Protein AF-0000000078690474 (afdb_homodimer)

Radius of gyration: 38.66 Å; Cα contacts (8 Å, |Δi|>4): 496; chains: 2; bounding box: 72×132×75 Å

Solvent-accessible surface area (backbone atoms only — not comparable to full-atom values): 27571 Å² total; per-residue (Å²): 128,72,69,66,53,58,52,53,53,49,52,51,48,51,52,46,48,47,50,52,48,51,50,51,57,52,58,69,72,54,51,87,87,70,63,80,74,74,63,88,61,49,64,58,43,51,48,48,52,51,50,50,42,54,38,49,51,50,44,49,53,32,48,47,37,54,73,40,61,30,64,68,59,45,52,51,48,51,50,27,55,76,69,70,43,81,76,75,91,70,83,44,48,38,32,52,34,10,53,44,26,34,52,34,7,56,73,65,30,61,85,36,58,51,10,38,45,26,35,51,50,9,53,44,28,33,52,45,29,52,43,50,50,51,34,47,52,48,35,43,63,47,31,47,46,57,54,47,45,40,60,67,45,54,49,44,52,45,50,52,38,48,52,52,35,54,50,32,46,51,51,32,46,53,29,53,52,48,35,73,68,34,81,49,72,72,53,30,55,53,27,49,54,49,33,54,50,31,49,51,51,31,54,53,38,48,51,53,36,45,58,56,44,61,44,49,63,56,48,43,54,50,49,41,52,25,50,52,46,35,48,50,39,51,27,51,34,26,44,51,39,27,51,49,32,49,53,47,54,56,54,54,70,65,51,66,73,81,70,79,72,76,73,77,72,87,127,128,70,69,66,54,59,53,51,55,49,49,51,48,51,49,47,49,46,50,52,47,52,52,50,56,50,58,68,71,53,49,88,86,68,62,80,74,75,63,88,60,48,63,58,44,52,49,48,51,50,51,50,45,55,36,48,52,50,44,49,53,32,48,47,39,55,72,39,60,31,64,69,58,45,53,50,49,51,51,27,55,76,69,70,44,82,74,76,91,70,84,44,49,38,31,51,34,10,52,44,26,34,52,34,7,56,72,65,29,61,85,36,58,47,9,39,46,26,35,52,49,9,55,43,28,34,52,45,27,52,42,50,49,52,34,49,52,48,35,41,63,46,30,45,46,58,53,45,45,41,59,65,46,54,48,45,52,46,49,52,39,47,51,52,34,52,49,32,48,50,50,30,47,52,30,53,53,48,35,74,68,34,81,50,72,72,52,29,56,54,26,50,52,48,32,54,51,30,49,51,51,30,53,53,38,48,51,52,36,42,58,57,44,61,45,50,62,58,49,44,53,50,49,41,50,26,48,52,46,35,49,50,39,51,28,50,34,26,44,51,40,25,51,50,32,50,51,47,52,55,54,54,70,66,50,68,74,79,71,79,71,78,72,78,71,88,124

Nearest PDB structures (foldseek):
  9g2r-assembly1_E  TM=9.053E-01  e=1.234E-19  Homo sapiens
  9g2r-assembly1_F  TM=8.910E-01  e=1.798E-18  Homo sapiens
  9g2r-assembly1_A  TM=8.990E-01  e=3.343E-17  Homo sapiens
  1x03-assembly1_A-2  TM=9.417E-01  e=3.047E-10  Homo sapiens
  2d4c-assembly1_B  TM=7.521E-01  e=6.883E-09  Homo sapiens

Structure (mmCIF, N/CA/C/O backbone):
data_AF-0000000078690474-model_v1
#
loop_
_entity.id
_entity.type
_entity.pdbx_description
1 polymer 'BAR domain-containing protein'
#
loop_
_atom_site.group_PDB
_atom_site.id
_atom_site.type_symbol
_atom_site.label_atom_id
_atom_site.label_alt_id
_atom_site.label_comp_id
_atom_site.label_asym_id
_atom_site.label_entity_id
_atom_site.label_seq_id
_atom_site.pdbx_PDB_ins_code
_atom_site.Cartn_x
_atom_site.Cartn_y
_atom_site.Cartn_z
_atom_site.occupancy
_atom_site.B_iso_or_equiv
_atom_site.auth_seq_id
_atom_site.auth_comp_id
_atom_site.auth_asym_id
_atom_site.auth_atom_id
_atom_site.pdbx_PDB_model_num
ATOM 1 N N . MET A 1 1 ? 48.844 -32.75 -7.695 1 30.7 1 MET A N 1
ATOM 2 C CA . MET A 1 1 ? 47.531 -32.125 -7.664 1 30.7 1 MET A CA 1
ATOM 3 C C . MET A 1 1 ? 47.156 -31.609 -9.047 1 30.7 1 MET A C 1
ATOM 5 O O . MET A 1 1 ? 46.062 -31.031 -9.219 1 30.7 1 MET A O 1
ATOM 9 N N . GLN A 1 2 ? 48.188 -31.484 -9.977 1 41.06 2 GLN A N 1
ATOM 10 C CA . GLN A 1 2 ? 48.094 -31 -11.352 1 41.06 2 GLN A CA 1
ATOM 11 C C . GLN A 1 2 ? 47.5 -32.062 -12.266 1 41.06 2 GLN A C 1
ATOM 13 O O . GLN A 1 2 ? 46.938 -31.75 -13.312 1 41.06 2 GLN A O 1
ATOM 18 N N . GLY A 1 3 ? 47.656 -33.375 -11.914 1 41.62 3 GLY A N 1
ATOM 19 C CA . GLY A 1 3 ? 47.281 -34.469 -12.797 1 41.62 3 GLY A CA 1
ATOM 20 C C . GLY A 1 3 ? 45.781 -34.688 -12.859 1 41.62 3 GLY A C 1
ATOM 21 O O . GLY A 1 3 ? 45.25 -35.219 -13.852 1 41.62 3 GLY A O 1
ATOM 22 N N . ALA A 1 4 ? 45.031 -34.375 -11.727 1 43.59 4 ALA A N 1
ATOM 23 C CA . ALA A 1 4 ? 43.594 -34.625 -11.656 1 43.59 4 ALA A CA 1
ATOM 24 C C . ALA A 1 4 ? 42.844 -33.562 -12.461 1 43.59 4 ALA A C 1
ATOM 26 O O . ALA A 1 4 ? 41.656 -33.719 -12.734 1 43.59 4 ALA A O 1
ATOM 27 N N . ALA A 1 5 ? 43.469 -32.375 -12.688 1 47.69 5 ALA A N 1
ATOM 28 C CA . ALA A 1 5 ? 42.781 -31.328 -13.422 1 47.69 5 ALA A CA 1
ATOM 29 C C . ALA A 1 5 ? 42.75 -31.625 -14.914 1 47.69 5 ALA A C 1
ATOM 31 O O . ALA A 1 5 ? 41.75 -31.312 -15.602 1 47.69 5 ALA A O 1
ATOM 32 N N . MET A 1 6 ? 43.875 -32.312 -15.312 1 41.09 6 MET A N 1
ATOM 33 C CA . MET A 1 6 ? 43.938 -32.562 -16.75 1 41.09 6 MET A CA 1
ATOM 34 C C . MET A 1 6 ? 42.938 -33.656 -17.156 1 41.09 6 MET A C 1
ATOM 36 O O . MET A 1 6 ? 42.438 -33.625 -18.281 1 41.09 6 MET A O 1
ATOM 40 N N . ASP A 1 7 ? 42.688 -34.594 -16.125 1 42.16 7 ASP A N 1
ATOM 41 C CA . ASP A 1 7 ? 41.781 -35.688 -16.484 1 42.16 7 ASP A CA 1
ATOM 42 C C . ASP A 1 7 ? 40.344 -35.25 -16.484 1 42.16 7 ASP A C 1
ATOM 44 O O . ASP A 1 7 ? 39.531 -35.719 -17.297 1 42.16 7 ASP A O 1
ATOM 48 N N . VAL A 1 8 ? 39.969 -34.281 -15.617 1 47.69 8 VAL A N 1
ATOM 49 C CA . VAL A 1 8 ? 38.594 -33.844 -15.539 1 47.69 8 VAL A CA 1
ATOM 50 C C . VAL A 1 8 ? 38.281 -32.938 -16.719 1 47.69 8 VAL A C 1
ATOM 52 O O . VAL A 1 8 ? 37.156 -32.969 -17.266 1 47.69 8 VAL A O 1
ATOM 55 N N . THR A 1 9 ? 39.281 -32.125 -17.266 1 48.84 9 THR A N 1
ATOM 56 C CA . THR A 1 9 ? 39.062 -31.297 -18.438 1 48.84 9 THR A CA 1
ATOM 57 C C . THR A 1 9 ? 38.875 -32.156 -19.688 1 48.84 9 THR A C 1
ATOM 59 O O . THR A 1 9 ? 38.062 -31.859 -20.562 1 48.84 9 THR A O 1
ATOM 62 N N . ARG A 1 10 ? 39.5 -33.344 -19.828 1 42.84 10 ARG A N 1
ATOM 63 C CA . ARG A 1 10 ? 39.344 -34.25 -20.969 1 42.84 10 ARG A CA 1
ATOM 64 C C . ARG A 1 10 ? 38 -35 -20.906 1 42.84 10 ARG A C 1
ATOM 66 O O . ARG A 1 10 ? 37.375 -35.25 -21.938 1 42.84 10 ARG A O 1
ATOM 73 N N . LEU A 1 11 ? 37.656 -35.406 -19.672 1 40.28 11 LEU A N 1
ATOM 74 C CA . LEU A 1 11 ? 36.375 -36.062 -19.547 1 40.28 11 LEU A CA 1
ATOM 75 C C . LEU A 1 11 ? 35.219 -35.094 -19.844 1 40.28 11 LEU A C 1
ATOM 77 O O . LEU A 1 11 ? 34.25 -35.469 -20.5 1 40.28 11 LEU A O 1
ATOM 81 N N . ALA A 1 12 ? 35.312 -33.781 -19.438 1 46.69 12 ALA A N 1
ATOM 82 C CA . ALA A 1 12 ? 34.312 -32.812 -19.797 1 46.69 12 ALA A CA 1
ATOM 83 C C . ALA A 1 12 ? 34.375 -32.469 -21.281 1 46.69 12 ALA A C 1
ATOM 85 O O . ALA A 1 12 ? 33.344 -32.281 -21.938 1 46.69 12 ALA A O 1
ATOM 86 N N . ALA A 1 13 ? 35.594 -32.438 -21.938 1 46.12 13 ALA A N 1
ATOM 87 C CA . ALA A 1 13 ? 35.75 -32.156 -23.375 1 46.12 13 ALA A CA 1
ATOM 88 C C . ALA A 1 13 ? 35.25 -33.344 -24.188 1 46.12 13 ALA A C 1
ATOM 90 O O . ALA A 1 13 ? 34.562 -33.156 -25.203 1 46.12 13 ALA A O 1
ATOM 91 N N . ASP A 1 14 ? 35.531 -34.594 -23.766 1 40.06 14 ASP A N 1
ATOM 92 C CA . ASP A 1 14 ? 35 -35.781 -24.469 1 40.06 14 ASP A CA 1
ATOM 93 C C . ASP A 1 14 ? 33.5 -35.906 -24.266 1 40.06 14 ASP A C 1
ATOM 95 O O . ASP A 1 14 ? 32.781 -36.281 -25.203 1 40.06 14 ASP A O 1
ATOM 99 N N . ALA A 1 15 ? 32.938 -35.531 -23.016 1 44.91 15 ALA A N 1
ATOM 100 C CA . ALA A 1 15 ? 31.469 -35.5 -22.828 1 44.91 15 ALA A CA 1
ATOM 101 C C . ALA A 1 15 ? 30.859 -34.344 -23.609 1 44.91 15 ALA A C 1
ATOM 103 O O . ALA A 1 15 ? 29.766 -34.469 -24.156 1 44.91 15 ALA A O 1
ATOM 104 N N . GLY A 1 16 ? 31.516 -33.219 -23.734 1 44.53 16 GLY A N 1
ATOM 105 C CA . GLY A 1 16 ? 31.078 -32.125 -24.609 1 44.53 16 GLY A CA 1
ATOM 106 C C . GLY A 1 16 ? 31.109 -32.5 -26.078 1 44.53 16 GLY A C 1
ATOM 107 O O . GLY A 1 16 ? 30.203 -32.156 -26.828 1 44.53 16 GLY A O 1
ATOM 108 N N . GLN A 1 17 ? 32.219 -33.125 -26.531 1 43.62 17 GLN A N 1
ATOM 109 C CA . GLN A 1 17 ? 32.344 -33.562 -27.922 1 43.62 17 GLN A CA 1
ATOM 110 C C . GLN A 1 17 ? 31.344 -34.688 -28.203 1 43.62 17 GLN A C 1
ATOM 112 O O . GLN A 1 17 ? 30.75 -34.719 -29.281 1 43.62 17 GLN A O 1
ATOM 117 N N . PHE A 1 18 ? 31.125 -35.594 -27.219 1 38.72 18 PHE A N 1
ATOM 118 C CA . PHE A 1 18 ? 30.094 -36.594 -27.438 1 38.72 18 PHE A CA 1
ATOM 119 C C . PHE A 1 18 ? 28.703 -35.938 -27.469 1 38.72 18 PHE A C 1
ATOM 121 O O . PHE A 1 18 ? 27.859 -36.312 -28.266 1 38.72 18 PHE A O 1
ATOM 128 N N . LEU A 1 19 ? 28.438 -34.938 -26.609 1 44.44 19 LEU A N 1
ATOM 129 C CA . LEU A 1 19 ? 27.172 -34.25 -26.703 1 44.44 19 LEU A CA 1
ATOM 130 C C . LEU A 1 19 ? 27.062 -33.469 -28.016 1 44.44 19 LEU A C 1
ATOM 132 O O . LEU A 1 19 ? 26.016 -33.438 -28.656 1 44.44 19 LEU A O 1
ATOM 136 N N . ASN A 1 20 ? 28.094 -32.75 -28.469 1 43.94 20 ASN A N 1
ATOM 137 C CA . ASN A 1 20 ? 28.047 -32.062 -29.766 1 43.94 20 ASN A CA 1
ATOM 138 C C . ASN A 1 20 ? 27.938 -33.062 -30.922 1 43.94 20 ASN A C 1
ATOM 140 O O . ASN A 1 20 ? 27.203 -32.812 -31.875 1 43.94 20 ASN A O 1
ATOM 144 N N . ARG A 1 21 ? 28.688 -34.219 -30.953 1 43.44 21 ARG A N 1
ATOM 145 C CA . ARG A 1 21 ? 28.578 -35.188 -32.031 1 43.44 21 ARG A CA 1
ATOM 146 C C . ARG A 1 21 ? 27.234 -35.906 -32 1 43.44 21 ARG A C 1
ATOM 148 O O . ARG A 1 21 ? 26.625 -36.188 -33.031 1 43.44 21 ARG A O 1
ATOM 155 N N . ALA A 1 22 ? 26.672 -36.281 -30.766 1 41.34 22 ALA A N 1
ATOM 156 C CA . ALA A 1 22 ? 25.344 -36.875 -30.703 1 41.34 22 ALA A CA 1
ATOM 157 C C . ALA A 1 22 ? 24.281 -35.875 -31.141 1 41.34 22 ALA A C 1
ATOM 159 O O . ALA A 1 22 ? 23.312 -36.219 -31.812 1 41.34 22 ALA A O 1
ATOM 160 N N . VAL A 1 23 ? 24.438 -34.531 -30.844 1 46.19 23 VAL A N 1
ATOM 161 C CA . VAL A 1 23 ? 23.516 -33.531 -31.328 1 46.19 23 VAL A CA 1
ATOM 162 C C . VAL A 1 23 ? 23.672 -33.375 -32.844 1 46.19 23 VAL A C 1
ATOM 164 O O . VAL A 1 23 ? 22.688 -33.25 -33.562 1 46.19 23 VAL A O 1
ATOM 167 N N . GLN A 1 24 ? 24.875 -33.406 -33.344 1 42.5 24 GLN A N 1
ATOM 168 C CA . GLN A 1 24 ? 25.062 -33.219 -34.781 1 42.5 24 GLN A CA 1
ATOM 169 C C . GLN A 1 24 ? 24.531 -34.438 -35.562 1 42.5 24 GLN A C 1
ATOM 171 O O . GLN A 1 24 ? 23.844 -34.281 -36.562 1 42.5 24 GLN A O 1
ATOM 176 N N . TYR A 1 25 ? 25.016 -35.688 -35.25 1 38.44 25 TYR A N 1
ATOM 177 C CA . TYR A 1 25 ? 24.578 -36.812 -36.031 1 38.44 25 TYR A CA 1
ATOM 178 C C . TYR A 1 25 ? 23.078 -37.062 -35.875 1 38.44 25 TYR A C 1
ATOM 180 O O . TYR A 1 25 ? 22.391 -37.438 -36.812 1 38.44 25 TYR A O 1
ATOM 188 N N . THR A 1 26 ? 22.562 -37 -34.594 1 45.16 26 THR A N 1
ATOM 189 C CA . THR A 1 26 ? 21.141 -37.281 -34.406 1 45.16 26 THR A CA 1
ATOM 190 C C . THR A 1 26 ? 20.297 -36.156 -35.031 1 45.16 26 THR A C 1
ATOM 192 O O . THR A 1 26 ? 19.172 -36.375 -35.469 1 45.16 26 THR A O 1
ATOM 195 N N . GLY A 1 27 ? 20.672 -34.938 -35 1 44.59 27 GLY A N 1
ATOM 196 C CA . GLY A 1 27 ? 19.875 -33.875 -35.625 1 44.59 27 GLY A CA 1
ATOM 197 C C . GLY A 1 27 ? 19.703 -34.062 -37.125 1 44.59 27 GLY A C 1
ATOM 198 O O . GLY A 1 27 ? 18.641 -33.781 -37.688 1 44.59 27 GLY A O 1
ATOM 199 N N . GLU A 1 28 ? 20.812 -34.25 -37.938 1 44 28 GLU A N 1
ATOM 200 C CA . GLU A 1 28 ? 20.766 -34.25 -39.375 1 44 28 GLU A CA 1
ATOM 201 C C . GLU A 1 28 ? 19.938 -35.406 -39.906 1 44 28 GLU A C 1
ATOM 203 O O . GLU A 1 28 ? 19.172 -35.281 -40.875 1 44 28 GLU A O 1
ATOM 208 N N . THR A 1 29 ? 20.312 -36.75 -39.625 1 45.16 29 THR A N 1
ATOM 209 C CA . THR A 1 29 ? 19.719 -37.875 -40.344 1 45.16 29 THR A CA 1
ATOM 210 C C . THR A 1 29 ? 18.375 -38.25 -39.719 1 45.16 29 THR A C 1
ATOM 212 O O . THR A 1 29 ? 17.688 -39.156 -40.219 1 45.16 29 THR A O 1
ATOM 215 N N . LEU A 1 30 ? 18.188 -38.125 -38.438 1 47.34 30 LEU A N 1
ATOM 216 C CA . LEU A 1 30 ? 16.891 -38.594 -37.938 1 47.34 30 LEU A CA 1
ATOM 217 C C . LEU A 1 30 ? 15.773 -37.656 -38.438 1 47.34 30 LEU A C 1
ATOM 219 O O . LEU A 1 30 ? 15.703 -36.5 -38.062 1 47.34 30 LEU A O 1
ATOM 223 N N . GLY A 1 31 ? 15.398 -37.625 -39.594 1 45.41 31 GLY A N 1
ATOM 224 C CA . GLY A 1 31 ? 14.227 -36.938 -40.125 1 45.41 31 GLY A CA 1
ATOM 225 C C . GLY A 1 31 ? 13.07 -36.875 -39.156 1 45.41 31 GLY A C 1
ATOM 226 O O . GLY A 1 31 ? 13.031 -37.656 -38.188 1 45.41 31 GLY A O 1
ATOM 227 N N . GLN A 1 32 ? 12.344 -35.75 -39 1 53.5 32 GLN A N 1
ATOM 228 C CA . GLN A 1 32 ? 11.148 -35.438 -38.219 1 53.5 32 GLN A CA 1
ATOM 229 C C . GLN A 1 32 ? 10.258 -36.656 -38.062 1 53.5 32 GLN A C 1
ATOM 231 O O . GLN A 1 32 ? 9.641 -36.875 -37 1 53.5 32 GLN A O 1
ATOM 236 N N . ALA A 1 33 ? 10.227 -37.562 -39.094 1 52.78 33 ALA A N 1
ATOM 237 C CA . ALA A 1 33 ? 9.25 -38.625 -39.25 1 52.78 33 ALA A CA 1
ATOM 238 C C . ALA A 1 33 ? 9.594 -39.812 -38.344 1 52.78 33 ALA A C 1
ATOM 240 O O . ALA A 1 33 ? 8.711 -40.594 -37.969 1 52.78 33 ALA A O 1
ATOM 241 N N . ASP A 1 34 ? 10.844 -39.938 -37.781 1 59.56 34 ASP A N 1
ATOM 242 C CA . ASP A 1 34 ? 11.18 -41.188 -37.094 1 59.56 34 ASP A CA 1
ATOM 243 C C . ASP A 1 34 ? 11.352 -40.969 -35.594 1 59.56 34 ASP A C 1
ATOM 245 O O . ASP A 1 34 ? 11.805 -41.844 -34.906 1 59.56 34 ASP A O 1
ATOM 249 N N . ARG A 1 35 ? 10.859 -39.875 -35.062 1 74.69 35 ARG A N 1
ATOM 250 C CA . ARG A 1 35 ? 11.062 -39.625 -33.656 1 74.69 35 ARG A CA 1
ATOM 251 C C . ARG A 1 35 ? 10.055 -40.375 -32.812 1 74.69 35 ARG A C 1
ATOM 253 O O . ARG A 1 35 ? 8.867 -40.438 -33.125 1 74.69 35 ARG A O 1
ATOM 260 N N . THR A 1 36 ? 10.625 -41.094 -31.766 1 84.25 36 THR A N 1
ATOM 261 C CA . THR A 1 36 ? 9.781 -41.844 -30.859 1 84.25 36 THR A CA 1
ATOM 262 C C . THR A 1 36 ? 8.805 -40.938 -30.125 1 84.25 36 THR A C 1
ATOM 264 O O . THR A 1 36 ? 9.188 -39.875 -29.641 1 84.25 36 THR A O 1
ATOM 267 N N . GLU A 1 37 ? 7.598 -41.25 -30.281 1 83.44 37 GLU A N 1
ATOM 268 C CA . GLU A 1 37 ? 6.551 -40.438 -29.641 1 83.44 37 GLU A CA 1
ATOM 269 C C . GLU A 1 37 ? 6.445 -40.75 -28.156 1 83.44 37 GLU A C 1
ATOM 271 O O . GLU A 1 37 ? 6.711 -41.875 -27.734 1 83.44 37 GLU A O 1
ATOM 276 N N . LEU A 1 38 ? 6.148 -39.781 -27.422 1 85.31 38 LEU A N 1
ATOM 277 C CA . LEU A 1 38 ? 5.879 -40 -26.016 1 85.31 38 LEU A CA 1
ATOM 278 C C . LEU A 1 38 ? 4.535 -40.688 -25.812 1 85.31 38 LEU A C 1
ATOM 280 O O . LEU A 1 38 ? 3.719 -40.75 -26.734 1 85.31 38 LEU A O 1
ATOM 284 N N . GLU A 1 39 ? 4.359 -41.219 -24.641 1 85.12 39 GLU A N 1
ATOM 285 C CA . GLU A 1 39 ? 3.09 -41.875 -24.281 1 85.12 39 GLU A CA 1
ATOM 286 C C . GLU A 1 39 ? 1.933 -40.875 -24.391 1 85.12 39 GLU A C 1
ATOM 288 O O . GLU A 1 39 ? 2.088 -39.688 -24.078 1 85.12 39 GLU A O 1
ATOM 293 N N . PRO A 1 40 ? 0.782 -41.406 -24.781 1 84.5 40 PRO A N 1
ATOM 294 C CA . PRO A 1 40 ? -0.395 -40.531 -24.906 1 84.5 40 PRO A CA 1
ATOM 295 C C . PRO A 1 40 ? -0.753 -39.844 -23.578 1 84.5 40 PRO A C 1
ATOM 297 O O . PRO A 1 40 ? -0.758 -40.5 -22.531 1 84.5 40 PRO A O 1
ATOM 300 N N . GLY A 1 41 ? -0.923 -38.594 -23.594 1 90 41 GLY A N 1
ATOM 301 C CA . GLY A 1 41 ? -1.374 -37.875 -22.422 1 90 41 GLY A CA 1
ATOM 302 C C . GLY A 1 41 ? -0.237 -37.25 -21.625 1 90 41 GLY A C 1
ATOM 303 O O . GLY A 1 41 ? -0.451 -36.312 -20.844 1 90 41 GLY A O 1
ATOM 304 N N . LEU A 1 42 ? 0.896 -37.938 -21.719 1 93.69 42 LEU A N 1
ATOM 305 C CA . LEU A 1 42 ? 2.025 -37.438 -20.938 1 93.69 42 LEU A CA 1
ATOM 306 C C . LEU A 1 42 ? 2.385 -36.031 -21.328 1 93.69 42 LEU A C 1
ATOM 308 O O . LEU A 1 42 ? 2.668 -35.188 -20.469 1 93.69 42 LEU A O 1
ATOM 312 N N . GLU A 1 43 ? 2.348 -35.75 -22.625 1 91.88 43 GLU A N 1
ATOM 313 C CA . GLU A 1 43 ? 2.656 -34.406 -23.109 1 91.88 43 GLU A CA 1
ATOM 314 C C . GLU A 1 43 ? 1.656 -33.375 -22.578 1 91.88 43 GLU A C 1
ATOM 316 O O . GLU A 1 43 ? 2.035 -32.25 -22.234 1 91.88 43 GLU A O 1
ATOM 321 N N . GLU A 1 44 ? 0.47 -33.75 -22.562 1 92.62 44 GLU A N 1
ATOM 322 C CA . GLU A 1 44 ? -0.571 -32.844 -22.047 1 92.62 44 GLU A CA 1
ATOM 323 C C . GLU A 1 44 ? -0.373 -32.594 -20.562 1 92.62 44 GLU A C 1
ATOM 325 O O . GLU A 1 44 ? -0.56 -31.453 -20.109 1 92.62 44 GLU A O 1
ATOM 330 N N . LEU A 1 45 ? -0.055 -33.625 -19.812 1 94.31 45 LEU A N 1
ATOM 331 C CA . LEU A 1 45 ? 0.201 -33.469 -18.391 1 94.31 45 LEU A CA 1
ATOM 332 C C . LEU A 1 45 ? 1.4 -32.562 -18.141 1 94.31 45 LEU A C 1
ATOM 334 O O . LEU A 1 45 ? 1.376 -31.734 -17.234 1 94.31 45 LEU A O 1
ATOM 338 N N . LEU A 1 46 ? 2.375 -32.75 -18.938 1 95.56 46 LEU A N 1
ATOM 339 C CA . LEU A 1 46 ? 3.57 -31.922 -18.812 1 95.56 46 LEU A CA 1
ATOM 340 C C . LEU A 1 46 ? 3.264 -30.469 -19.156 1 95.56 46 LEU A C 1
ATOM 342 O O . LEU A 1 46 ? 3.756 -29.547 -18.484 1 95.56 46 LEU A O 1
ATOM 346 N N . ALA A 1 47 ? 2.467 -30.266 -20.141 1 94.94 47 ALA A N 1
ATOM 347 C CA . ALA A 1 47 ? 2.047 -28.922 -20.5 1 94.94 47 ALA A CA 1
ATOM 348 C C . ALA A 1 47 ? 1.257 -28.266 -19.375 1 94.94 47 ALA A C 1
ATOM 350 O O . ALA A 1 47 ? 1.406 -27.062 -19.125 1 94.94 47 ALA A O 1
ATOM 351 N N . LEU A 1 48 ? 0.436 -29 -18.734 1 95 48 LEU A N 1
ATOM 352 C CA . LEU A 1 48 ? -0.332 -28.5 -17.594 1 95 48 LEU A CA 1
ATOM 353 C C . LEU A 1 48 ? 0.591 -28.094 -16.453 1 95 48 LEU A C 1
ATOM 355 O O . LEU A 1 48 ? 0.373 -27.062 -15.812 1 95 48 LEU A O 1
ATOM 359 N N . ALA A 1 49 ? 1.557 -28.906 -16.203 1 96.75 49 ALA A N 1
ATOM 360 C CA . ALA A 1 49 ? 2.535 -28.578 -15.18 1 96.75 49 ALA A CA 1
ATOM 361 C C . ALA A 1 49 ? 3.24 -27.25 -15.492 1 96.75 49 ALA A C 1
ATOM 363 O O . ALA A 1 49 ? 3.439 -26.422 -14.602 1 96.75 49 ALA A O 1
ATOM 364 N N . ASP A 1 50 ? 3.59 -27.078 -16.766 1 97.38 50 ASP A N 1
ATOM 365 C CA . ASP A 1 50 ? 4.227 -25.828 -17.188 1 97.38 50 ASP A CA 1
ATOM 366 C C . ASP A 1 50 ? 3.291 -24.641 -16.984 1 97.38 50 ASP A C 1
ATOM 368 O O . ASP A 1 50 ? 3.709 -23.594 -16.5 1 97.38 50 ASP A O 1
ATOM 372 N N . ALA A 1 51 ? 2.1 -24.828 -17.391 1 97.12 51 ALA A N 1
ATOM 373 C CA . ALA A 1 51 ? 1.104 -23.766 -17.234 1 97.12 51 ALA A CA 1
ATOM 374 C C . ALA A 1 51 ? 0.89 -23.422 -15.766 1 97.12 51 ALA A C 1
ATOM 376 O O . ALA A 1 51 ? 0.772 -22.25 -15.398 1 97.12 51 ALA A O 1
ATOM 377 N N . THR A 1 52 ? 0.804 -24.438 -14.93 1 97.75 52 THR A N 1
ATOM 378 C CA . THR A 1 52 ? 0.628 -24.234 -13.5 1 97.75 52 THR A CA 1
ATOM 379 C C . THR A 1 52 ? 1.792 -23.438 -12.914 1 97.75 52 THR A C 1
ATOM 381 O O . THR A 1 52 ? 1.585 -22.516 -12.117 1 97.75 52 THR A O 1
ATOM 384 N N . LYS A 1 53 ? 2.957 -23.812 -13.336 1 98.19 53 LYS A N 1
ATOM 385 C CA . LYS A 1 53 ? 4.148 -23.109 -12.867 1 98.19 53 LYS A CA 1
ATOM 386 C C . LYS A 1 53 ? 4.113 -21.641 -13.273 1 98.19 53 LYS A C 1
ATOM 388 O O . LYS A 1 53 ? 4.328 -20.766 -12.438 1 98.19 53 LYS A O 1
ATOM 393 N N . THR A 1 54 ? 3.83 -21.359 -14.492 1 98.06 54 THR A N 1
ATOM 394 C CA . THR A 1 54 ? 3.797 -20 -15.016 1 98.06 54 THR A CA 1
ATOM 395 C C . THR A 1 54 ? 2.748 -19.156 -14.281 1 98.06 54 THR A C 1
ATOM 397 O O . THR A 1 54 ? 3.029 -18.047 -13.852 1 98.06 54 THR A O 1
ATOM 400 N N . SER A 1 55 ? 1.6 -19.75 -14.164 1 98.06 55 SER A N 1
ATOM 401 C CA . SER A 1 55 ? 0.515 -19.062 -13.469 1 98.06 55 SER A CA 1
ATOM 402 C C . SER A 1 55 ? 0.866 -18.812 -12.008 1 98.06 55 SER A C 1
ATOM 404 O O . SER A 1 55 ? 0.614 -17.734 -11.477 1 98.06 55 SER A O 1
ATOM 406 N N . THR A 1 56 ? 1.418 -19.797 -11.383 1 98.5 56 THR A N 1
ATOM 407 C CA . THR A 1 56 ? 1.787 -19.688 -9.977 1 98.5 56 THR A CA 1
ATOM 408 C C . THR A 1 56 ? 2.832 -18.594 -9.781 1 98.5 56 THR A C 1
ATOM 410 O O . THR A 1 56 ? 2.738 -17.797 -8.836 1 98.5 56 THR A O 1
ATOM 413 N N . ASP A 1 57 ? 3.754 -18.516 -10.711 1 98.12 57 ASP A N 1
ATOM 414 C CA . ASP A 1 57 ? 4.789 -17.484 -10.633 1 98.12 57 ASP A CA 1
ATOM 415 C C . ASP A 1 57 ? 4.18 -16.094 -10.711 1 98.12 57 ASP A C 1
ATOM 417 O O . ASP A 1 57 ? 4.59 -15.188 -9.977 1 98.12 57 ASP A O 1
ATOM 421 N N . LYS A 1 58 ? 3.291 -15.914 -11.562 1 98.25 58 LYS A N 1
ATOM 422 C CA . LYS A 1 58 ? 2.643 -14.617 -11.742 1 98.25 58 LYS A CA 1
ATOM 423 C C . LYS A 1 58 ? 1.839 -14.227 -10.5 1 98.25 58 LYS A C 1
ATOM 425 O O . LYS A 1 58 ? 1.896 -13.086 -10.047 1 98.25 58 LYS A O 1
ATOM 430 N N . ILE A 1 59 ? 1.117 -15.172 -9.969 1 98.62 59 ILE A N 1
ATOM 431 C CA . ILE A 1 59 ? 0.316 -14.938 -8.773 1 98.62 59 ILE A CA 1
ATOM 432 C C . ILE A 1 59 ? 1.229 -14.594 -7.602 1 98.62 59 ILE A C 1
ATOM 434 O O . ILE A 1 59 ? 0.943 -13.664 -6.836 1 98.62 59 ILE A O 1
ATOM 438 N N . LEU A 1 60 ? 2.316 -15.32 -7.539 1 97.62 60 LEU A N 1
ATOM 439 C CA . LEU A 1 60 ? 3.299 -15.062 -6.492 1 97.62 60 LEU A CA 1
ATOM 440 C C . LEU A 1 60 ? 3.836 -13.641 -6.586 1 97.62 60 LEU A C 1
ATOM 442 O O . LEU A 1 60 ? 3.836 -12.906 -5.598 1 97.62 60 LEU A O 1
ATOM 446 N N . SER A 1 61 ? 4.219 -13.281 -7.738 1 96.94 61 SER A N 1
ATOM 447 C CA . SER A 1 61 ? 4.824 -11.969 -7.969 1 96.94 61 SER A CA 1
ATOM 448 C C . SER A 1 61 ? 3.846 -10.844 -7.637 1 96.94 61 SER A C 1
ATOM 450 O O . SER A 1 61 ? 4.199 -9.891 -6.938 1 96.94 61 SER A O 1
ATOM 452 N N . GLN A 1 62 ? 2.664 -10.953 -8.086 1 97.81 62 GLN A N 1
ATOM 453 C CA . GLN A 1 62 ? 1.678 -9.898 -7.867 1 97.81 62 GLN A CA 1
ATOM 454 C C . GLN A 1 62 ? 1.261 -9.836 -6.398 1 97.81 62 GLN A C 1
ATOM 456 O O . GLN A 1 62 ? 0.976 -8.758 -5.875 1 97.81 62 GLN A O 1
ATOM 461 N N . THR A 1 63 ? 1.214 -10.992 -5.738 1 98.25 63 THR A N 1
ATOM 462 C CA . THR A 1 63 ? 0.885 -11 -4.32 1 98.25 63 THR A CA 1
ATOM 463 C C . THR A 1 63 ? 1.976 -10.297 -3.51 1 98.25 63 THR A C 1
ATOM 465 O O . THR A 1 63 ? 1.681 -9.57 -2.559 1 98.25 63 THR A O 1
ATOM 468 N N . GLU A 1 64 ? 3.172 -10.492 -3.908 1 95.69 64 GLU A N 1
ATOM 469 C CA . GLU A 1 64 ? 4.281 -9.812 -3.242 1 95.69 64 GLU A CA 1
ATOM 470 C C . GLU A 1 64 ? 4.172 -8.297 -3.393 1 95.69 64 GLU A C 1
ATOM 472 O O . GLU A 1 64 ? 4.438 -7.555 -2.445 1 95.69 64 GLU A O 1
ATOM 477 N N . VAL A 1 65 ? 3.811 -7.859 -4.562 1 95.12 65 VAL A N 1
ATOM 478 C CA . VAL A 1 65 ? 3.625 -6.438 -4.824 1 95.12 65 VAL A CA 1
ATOM 479 C C . VAL A 1 65 ? 2.51 -5.891 -3.938 1 95.12 65 VAL A C 1
ATOM 481 O O . VAL A 1 65 ? 2.613 -4.777 -3.414 1 95.12 65 VAL A O 1
ATOM 484 N N . LEU A 1 66 ? 1.465 -6.656 -3.768 1 96.56 66 LEU A N 1
ATOM 485 C CA . LEU A 1 66 ? 0.338 -6.262 -2.93 1 96.56 66 LEU A CA 1
ATOM 486 C C . LEU A 1 66 ? 0.774 -6.086 -1.479 1 96.56 66 LEU A C 1
ATOM 488 O O . LEU A 1 66 ? 0.407 -5.102 -0.83 1 96.56 66 LEU A O 1
ATOM 492 N N . LEU A 1 67 ? 1.612 -7.043 -1.004 1 95.12 67 LEU A N 1
ATOM 493 C CA . LEU A 1 67 ? 2.018 -7.047 0.397 1 95.12 67 LEU A CA 1
ATOM 494 C C . LEU A 1 67 ? 3.072 -5.98 0.663 1 95.12 67 LEU A C 1
ATOM 496 O O . LEU A 1 67 ? 3.123 -5.41 1.755 1 95.12 67 LEU A O 1
ATOM 500 N N . GLN A 1 68 ? 3.93 -5.809 -0.375 1 93 68 GLN A N 1
ATOM 501 C CA . GLN A 1 68 ? 5.004 -4.82 -0.295 1 93 68 GLN A CA 1
ATOM 502 C C . GLN A 1 68 ? 5.152 -4.062 -1.611 1 93 68 GLN A C 1
ATOM 504 O O . GLN A 1 68 ? 5.977 -4.426 -2.453 1 93 68 GLN A O 1
ATOM 509 N N . PRO A 1 69 ? 4.453 -2.943 -1.662 1 91.06 69 PRO A N 1
ATOM 510 C CA . PRO A 1 69 ? 4.379 -2.227 -2.938 1 91.06 69 PRO A CA 1
ATOM 511 C C . PRO A 1 69 ? 5.672 -1.489 -3.277 1 91.06 69 PRO A C 1
ATOM 513 O O . PRO A 1 69 ? 5.879 -1.102 -4.43 1 91.06 69 PRO A O 1
ATOM 516 N N . ASN A 1 70 ? 6.512 -1.22 -2.324 1 89.5 70 ASN A N 1
ATOM 517 C CA . ASN A 1 70 ? 7.793 -0.564 -2.578 1 89.5 70 ASN A CA 1
ATOM 518 C C . ASN A 1 70 ? 8.812 -1.534 -3.17 1 89.5 70 ASN A C 1
ATOM 520 O O . ASN A 1 70 ? 9.25 -2.469 -2.496 1 89.5 70 ASN A O 1
ATOM 524 N N . PRO A 1 71 ? 9.203 -1.279 -4.363 1 90.31 71 PRO A N 1
ATOM 525 C CA . PRO A 1 71 ? 10.109 -2.221 -5.027 1 90.31 71 PRO A CA 1
ATOM 526 C C . PRO A 1 71 ? 11.469 -2.316 -4.34 1 90.31 71 PRO A C 1
ATOM 528 O O . PRO A 1 71 ? 12.07 -3.393 -4.297 1 90.31 71 PRO A O 1
ATOM 531 N N . GLY A 1 72 ? 11.922 -1.192 -3.814 1 88.19 72 GLY A N 1
ATOM 532 C CA . GLY A 1 72 ? 13.18 -1.219 -3.09 1 88.19 72 GLY A CA 1
ATOM 533 C C . GLY A 1 72 ? 13.141 -2.094 -1.852 1 88.19 72 GLY A C 1
ATOM 534 O O . GLY A 1 72 ? 14.039 -2.9 -1.625 1 88.19 72 GLY A O 1
ATOM 535 N N . THR A 1 73 ? 12.109 -1.979 -1.176 1 90.06 73 THR A N 1
ATOM 536 C CA . THR A 1 73 ? 11.945 -2.766 0.043 1 90.06 73 THR A CA 1
ATOM 537 C C . THR A 1 73 ? 11.758 -4.242 -0.287 1 90.06 73 THR A C 1
ATOM 539 O O . THR A 1 73 ? 12.266 -5.113 0.424 1 90.06 73 THR A O 1
ATOM 542 N N . ARG A 1 74 ? 11.047 -4.516 -1.322 1 89.12 74 ARG A N 1
ATOM 543 C CA . ARG A 1 74 ? 10.828 -5.898 -1.742 1 89.12 74 ARG A CA 1
ATOM 544 C C . ARG A 1 74 ? 12.148 -6.574 -2.104 1 89.12 74 ARG A C 1
ATOM 546 O O . ARG A 1 74 ? 12.367 -7.738 -1.768 1 89.12 74 ARG A O 1
ATOM 553 N N . LEU A 1 75 ? 12.984 -5.832 -2.803 1 89.88 75 LEU A N 1
ATOM 554 C CA . LEU A 1 75 ? 14.297 -6.348 -3.166 1 89.88 75 LEU A CA 1
ATOM 555 C C . LEU A 1 75 ? 15.141 -6.613 -1.924 1 89.88 75 LEU A C 1
ATOM 557 O O . LEU A 1 75 ? 15.805 -7.648 -1.828 1 89.88 75 LEU A O 1
ATOM 561 N N . GLU A 1 76 ? 15.102 -5.699 -1.062 1 90.5 76 GLU A N 1
ATOM 562 C CA . GLU A 1 76 ? 15.812 -5.863 0.202 1 90.5 76 GLU A CA 1
ATOM 563 C C . GLU A 1 76 ? 15.328 -7.102 0.952 1 90.5 76 GLU A C 1
ATOM 565 O O . GLU A 1 76 ? 16.141 -7.898 1.433 1 90.5 76 GLU A O 1
ATOM 570 N N . ASP A 1 77 ? 14.07 -7.266 1.028 1 88.56 77 ASP A N 1
ATOM 571 C CA . ASP A 1 77 ? 13.477 -8.406 1.72 1 88.56 77 ASP A CA 1
ATOM 572 C C . ASP A 1 77 ? 13.914 -9.719 1.077 1 88.56 77 ASP A C 1
ATOM 574 O O . ASP A 1 77 ? 14.219 -10.688 1.776 1 88.56 77 ASP A O 1
ATOM 578 N N . ARG A 1 78 ? 13.906 -9.711 -0.189 1 85 78 ARG A N 1
ATOM 579 C CA . ARG A 1 78 ? 14.312 -10.906 -0.913 1 85 78 ARG A CA 1
ATOM 580 C C . ARG A 1 78 ? 15.773 -11.25 -0.619 1 85 78 ARG A C 1
ATOM 582 O O . ARG A 1 78 ? 16.125 -12.422 -0.477 1 85 78 ARG A O 1
ATOM 589 N N . LEU A 1 79 ? 16.531 -10.25 -0.514 1 89 79 LEU A N 1
ATOM 590 C CA . LEU A 1 79 ? 17.938 -10.445 -0.191 1 89 79 LEU A CA 1
ATOM 591 C C . LEU A 1 79 ? 18.109 -11.031 1.208 1 89 79 LEU A C 1
ATOM 593 O O . LEU A 1 79 ? 18.891 -11.961 1.41 1 89 79 LEU A O 1
ATOM 597 N N . TYR A 1 80 ? 17.375 -10.523 2.104 1 88.31 80 TYR A N 1
ATOM 598 C CA . TYR A 1 80 ? 17.422 -11.039 3.467 1 88.31 80 TYR A CA 1
ATOM 599 C C . TYR A 1 80 ? 17 -12.5 3.508 1 88.31 80 TYR A C 1
ATOM 601 O O . TYR A 1 80 ? 17.625 -13.312 4.191 1 88.31 80 TYR A O 1
ATOM 609 N N . GLU A 1 81 ? 16 -12.828 2.793 1 83.12 81 GLU A N 1
ATOM 610 C CA . GLU A 1 81 ? 15.484 -14.195 2.75 1 83.12 81 GLU A CA 1
ATOM 611 C C . GLU A 1 81 ? 16.5 -15.148 2.133 1 83.12 81 GLU A C 1
ATOM 613 O O . GLU A 1 81 ? 16.719 -16.25 2.637 1 83.12 81 GLU A O 1
ATOM 618 N N . GLN A 1 82 ? 17.109 -14.711 1.089 1 84.94 82 GLN A N 1
ATOM 619 C CA . GLN A 1 82 ? 18.078 -15.539 0.387 1 84.94 82 GLN A CA 1
ATOM 620 C C . GLN A 1 82 ? 19.297 -15.82 1.268 1 84.94 82 GLN A C 1
ATOM 622 O O . GLN A 1 82 ? 19.906 -16.891 1.171 1 84.94 82 GLN A O 1
ATOM 627 N N . LEU A 1 83 ? 19.562 -14.875 2.137 1 89.56 83 LEU A N 1
ATOM 628 C CA . LEU A 1 83 ? 20.734 -15 3.012 1 89.56 83 LEU A CA 1
ATOM 629 C C . LEU A 1 83 ? 20.328 -15.594 4.359 1 89.56 83 LEU A C 1
ATOM 631 O O . LEU A 1 83 ? 21.172 -15.703 5.262 1 89.56 83 LEU A O 1
ATOM 635 N N . ASP A 1 84 ? 19.078 -15.828 4.547 1 87.56 84 ASP A N 1
ATOM 636 C CA . ASP A 1 84 ? 18.516 -16.391 5.77 1 87.56 84 ASP A CA 1
ATOM 637 C C . ASP A 1 84 ? 18.703 -15.445 6.953 1 87.56 84 ASP A C 1
ATOM 639 O O . ASP A 1 84 ? 19.047 -15.875 8.055 1 87.56 84 ASP A O 1
ATOM 643 N N . TRP A 1 85 ? 18.75 -14.188 6.664 1 85.69 85 TRP A N 1
ATOM 644 C CA . TRP A 1 85 ? 18.75 -13.164 7.707 1 85.69 85 TRP A CA 1
ATOM 645 C C . TRP A 1 85 ? 17.312 -12.781 8.086 1 85.69 85 TRP A C 1
ATOM 647 O O . TRP A 1 85 ? 16.391 -12.969 7.305 1 85.69 85 TRP A O 1
ATOM 657 N N . ARG A 1 86 ? 17.266 -12.297 9.258 1 85.62 86 ARG A N 1
ATOM 658 C CA . ARG A 1 86 ? 15.953 -11.828 9.688 1 85.62 86 ARG A CA 1
ATOM 659 C C . ARG A 1 86 ? 15.648 -10.453 9.109 1 85.62 86 ARG A C 1
ATOM 661 O O . ARG A 1 86 ? 16.5 -9.57 9.117 1 85.62 86 ARG A O 1
ATOM 668 N N . ILE A 1 87 ? 14.461 -10.281 8.594 1 84.88 87 ILE A N 1
ATOM 669 C CA . ILE A 1 87 ? 14.031 -8.992 8.062 1 84.88 87 ILE A CA 1
ATOM 670 C C . ILE A 1 87 ? 13.781 -8.016 9.211 1 84.88 87 ILE A C 1
ATOM 672 O O . ILE A 1 87 ? 13.008 -8.312 10.125 1 84.88 87 ILE A O 1
ATOM 676 N N . PRO A 1 88 ? 14.422 -6.949 9.219 1 85.19 88 PRO A N 1
ATOM 677 C CA . PRO A 1 88 ? 14.188 -5.973 10.289 1 85.19 88 PRO A CA 1
ATOM 678 C C . PRO A 1 88 ? 12.773 -5.414 10.281 1 85.19 88 PRO A C 1
ATOM 680 O O . PRO A 1 88 ? 12.188 -5.219 9.211 1 85.19 88 PRO A O 1
ATOM 683 N N . PRO A 1 89 ? 12.312 -5.227 11.508 1 85.31 89 PRO A N 1
ATOM 684 C CA . PRO A 1 89 ? 10.969 -4.637 11.555 1 85.31 89 PRO A CA 1
ATOM 685 C C . PRO A 1 89 ? 10.938 -3.201 11.031 1 85.31 89 PRO A C 1
ATOM 687 O O . PRO A 1 89 ? 11.828 -2.406 11.352 1 85.31 89 PRO A O 1
ATOM 690 N N . ARG A 1 90 ? 10.039 -2.908 10.133 1 87.75 90 ARG A N 1
ATOM 691 C CA . ARG A 1 90 ? 9.812 -1.569 9.602 1 87.75 90 ARG A CA 1
ATOM 692 C C . ARG A 1 90 ? 8.375 -1.12 9.836 1 87.75 90 ARG A C 1
ATOM 694 O O . ARG A 1 90 ? 7.438 -1.874 9.578 1 87.75 90 ARG A O 1
ATOM 701 N N . PRO A 1 91 ? 8.336 0.12 10.367 1 90.56 91 PRO A N 1
ATOM 702 C CA . PRO A 1 91 ? 6.961 0.578 10.555 1 90.56 91 PRO A CA 1
ATOM 703 C C . PRO A 1 91 ? 6.219 0.782 9.234 1 90.56 91 PRO A C 1
ATOM 705 O O . PRO A 1 91 ? 6.805 1.262 8.266 1 90.56 91 PRO A O 1
ATOM 708 N N . GLY A 1 92 ? 5 0.426 9.227 1 92.12 92 GLY A N 1
ATOM 709 C CA . GLY A 1 92 ? 4.168 0.604 8.047 1 92.12 92 GLY A CA 1
ATOM 710 C C . GLY A 1 92 ? 3.609 2.01 7.918 1 92.12 92 GLY A C 1
ATOM 711 O O . GLY A 1 92 ? 3.76 2.828 8.828 1 92.12 92 GLY A O 1
ATOM 712 N N . ALA A 1 93 ? 3.004 2.215 6.797 1 94.81 93 ALA A N 1
ATOM 713 C CA . ALA A 1 93 ? 2.48 3.541 6.48 1 94.81 93 ALA A CA 1
ATOM 714 C C . ALA A 1 93 ? 1.446 3.982 7.512 1 94.81 93 ALA A C 1
ATOM 716 O O . ALA A 1 93 ? 1.452 5.137 7.949 1 94.81 93 ALA A O 1
ATOM 717 N N . HIS A 1 94 ? 0.595 3.059 7.922 1 97.38 94 HIS A N 1
ATOM 718 C CA . HIS A 1 94 ? -0.412 3.373 8.93 1 97.38 94 HIS A CA 1
ATOM 719 C C . HIS A 1 94 ? 0.236 3.738 10.258 1 97.38 94 HIS A C 1
ATOM 721 O O . HIS A 1 94 ? -0.19 4.688 10.922 1 97.38 94 HIS A O 1
ATOM 727 N N . GLU A 1 95 ? 1.248 3.023 10.609 1 97.12 95 GLU A N 1
ATOM 728 C CA . GLU A 1 95 ? 1.924 3.27 11.883 1 97.12 95 GLU A CA 1
ATOM 729 C C . GLU A 1 95 ? 2.635 4.621 11.875 1 97.12 95 GLU A C 1
ATOM 731 O O . GLU A 1 95 ? 2.572 5.363 12.852 1 97.12 95 GLU A O 1
ATOM 736 N N . LEU A 1 96 ? 3.213 4.922 10.797 1 97.31 96 LEU A N 1
ATOM 737 C CA . LEU A 1 96 ? 3.914 6.191 10.672 1 97.31 96 LEU A CA 1
ATOM 738 C C . LEU A 1 96 ? 2.934 7.359 10.703 1 97.31 96 LEU A C 1
ATOM 740 O O . LEU A 1 96 ? 3.189 8.375 11.359 1 97.31 96 LEU A O 1
ATOM 744 N N . LEU A 1 97 ? 1.864 7.203 10.008 1 98.5 97 LEU A N 1
ATOM 745 C CA . LEU A 1 97 ? 0.823 8.227 10.039 1 98.5 97 LEU A CA 1
ATOM 746 C C . LEU A 1 97 ? 0.274 8.391 11.453 1 98.5 97 LEU A C 1
ATOM 748 O O . LEU A 1 97 ? 0.099 9.516 11.93 1 98.5 97 LEU A O 1
ATOM 752 N N . GLY A 1 98 ? 0.078 7.242 12.07 1 98.69 98 GLY A N 1
ATOM 753 C CA . GLY A 1 98 ? -0.388 7.285 13.445 1 98.69 98 GLY A CA 1
ATOM 754 C C . GLY A 1 98 ? 0.557 8.031 14.375 1 98.69 98 GLY A C 1
ATOM 755 O O . GLY A 1 98 ? 0.123 8.844 15.188 1 98.69 98 GLY A O 1
ATOM 756 N N . ASP A 1 99 ? 1.828 7.816 14.211 1 98.44 99 ASP A N 1
ATOM 757 C CA . ASP A 1 99 ? 2.838 8.484 15.023 1 98.44 99 ASP A CA 1
ATOM 758 C C . ASP A 1 99 ? 2.783 10 14.836 1 98.44 99 ASP A C 1
ATOM 760 O O . ASP A 1 99 ? 2.836 10.75 15.812 1 98.44 99 ASP A O 1
ATOM 764 N N . GLN A 1 100 ? 2.643 10.406 13.617 1 98.62 100 GLN A N 1
ATOM 765 C CA . GLN A 1 100 ? 2.609 11.836 13.328 1 98.62 100 GLN A CA 1
ATOM 766 C C . GLN A 1 100 ? 1.329 12.477 13.859 1 98.62 100 GLN A C 1
ATOM 768 O O . GLN A 1 100 ? 1.35 13.602 14.359 1 98.62 100 GLN A O 1
ATOM 773 N N . MET A 1 101 ? 0.24 11.812 13.805 1 98.69 101 MET A N 1
ATOM 774 C CA . MET A 1 101 ? -1.025 12.328 14.312 1 98.69 101 MET A CA 1
ATOM 775 C C . MET A 1 101 ? -0.986 12.477 15.828 1 98.69 101 MET A C 1
ATOM 777 O O . MET A 1 101 ? -1.461 13.477 16.375 1 98.69 101 MET A O 1
ATOM 781 N N . ILE A 1 102 ? -0.397 11.492 16.453 1 98.75 102 ILE A N 1
ATOM 782 C CA . ILE A 1 102 ? -0.283 11.547 17.906 1 98.75 102 ILE A CA 1
ATOM 783 C C . ILE A 1 102 ? 0.604 12.719 18.312 1 98.75 102 ILE A C 1
ATOM 785 O O . ILE A 1 102 ? 0.247 13.5 19.203 1 98.75 102 ILE A O 1
ATOM 789 N N . GLN A 1 103 ? 1.692 12.867 17.609 1 98.56 103 GLN A N 1
ATOM 790 C CA . GLN A 1 103 ? 2.576 13.992 17.891 1 98.56 103 GLN A CA 1
ATOM 791 C C . GLN A 1 103 ? 1.87 15.32 17.641 1 98.56 103 GLN A C 1
ATOM 793 O O . GLN A 1 103 ? 1.986 16.25 18.453 1 98.56 103 GLN A O 1
ATOM 798 N N . ALA A 1 104 ? 1.153 15.406 16.609 1 98.5 104 ALA A N 1
ATOM 799 C CA . ALA A 1 104 ? 0.395 16.609 16.281 1 98.5 104 ALA A CA 1
ATOM 800 C C . ALA A 1 104 ? -0.659 16.891 17.344 1 98.5 104 ALA A C 1
ATOM 802 O O . ALA A 1 104 ? -0.857 18.047 17.734 1 98.5 104 ALA A O 1
ATOM 803 N N . GLY A 1 105 ? -1.326 15.859 17.766 1 97.81 105 GLY A N 1
ATOM 804 C CA . GLY A 1 105 ? -2.332 16.031 18.797 1 97.81 105 GLY A CA 1
ATOM 805 C C . GLY A 1 105 ? -1.771 16.594 20.094 1 97.81 105 GLY A C 1
ATOM 806 O O . GLY A 1 105 ? -2.41 17.422 20.75 1 97.81 105 GLY A O 1
ATOM 807 N N . LEU A 1 106 ? -0.583 16.172 20.375 1 97.38 106 LEU A N 1
ATOM 808 C CA . LEU A 1 106 ? 0.091 16.688 21.562 1 97.38 106 LEU A CA 1
ATOM 809 C C . LEU A 1 106 ? 0.483 18.141 21.375 1 97.38 106 LEU A C 1
ATOM 811 O O . LEU A 1 106 ? 0.328 18.953 22.297 1 97.38 106 LEU A O 1
ATOM 815 N N . GLU A 1 107 ? 0.86 18.469 20.203 1 96.06 107 GLU A N 1
ATOM 816 C CA . GLU A 1 107 ? 1.293 19.828 19.891 1 96.06 107 GLU A CA 1
ATOM 817 C C . GLU A 1 107 ? 0.11 20.797 19.875 1 96.06 107 GLU A C 1
ATOM 819 O O . GLU A 1 107 ? 0.24 21.953 20.266 1 96.06 107 GLU A O 1
ATOM 824 N N . MET A 1 108 ? -1.047 20.359 19.422 1 94.81 108 MET A N 1
ATOM 825 C CA . MET A 1 108 ? -2.238 21.188 19.328 1 94.81 108 MET A CA 1
ATOM 826 C C . MET A 1 108 ? -2.918 21.328 20.688 1 94.81 108 MET A C 1
ATOM 828 O O . MET A 1 108 ? -3.756 22.203 20.891 1 94.81 108 MET A O 1
ATOM 832 N N . GLY A 1 109 ? -2.521 20.5 21.656 1 93.88 109 GLY A N 1
ATOM 833 C CA . GLY A 1 109 ? -3.16 20.453 22.953 1 93.88 109 GLY A CA 1
ATOM 834 C C . GLY A 1 109 ? -4.09 19.281 23.125 1 93.88 109 GLY A C 1
ATOM 835 O O . GLY A 1 109 ? -5.195 19.266 22.578 1 93.88 109 GLY A O 1
ATOM 836 N N . PRO A 1 110 ? -3.701 18.312 23.906 1 93.12 110 PRO A N 1
ATOM 837 C CA . PRO A 1 110 ? -4.465 17.062 24.047 1 93.12 110 PRO A CA 1
ATOM 838 C C . PRO A 1 110 ? -5.875 17.297 24.578 1 93.12 110 PRO A C 1
ATOM 840 O O . PRO A 1 110 ? -6.734 16.422 24.469 1 93.12 110 PRO A O 1
ATOM 843 N N . ASN A 1 111 ? -6.062 18.5 25.109 1 93 111 ASN A N 1
ATOM 844 C CA . ASN A 1 111 ? -7.371 18.781 25.688 1 93 111 ASN A CA 1
ATOM 845 C C . ASN A 1 111 ? -8.25 19.578 24.734 1 93 111 ASN A C 1
ATOM 847 O O . ASN A 1 111 ? -9.414 19.859 25.031 1 93 111 ASN A O 1
ATOM 851 N N . THR A 1 112 ? -7.711 20.031 23.547 1 93.5 112 THR A N 1
ATOM 852 C CA . THR A 1 112 ? -8.516 20.672 22.516 1 93.5 112 THR A CA 1
ATOM 853 C C . THR A 1 112 ? -9.273 19.641 21.688 1 93.5 112 THR A C 1
ATOM 855 O O . THR A 1 112 ? -8.852 18.484 21.594 1 93.5 112 THR A O 1
ATOM 858 N N . PRO A 1 113 ? -10.375 20.016 21.141 1 94.12 113 PRO A N 1
ATOM 859 C CA . PRO A 1 113 ? -11.117 19.062 20.297 1 94.12 113 PRO A CA 1
ATOM 860 C C . PRO A 1 113 ? -10.273 18.516 19.156 1 94.12 113 PRO A C 1
ATOM 862 O O . PRO A 1 113 ? -10.281 17.312 18.906 1 94.12 113 PRO A O 1
ATOM 865 N N . TYR A 1 114 ? -9.57 19.391 18.5 1 95.88 114 TYR A N 1
ATOM 866 C CA . TYR A 1 114 ? -8.734 18.969 17.391 1 95.88 114 TYR A CA 1
ATOM 867 C C . TYR A 1 114 ? -7.613 18.047 17.875 1 95.88 114 TYR A C 1
ATOM 869 O O . TYR A 1 114 ? -7.348 17.016 17.25 1 95.88 114 TYR A O 1
ATOM 877 N N . GLY A 1 115 ? -6.965 18.422 18.938 1 96.75 115 GLY A N 1
ATOM 878 C CA . GLY A 1 115 ? -5.922 17.594 19.516 1 96.75 115 GLY A CA 1
ATOM 879 C C . GLY A 1 115 ? -6.418 16.219 19.906 1 96.75 115 GLY A C 1
ATOM 880 O O . GLY A 1 115 ? -5.781 15.203 19.594 1 96.75 115 GLY A O 1
ATOM 881 N N . LYS A 1 116 ? -7.543 16.141 20.531 1 96.56 116 LYS A N 1
ATOM 882 C CA . LYS A 1 116 ? -8.148 14.875 20.938 1 96.56 116 LYS A CA 1
ATOM 883 C C . LYS A 1 116 ? -8.453 14 19.734 1 96.56 116 LYS A C 1
ATOM 885 O O . LYS A 1 116 ? -8.203 12.789 19.75 1 96.56 116 LYS A O 1
ATOM 890 N N . ALA A 1 117 ? -8.984 14.672 18.703 1 97.38 117 ALA A N 1
ATOM 891 C CA . ALA A 1 117 ? -9.32 13.938 17.484 1 97.38 117 ALA A CA 1
ATOM 892 C C . ALA A 1 117 ? -8.07 13.328 16.859 1 97.38 117 ALA A C 1
ATOM 894 O O . ALA A 1 117 ? -8.086 12.172 16.438 1 97.38 117 ALA A O 1
ATOM 895 N N . LEU A 1 118 ? -7.016 14.062 16.844 1 98.25 118 LEU A N 1
ATOM 896 C CA . LEU A 1 118 ? -5.758 13.602 16.266 1 98.25 118 LEU A CA 1
ATOM 897 C C . LEU A 1 118 ? -5.188 12.438 17.078 1 98.25 118 LEU A C 1
ATOM 899 O O . LEU A 1 118 ? -4.711 11.453 16.5 1 98.25 118 LEU A O 1
ATOM 903 N N . LEU A 1 119 ? -5.258 12.555 18.359 1 98.25 119 LEU A N 1
ATOM 904 C CA . LEU A 1 119 ? -4.758 11.484 19.219 1 98.25 119 LEU A CA 1
ATOM 905 C C . LEU A 1 119 ? -5.516 10.188 18.984 1 98.25 119 LEU A C 1
ATOM 907 O O . LEU A 1 119 ? -4.906 9.125 18.812 1 98.25 119 LEU A O 1
ATOM 911 N N . ARG A 1 120 ? -6.793 10.305 18.875 1 97.94 120 ARG A N 1
ATOM 912 C CA . ARG A 1 120 ? -7.621 9.125 18.656 1 97.94 120 ARG A CA 1
ATOM 913 C C . ARG A 1 120 ? -7.391 8.531 17.281 1 97.94 120 ARG A C 1
ATOM 915 O O . ARG A 1 120 ? -7.305 7.312 17.125 1 97.94 120 ARG A O 1
ATOM 922 N N . CYS A 1 121 ? -7.316 9.383 16.328 1 98.56 121 CYS A N 1
ATOM 923 C CA . CYS A 1 121 ? -7.059 8.922 14.977 1 98.56 121 CYS A CA 1
ATOM 924 C C . CYS A 1 121 ? -5.703 8.234 14.875 1 98.56 121 CYS A C 1
ATOM 926 O O . CYS A 1 121 ? -5.57 7.195 14.227 1 98.56 121 CYS A O 1
ATOM 928 N N . GLY A 1 122 ? -4.738 8.859 15.523 1 98.75 122 GLY A N 1
ATOM 929 C CA . GLY A 1 122 ? -3.41 8.266 15.516 1 98.75 122 GLY A CA 1
ATOM 930 C C . GLY A 1 122 ? -3.379 6.871 16.109 1 98.75 122 GLY A C 1
ATOM 931 O O . GLY A 1 122 ? -2.754 5.969 15.555 1 98.75 122 GLY A O 1
ATOM 932 N N . GLU A 1 123 ? -4.027 6.691 17.188 1 98.38 123 GLU A N 1
ATOM 933 C CA . GLU A 1 123 ? -4.098 5.383 17.828 1 98.38 123 GLU A CA 1
ATOM 934 C C . GLU A 1 123 ? -4.785 4.363 16.922 1 98.38 123 GLU A C 1
ATOM 936 O O . GLU A 1 123 ? -4.32 3.229 16.797 1 98.38 123 GLU A O 1
ATOM 941 N N . ALA A 1 124 ? -5.82 4.801 16.328 1 98.62 124 ALA A N 1
ATOM 942 C CA . ALA A 1 124 ? -6.555 3.918 15.43 1 98.62 124 ALA A CA 1
ATOM 943 C C . ALA A 1 124 ? -5.699 3.521 14.234 1 98.62 124 ALA A C 1
ATOM 945 O O . ALA A 1 124 ? -5.711 2.363 13.805 1 98.62 124 ALA A O 1
ATOM 946 N N . GLN A 1 125 ? -4.945 4.5 13.695 1 98.56 125 GLN A N 1
ATOM 947 C CA . GLN A 1 125 ? -4.07 4.195 12.57 1 98.56 125 GLN A CA 1
ATOM 948 C C . GLN A 1 125 ? -3.016 3.162 12.961 1 98.56 125 GLN A C 1
ATOM 950 O O . GLN A 1 125 ? -2.672 2.287 12.156 1 98.56 125 GLN A O 1
ATOM 955 N N . LYS A 1 126 ? -2.543 3.258 14.133 1 98.31 126 LYS A N 1
ATOM 956 C CA . LYS A 1 126 ? -1.564 2.283 14.609 1 98.31 126 LYS A CA 1
ATOM 957 C C . LYS A 1 126 ? -2.182 0.891 14.711 1 98.31 126 LYS A C 1
ATOM 959 O O . LYS A 1 126 ? -1.528 -0.107 14.398 1 98.31 126 LYS A O 1
ATOM 964 N N . GLN A 1 127 ? -3.398 0.817 15.109 1 98.38 127 GLN A N 1
ATOM 965 C CA . GLN A 1 127 ? -4.102 -0.46 15.172 1 98.38 127 GLN A CA 1
ATOM 966 C C . GLN A 1 127 ? -4.305 -1.045 13.773 1 98.38 127 GLN A C 1
ATOM 968 O O . GLN A 1 127 ? -4.16 -2.254 13.578 1 98.38 127 GLN A O 1
ATOM 973 N N . LEU A 1 128 ? -4.66 -0.161 12.867 1 98.25 128 LEU A N 1
ATOM 974 C CA . LEU A 1 128 ? -4.797 -0.598 11.484 1 98.25 128 LEU A CA 1
ATOM 975 C C . LEU A 1 128 ? -3.475 -1.149 10.961 1 98.25 128 LEU A C 1
ATOM 977 O O . LEU A 1 128 ? -3.457 -2.152 10.242 1 98.25 128 LEU A O 1
ATOM 981 N N . GLY A 1 129 ? -2.373 -0.489 11.352 1 97.5 129 GLY A N 1
ATOM 982 C CA . GLY A 1 129 ? -1.054 -0.967 10.969 1 97.5 129 GLY A CA 1
ATOM 983 C C . GLY A 1 129 ? -0.735 -2.344 11.516 1 97.5 129 GLY A C 1
ATOM 984 O O . GLY A 1 129 ? -0.16 -3.182 10.82 1 97.5 129 GLY A O 1
ATOM 985 N N . GLU A 1 130 ? -1.079 -2.588 12.719 1 97.06 130 GLU A N 1
ATOM 986 C CA . GLU A 1 130 ? -0.855 -3.887 13.352 1 97.06 130 GLU A CA 1
ATOM 987 C C . GLU A 1 130 ? -1.644 -4.984 12.641 1 97.06 130 GLU A C 1
ATOM 989 O O . GLU A 1 130 ? -1.123 -6.078 12.406 1 97.06 130 GLU A O 1
ATOM 994 N N . ALA A 1 131 ? -2.881 -4.684 12.32 1 97.81 131 ALA A N 1
ATOM 995 C CA . ALA A 1 131 ? -3.701 -5.637 11.57 1 97.81 131 ALA A CA 1
ATOM 996 C C . ALA A 1 131 ? -3.08 -5.953 10.211 1 97.81 131 ALA A C 1
ATOM 998 O O . ALA A 1 131 ? -3.064 -7.109 9.781 1 97.81 131 ALA A O 1
ATOM 999 N N . GLY A 1 132 ? -2.592 -4.902 9.594 1 96.38 132 GLY A N 1
ATOM 1000 C CA . GLY A 1 132 ? -1.932 -5.102 8.312 1 96.38 132 GLY A CA 1
ATOM 1001 C C . GLY A 1 132 ? -0.698 -5.98 8.406 1 96.38 132 GLY A C 1
ATOM 1002 O O . GLY A 1 132 ? -0.448 -6.809 7.531 1 96.38 132 GLY A O 1
ATOM 1003 N N . ARG A 1 133 ? 0.025 -5.82 9.453 1 95 133 ARG A N 1
ATOM 1004 C CA . ARG A 1 133 ? 1.222 -6.629 9.672 1 95 133 ARG A CA 1
ATOM 1005 C C . ARG A 1 133 ? 0.866 -8.102 9.836 1 95 133 ARG A C 1
ATOM 1007 O O . ARG A 1 133 ? 1.55 -8.977 9.297 1 95 133 ARG A O 1
ATOM 1014 N N . LYS A 1 134 ? -0.112 -8.383 10.547 1 96.81 134 LYS A N 1
ATOM 1015 C CA . LYS A 1 134 ? -0.572 -9.758 10.734 1 96.81 134 LYS A CA 1
ATOM 1016 C C . LYS A 1 134 ? -1.025 -10.367 9.406 1 96.81 134 LYS A C 1
ATOM 1018 O O . LYS A 1 134 ? -0.752 -11.539 9.133 1 96.81 134 LYS A O 1
ATOM 1023 N N . PHE A 1 135 ? -1.722 -9.578 8.641 1 97.75 135 PHE A N 1
ATOM 1024 C CA . PHE A 1 135 ? -2.158 -10.023 7.32 1 97.75 135 PHE A CA 1
ATOM 1025 C C . PHE A 1 135 ? -0.964 -10.422 6.461 1 97.75 135 PHE A C 1
ATOM 1027 O O . PHE A 1 135 ? -0.974 -11.477 5.828 1 97.75 135 PHE A O 1
ATOM 1034 N N . VAL A 1 136 ? 0.063 -9.555 6.438 1 96 136 VAL A N 1
ATOM 1035 C CA . VAL A 1 136 ? 1.262 -9.812 5.645 1 96 136 VAL A CA 1
ATOM 1036 C C . VAL A 1 136 ? 1.914 -11.117 6.102 1 96 136 VAL A C 1
ATOM 1038 O O . VAL A 1 136 ? 2.277 -11.953 5.277 1 96 136 VAL A O 1
ATOM 1041 N N . GLN A 1 137 ? 2.027 -11.305 7.348 1 94.44 137 GLN A N 1
ATOM 1042 C CA . GLN A 1 137 ? 2.65 -12.5 7.902 1 94.44 137 GLN A CA 1
ATOM 1043 C C . GLN A 1 137 ? 1.855 -13.758 7.547 1 94.44 137 GLN A C 1
ATOM 1045 O O . GLN A 1 137 ? 2.422 -14.734 7.062 1 94.44 137 GLN A O 1
ATOM 1050 N N . SER A 1 138 ? 0.568 -13.711 7.762 1 97.81 138 SER A N 1
ATOM 1051 C CA . SER A 1 138 ? -0.293 -14.852 7.48 1 97.81 138 SER A CA 1
ATOM 1052 C C . SER A 1 138 ? -0.267 -15.219 5.996 1 97.81 138 SER A C 1
ATOM 1054 O O . SER A 1 138 ? -0.169 -16.391 5.641 1 97.81 138 SER A O 1
ATOM 1056 N N . THR A 1 139 ? -0.353 -14.211 5.137 1 98.12 139 THR A N 1
ATOM 1057 C CA . THR A 1 139 ? -0.35 -14.438 3.695 1 98.12 139 THR A CA 1
ATOM 1058 C C . THR A 1 139 ? 0.977 -15.047 3.244 1 98.12 139 THR A C 1
ATOM 1060 O O . THR A 1 139 ? 1.001 -15.938 2.395 1 98.12 139 THR A O 1
ATOM 1063 N N . THR A 1 140 ? 2.055 -14.539 3.842 1 95 140 THR A N 1
ATOM 1064 C CA . THR A 1 140 ? 3.369 -15.07 3.494 1 95 140 THR A CA 1
ATOM 1065 C C . THR A 1 140 ? 3.475 -16.547 3.867 1 95 140 THR A C 1
ATOM 1067 O O . THR A 1 140 ? 3.869 -17.375 3.043 1 95 140 THR A O 1
ATOM 1070 N N . ILE A 1 141 ? 3.029 -16.922 5.016 1 96.19 141 ILE A N 1
ATOM 1071 C CA . ILE A 1 141 ? 3.188 -18.266 5.559 1 96.19 141 ILE A CA 1
ATOM 1072 C C . ILE A 1 141 ? 2.201 -19.219 4.879 1 96.19 141 ILE A C 1
ATOM 1074 O O . ILE A 1 141 ? 2.572 -20.312 4.473 1 96.19 141 ILE A O 1
ATOM 1078 N N . LEU A 1 142 ? 0.99 -18.766 4.648 1 97 142 LEU A N 1
ATOM 1079 C CA . LEU A 1 142 ? -0.084 -19.688 4.273 1 97 142 LEU A CA 1
ATOM 1080 C C . LEU A 1 142 ? -0.276 -19.703 2.762 1 97 142 LEU A C 1
ATOM 1082 O O . LEU A 1 142 ? -0.867 -20.641 2.219 1 97 142 LEU A O 1
ATOM 1086 N N . PHE A 1 143 ? 0.237 -18.719 2.102 1 98.31 143 PHE A N 1
ATOM 1087 C CA . PHE A 1 143 ? -0.052 -18.609 0.675 1 98.31 143 PHE A CA 1
ATOM 1088 C C . PHE A 1 143 ? 1.237 -18.578 -0.136 1 98.31 143 PHE A C 1
ATOM 1090 O O . PHE A 1 143 ? 1.476 -19.438 -0.977 1 98.31 143 PHE A O 1
ATOM 1097 N N . LEU A 1 144 ? 2.133 -17.656 0.176 1 96.94 144 LEU A N 1
ATOM 1098 C CA . LEU A 1 144 ? 3.33 -17.469 -0.637 1 96.94 144 LEU A CA 1
ATOM 1099 C C . LEU A 1 144 ? 4.289 -18.641 -0.479 1 96.94 144 LEU A C 1
ATOM 1101 O O . LEU A 1 144 ? 4.781 -19.188 -1.472 1 96.94 144 LEU A O 1
ATOM 1105 N N . ASN A 1 145 ? 4.508 -19.078 0.728 1 95.56 145 ASN A N 1
ATOM 1106 C CA . ASN A 1 145 ? 5.492 -20.125 0.971 1 95.56 145 ASN A CA 1
ATOM 1107 C C . ASN A 1 145 ? 5.105 -21.422 0.277 1 95.56 145 ASN A C 1
ATOM 1109 O O . ASN A 1 145 ? 5.914 -22.016 -0.438 1 95.56 145 ASN A O 1
ATOM 1113 N N . PRO A 1 146 ? 3.887 -21.875 0.45 1 97.25 146 PRO A N 1
ATOM 1114 C CA . PRO A 1 146 ? 3.498 -23.109 -0.247 1 97.25 146 PRO A CA 1
ATOM 1115 C C . PRO A 1 146 ? 3.613 -22.984 -1.765 1 97.25 146 PRO A C 1
ATOM 1117 O O . PRO A 1 146 ? 4.039 -23.938 -2.432 1 97.25 146 PRO A O 1
ATOM 1120 N N . LEU A 1 147 ? 3.242 -21.875 -2.326 1 97.88 147 LEU A N 1
ATOM 1121 C CA . LEU A 1 147 ? 3.344 -21.672 -3.77 1 97.88 147 LEU A CA 1
ATOM 1122 C C . LEU A 1 147 ? 4.801 -21.656 -4.215 1 97.88 147 LEU A C 1
ATOM 1124 O O . LEU A 1 147 ? 5.141 -22.219 -5.262 1 97.88 147 LEU A O 1
ATOM 1128 N N . ARG A 1 148 ? 5.629 -21.062 -3.389 1 95.56 148 ARG A N 1
ATOM 1129 C CA . ARG A 1 148 ? 7.059 -21.047 -3.686 1 95.56 148 ARG A CA 1
ATOM 1130 C C . ARG A 1 148 ? 7.625 -22.469 -3.668 1 95.56 148 ARG A C 1
ATOM 1132 O O . ARG A 1 148 ? 8.484 -22.812 -4.488 1 95.56 148 ARG A O 1
ATOM 1139 N N . ASN A 1 149 ? 7.219 -23.25 -2.758 1 95.75 149 ASN A N 1
ATOM 1140 C CA . ASN A 1 149 ? 7.668 -24.625 -2.676 1 95.75 149 ASN A CA 1
ATOM 1141 C C . ASN A 1 149 ? 7.355 -25.391 -3.957 1 95.75 149 ASN A C 1
ATOM 1143 O O . ASN A 1 149 ? 8.172 -26.188 -4.426 1 95.75 149 ASN A O 1
ATOM 1147 N N . PHE A 1 150 ? 6.168 -25.188 -4.477 1 97.25 150 PHE A N 1
ATOM 1148 C CA . PHE A 1 150 ? 5.824 -25.828 -5.738 1 97.25 150 PHE A CA 1
ATOM 1149 C C . PHE A 1 150 ? 6.777 -25.391 -6.848 1 97.25 150 PHE A C 1
ATOM 1151 O O . PHE A 1 150 ? 7.355 -26.234 -7.543 1 97.25 150 PHE A O 1
ATOM 1158 N N . THR A 1 151 ? 7.008 -24.078 -7.023 1 96 151 THR A N 1
ATOM 1159 C CA . THR A 1 151 ? 7.766 -23.547 -8.156 1 96 151 THR A CA 1
ATOM 1160 C C . THR A 1 151 ? 9.25 -23.891 -8.016 1 96 151 THR A C 1
ATOM 1162 O O . THR A 1 151 ? 9.93 -24.125 -9.016 1 96 151 THR A O 1
ATOM 1165 N N . GLU A 1 152 ? 9.688 -24.062 -6.785 1 92.62 152 GLU A N 1
ATOM 1166 C CA . GLU A 1 152 ? 11.125 -24.203 -6.57 1 92.62 152 GLU A CA 1
ATOM 1167 C C . GLU A 1 152 ? 11.508 -25.672 -6.367 1 92.62 152 GLU A C 1
ATOM 1169 O O . GLU A 1 152 ? 12.648 -26.062 -6.633 1 92.62 152 GLU A O 1
ATOM 1174 N N . ALA A 1 153 ? 10.594 -26.438 -5.863 1 94.88 153 ALA A N 1
ATOM 1175 C CA . ALA A 1 153 ? 10.969 -27.812 -5.535 1 94.88 153 ALA A CA 1
ATOM 1176 C C . ALA A 1 153 ? 10.203 -28.812 -6.395 1 94.88 153 ALA A C 1
ATOM 1178 O O . ALA A 1 153 ? 10.797 -29.531 -7.211 1 94.88 153 ALA A O 1
ATOM 1179 N N . GLU A 1 154 ? 8.875 -28.781 -6.344 1 95.44 154 GLU A N 1
ATOM 1180 C CA . GLU A 1 154 ? 8.062 -29.781 -7.031 1 95.44 154 GLU A CA 1
ATOM 1181 C C . GLU A 1 154 ? 8.234 -29.672 -8.547 1 95.44 154 GLU A C 1
ATOM 1183 O O . GLU A 1 154 ? 8.43 -30.688 -9.219 1 95.44 154 GLU A O 1
ATOM 1188 N N . TYR A 1 155 ? 8.133 -28.5 -9.031 1 97.38 155 TYR A N 1
ATOM 1189 C CA . TYR A 1 155 ? 8.258 -28.312 -10.469 1 97.38 155 TYR A CA 1
ATOM 1190 C C . TYR A 1 155 ? 9.656 -28.688 -10.945 1 97.38 155 TYR A C 1
ATOM 1192 O O . TYR A 1 155 ? 9.82 -29.234 -12.039 1 97.38 155 TYR A O 1
ATOM 1200 N N . ARG A 1 156 ? 10.648 -28.438 -10.164 1 96.31 156 ARG A N 1
ATOM 1201 C CA . ARG A 1 156 ? 12.016 -28.781 -10.523 1 96.31 156 ARG A CA 1
ATOM 1202 C C . ARG A 1 156 ? 12.18 -30.297 -10.641 1 96.31 156 ARG A C 1
ATOM 1204 O O . ARG A 1 156 ? 12.859 -30.781 -11.555 1 96.31 156 ARG A O 1
ATOM 1211 N N . SER A 1 157 ? 11.57 -30.953 -9.711 1 96.31 157 SER A N 1
ATOM 1212 C CA . SER A 1 157 ? 11.602 -32.406 -9.773 1 96.31 157 SER A CA 1
ATOM 1213 C C . SER A 1 157 ? 10.969 -32.938 -11.07 1 96.31 157 SER A C 1
ATOM 1215 O O . SER A 1 157 ? 11.492 -33.844 -11.703 1 96.31 157 SER A O 1
ATOM 1217 N N . ILE A 1 158 ? 9.852 -32.344 -11.453 1 96.94 158 ILE A N 1
ATOM 1218 C CA . ILE A 1 158 ? 9.18 -32.688 -12.695 1 96.94 158 ILE A CA 1
ATOM 1219 C C . ILE A 1 158 ? 10.102 -32.406 -13.883 1 96.94 158 ILE A C 1
ATOM 1221 O O . ILE A 1 158 ? 10.234 -33.25 -14.781 1 96.94 158 ILE A O 1
ATOM 1225 N N . GLN A 1 159 ? 10.734 -31.328 -13.828 1 96.69 159 GLN A N 1
ATOM 1226 C CA . GLN A 1 159 ? 11.625 -30.938 -14.914 1 96.69 159 GLN A CA 1
ATOM 1227 C C . GLN A 1 159 ? 12.812 -31.891 -15.016 1 96.69 159 GLN A C 1
ATOM 1229 O O . GLN A 1 159 ? 13.25 -32.219 -16.125 1 96.69 159 GLN A O 1
ATOM 1234 N N . ASP A 1 160 ? 13.336 -32.312 -13.898 1 97.56 160 ASP A N 1
ATOM 1235 C CA . ASP A 1 160 ? 14.461 -33.25 -13.891 1 97.56 160 ASP A CA 1
ATOM 1236 C C . ASP A 1 160 ? 14.078 -34.562 -14.547 1 97.56 160 ASP A C 1
ATOM 1238 O O . ASP A 1 160 ? 14.828 -35.094 -15.359 1 97.56 160 ASP A O 1
ATOM 1242 N N . GLU A 1 161 ? 12.898 -35.062 -14.148 1 97.56 161 GLU A N 1
ATOM 1243 C CA . GLU A 1 161 ? 12.422 -36.312 -14.742 1 97.56 161 GLU A CA 1
ATOM 1244 C C . GLU A 1 161 ? 12.156 -36.125 -16.234 1 97.56 161 GLU A C 1
ATOM 1246 O O . GLU A 1 161 ? 12.422 -37.062 -17.031 1 97.56 161 GLU A O 1
ATOM 1251 N N . ARG A 1 162 ? 11.586 -35.031 -16.578 1 96.69 162 ARG A N 1
ATOM 1252 C CA . ARG A 1 162 ? 11.328 -34.75 -18 1 96.69 162 ARG A CA 1
ATOM 1253 C C . ARG A 1 162 ? 12.625 -34.719 -18.797 1 96.69 162 ARG A C 1
ATOM 1255 O O . ARG A 1 162 ? 12.695 -35.281 -19.891 1 96.69 162 ARG A O 1
ATOM 1262 N N . ARG A 1 163 ? 13.625 -34.094 -18.266 1 97.25 163 ARG A N 1
ATOM 1263 C CA . ARG A 1 163 ? 14.922 -34.031 -18.922 1 97.25 163 ARG A CA 1
ATOM 1264 C C . ARG A 1 163 ? 15.508 -35.438 -19.109 1 97.25 163 ARG A C 1
ATOM 1266 O O . ARG A 1 163 ? 16.031 -35.75 -20.188 1 97.25 163 ARG A O 1
ATOM 1273 N N . THR A 1 164 ? 15.43 -36.219 -18.062 1 97.94 164 THR A N 1
ATOM 1274 C CA . THR A 1 164 ? 15.922 -37.594 -18.125 1 97.94 164 THR A CA 1
ATOM 1275 C C . THR A 1 164 ? 15.164 -38.375 -19.203 1 97.94 164 THR A C 1
ATOM 1277 O O . THR A 1 164 ? 15.758 -39.156 -19.953 1 97.94 164 THR A O 1
ATOM 1280 N N . LEU A 1 165 ? 13.867 -38.156 -19.219 1 97.06 165 LEU A N 1
ATOM 1281 C CA . LEU A 1 165 ? 13.023 -38.812 -20.219 1 97.06 165 LEU A CA 1
ATOM 1282 C C . LEU A 1 165 ? 13.445 -38.438 -21.625 1 97.06 165 LEU A C 1
ATOM 1284 O O . LEU A 1 165 ? 13.555 -39.312 -22.5 1 97.06 165 LEU A O 1
ATOM 1288 N N . LEU A 1 166 ? 13.664 -37.188 -21.844 1 94.88 166 LEU A N 1
ATOM 1289 C CA . LEU A 1 166 ? 14.07 -36.75 -23.156 1 94.88 166 LEU A CA 1
ATOM 1290 C C . LEU A 1 166 ? 15.422 -37.312 -23.562 1 94.88 166 LEU A C 1
ATOM 1292 O O . LEU A 1 166 ? 15.633 -37.656 -24.719 1 94.88 166 LEU A O 1
ATOM 1296 N N . ASN A 1 167 ? 16.297 -37.469 -22.609 1 96.44 167 ASN A N 1
ATOM 1297 C CA . ASN A 1 167 ? 17.578 -38.094 -22.875 1 96.44 167 ASN A CA 1
ATOM 1298 C C . ASN A 1 167 ? 17.422 -39.562 -23.266 1 96.44 167 ASN A C 1
ATOM 1300 O O . ASN A 1 167 ? 18.078 -40.031 -24.203 1 96.44 167 ASN A O 1
ATOM 1304 N N . LYS A 1 168 ? 16.578 -40.25 -22.516 1 96.5 168 LYS A N 1
ATOM 1305 C CA . LYS A 1 168 ? 16.328 -41.656 -22.844 1 96.5 168 LYS A CA 1
ATOM 1306 C C . LYS A 1 168 ? 15.672 -41.781 -24.219 1 96.5 168 LYS A C 1
ATOM 1308 O O . LYS A 1 168 ? 15.93 -42.75 -24.938 1 96.5 168 LYS A O 1
ATOM 1313 N N . ARG A 1 169 ? 14.812 -40.812 -24.484 1 95.19 169 ARG A N 1
ATOM 1314 C CA . ARG A 1 169 ? 14.195 -40.812 -25.797 1 95.19 169 ARG A CA 1
ATOM 1315 C C . ARG A 1 169 ? 15.242 -40.656 -26.891 1 95.19 169 ARG A C 1
ATOM 1317 O O . ARG A 1 169 ? 15.18 -41.344 -27.922 1 95.19 169 ARG A O 1
ATOM 1324 N N . LEU A 1 170 ? 16.172 -39.781 -26.734 1 94.56 170 LEU A N 1
ATOM 1325 C CA . LEU A 1 170 ? 17.25 -39.594 -27.672 1 94.56 170 LEU A CA 1
ATOM 1326 C C . LEU A 1 170 ? 18.094 -40.844 -27.828 1 94.56 170 LEU A C 1
ATOM 1328 O O . LEU A 1 170 ? 18.469 -41.219 -28.953 1 94.56 170 LEU A O 1
ATOM 1332 N N . ASP A 1 171 ? 18.391 -41.531 -26.75 1 95.44 171 ASP A N 1
ATOM 1333 C CA . ASP A 1 171 ? 19.141 -42.781 -26.781 1 95.44 171 ASP A CA 1
ATOM 1334 C C . ASP A 1 171 ? 18.406 -43.812 -27.594 1 95.44 171 ASP A C 1
ATOM 1336 O O . ASP A 1 171 ? 19.031 -44.562 -28.375 1 95.44 171 ASP A O 1
ATOM 1340 N N . LEU A 1 172 ? 17.156 -43.875 -27.359 1 95.38 172 LEU A N 1
ATOM 1341 C CA . LEU A 1 172 ? 16.328 -44.812 -28.094 1 95.38 172 LEU A CA 1
ATOM 1342 C C . LEU A 1 172 ? 16.344 -44.531 -29.594 1 95.38 172 LEU A C 1
ATOM 1344 O O . LEU A 1 172 ? 16.484 -45.438 -30.406 1 95.38 172 LEU A O 1
ATOM 1348 N N . ASP A 1 173 ? 16.266 -43.312 -29.953 1 94.44 173 ASP A N 1
ATOM 1349 C CA . ASP A 1 173 ? 16.281 -42.906 -31.359 1 94.44 173 ASP A CA 1
ATOM 1350 C C . ASP A 1 173 ? 17.625 -43.25 -32 1 94.44 173 ASP A C 1
ATOM 1352 O O . ASP A 1 173 ? 17.672 -43.688 -33.156 1 94.44 173 ASP A O 1
ATOM 1356 N N . VAL A 1 174 ? 18.703 -43.031 -31.297 1 93.38 174 VAL A N 1
ATOM 1357 C CA . VAL A 1 174 ? 20.047 -43.312 -31.781 1 93.38 174 VAL A CA 1
ATOM 1358 C C . VAL A 1 174 ? 20.188 -44.812 -32 1 93.38 174 VAL A C 1
ATOM 1360 O O . VAL A 1 174 ? 20.75 -45.281 -33 1 93.38 174 VAL A O 1
ATOM 1363 N N . ALA A 1 175 ? 19.625 -45.625 -30.984 1 94.25 175 ALA A N 1
ATOM 1364 C CA . ALA A 1 175 ? 19.688 -47.094 -31.078 1 94.25 175 ALA A CA 1
ATOM 1365 C C . ALA A 1 175 ? 18.906 -47.594 -32.281 1 94.25 175 ALA A C 1
ATOM 1367 O O . ALA A 1 175 ? 19.328 -48.531 -32.969 1 94.25 175 ALA A O 1
ATOM 1368 N N . LYS A 1 176 ? 17.734 -47 -32.562 1 93.38 176 LYS A N 1
ATOM 1369 C CA . LYS A 1 176 ? 16.938 -47.344 -33.719 1 93.38 176 LYS A CA 1
ATOM 1370 C C . LYS A 1 176 ? 17.719 -47.094 -35.031 1 93.38 176 LYS A C 1
ATOM 1372 O O . LYS A 1 176 ? 17.688 -47.938 -35.938 1 93.38 176 LYS A O 1
ATOM 1377 N N . ALA A 1 177 ? 18.391 -46 -35.062 1 91.75 177 ALA A N 1
ATOM 1378 C CA . ALA A 1 177 ? 19.172 -45.625 -36.25 1 91.75 177 ALA A CA 1
ATOM 1379 C C . ALA A 1 177 ? 20.344 -46.562 -36.469 1 91.75 177 ALA A C 1
ATOM 1381 O O . ALA A 1 177 ? 20.672 -46.938 -37.594 1 91.75 177 ALA A O 1
ATOM 1382 N N . ARG A 1 178 ? 20.969 -47.031 -35.344 1 92.44 178 ARG A N 1
ATOM 1383 C CA . ARG A 1 178 ? 22.109 -47.938 -35.406 1 92.44 178 ARG A CA 1
ATOM 1384 C C . ARG A 1 178 ? 21.688 -49.312 -35.969 1 92.44 178 ARG A C 1
ATOM 1386 O O . ARG A 1 178 ? 22.422 -49.906 -36.719 1 92.44 178 ARG A O 1
ATOM 1393 N N . LEU A 1 179 ? 20.547 -49.75 -35.5 1 92.88 179 LEU A N 1
ATOM 1394 C CA . LEU A 1 179 ? 20.047 -51.031 -35.969 1 92.88 179 LEU A CA 1
ATOM 1395 C C . LEU A 1 179 ? 19.75 -51 -37.469 1 92.88 179 LEU A C 1
ATOM 1397 O O . LEU A 1 179 ? 20.031 -51.938 -38.188 1 92.88 179 LEU A O 1
ATOM 1401 N N . LYS A 1 180 ? 19.203 -49.875 -37.938 1 91.12 180 LYS A N 1
ATOM 1402 C CA . LYS A 1 180 ? 18.859 -49.688 -39.344 1 91.12 180 LYS A CA 1
ATOM 1403 C C . LYS A 1 180 ? 20.109 -49.719 -40.219 1 91.12 180 LYS A C 1
ATOM 1405 O O . LYS A 1 180 ? 20.047 -50.125 -41.375 1 91.12 180 LYS A O 1
ATOM 1410 N N . ARG A 1 181 ? 21.188 -49.312 -39.656 1 90.75 181 ARG A N 1
ATOM 1411 C CA . ARG A 1 181 ? 22.422 -49.188 -40.406 1 90.75 181 ARG A CA 1
ATOM 1412 C C . ARG A 1 181 ? 23.281 -50.438 -40.281 1 90.75 181 ARG A C 1
ATOM 1414 O O . ARG A 1 181 ? 24.297 -50.594 -40.969 1 90.75 181 ARG A O 1
ATOM 1421 N N . ALA A 1 182 ? 22.875 -51.281 -39.375 1 88.88 182 ALA A N 1
ATOM 1422 C CA . ALA A 1 182 ? 23.641 -52.5 -39.188 1 88.88 182 ALA A CA 1
ATOM 1423 C C . ALA A 1 182 ? 23.344 -53.531 -40.25 1 88.88 182 ALA A C 1
ATOM 1425 O O . ALA A 1 182 ? 22.203 -53.969 -40.406 1 88.88 182 ALA A O 1
ATOM 1426 N N . HIS A 1 183 ? 24.312 -53.906 -41.094 1 89.69 183 HIS A N 1
ATOM 1427 C CA . HIS A 1 183 ? 24.078 -54.812 -42.188 1 89.69 183 HIS A CA 1
ATOM 1428 C C . HIS A 1 183 ? 24.734 -56.156 -41.938 1 89.69 183 HIS A C 1
ATOM 1430 O O . HIS A 1 183 ? 24.281 -57.188 -42.469 1 89.69 183 HIS A O 1
ATOM 1436 N N . GLU A 1 184 ? 25.734 -56.281 -41.125 1 92.38 184 GLU A N 1
ATOM 1437 C CA . GLU A 1 184 ? 26.406 -57.531 -40.781 1 92.38 184 GLU A CA 1
ATOM 1438 C C . GLU A 1 184 ? 25.688 -58.219 -39.594 1 92.38 184 GLU A C 1
ATOM 1440 O O . GLU A 1 184 ? 25.234 -57.531 -38.688 1 92.38 184 GLU A O 1
ATOM 1445 N N . ALA A 1 185 ? 25.656 -59.531 -39.594 1 90.75 185 ALA A N 1
ATOM 1446 C CA . ALA A 1 185 ? 24.891 -60.312 -38.656 1 90.75 185 ALA A CA 1
ATOM 1447 C C . ALA A 1 185 ? 25.328 -60.031 -37.219 1 90.75 185 ALA A C 1
ATOM 1449 O O . ALA A 1 185 ? 24.5 -59.875 -36.312 1 90.75 185 ALA A O 1
ATOM 1450 N N . GLU A 1 186 ? 26.641 -59.969 -37 1 90.69 186 GLU A N 1
ATOM 1451 C CA . GLU A 1 186 ? 27.156 -59.75 -35.656 1 90.69 186 GLU A CA 1
ATOM 1452 C C . GLU A 1 186 ? 26.797 -58.344 -35.156 1 90.69 186 GLU A C 1
ATOM 1454 O O . GLU A 1 186 ? 26.406 -58.156 -34 1 90.69 186 GLU A O 1
ATOM 1459 N N . ARG A 1 187 ? 26.859 -57.375 -36.062 1 90.88 187 ARG A N 1
ATOM 1460 C CA . ARG A 1 187 ? 26.531 -55.969 -35.719 1 90.88 187 ARG A CA 1
ATOM 1461 C C . ARG A 1 187 ? 25.031 -55.812 -35.5 1 90.88 187 ARG A C 1
ATOM 1463 O O . ARG A 1 187 ? 24.609 -55.031 -34.625 1 90.88 187 ARG A O 1
ATOM 1470 N N . GLU A 1 188 ? 24.234 -56.5 -36.156 1 92.56 188 GLU A N 1
ATOM 1471 C CA . GLU A 1 188 ? 22.797 -56.438 -36.031 1 92.56 188 GLU A CA 1
ATOM 1472 C C . GLU A 1 188 ? 22.328 -57 -34.688 1 92.56 188 GLU A C 1
ATOM 1474 O O . GLU A 1 188 ? 21.438 -56.469 -34.062 1 92.56 188 GLU A O 1
ATOM 1479 N N . ALA A 1 189 ? 22.953 -58.125 -34.25 1 92.81 189 ALA A N 1
ATOM 1480 C CA . ALA A 1 189 ? 22.609 -58.75 -33 1 92.81 189 ALA A CA 1
ATOM 1481 C C . ALA A 1 189 ? 22.922 -57.844 -31.812 1 92.81 189 ALA A C 1
ATOM 1483 O O . ALA A 1 189 ? 22.141 -57.719 -30.875 1 92.81 189 ALA A O 1
ATOM 1484 N N . THR A 1 190 ? 24.047 -57.125 -31.906 1 93.56 190 THR A N 1
ATOM 1485 C CA . THR A 1 190 ? 24.453 -56.188 -30.875 1 93.56 190 THR A CA 1
ATOM 1486 C C . THR A 1 190 ? 23.516 -55 -30.844 1 93.56 190 THR A C 1
ATOM 1488 O O . THR A 1 190 ? 23.109 -54.531 -29.781 1 93.56 190 THR A O 1
ATOM 1491 N N . ALA A 1 191 ? 23.219 -54.562 -32 1 92.88 191 ALA A N 1
ATOM 1492 C CA . ALA A 1 191 ? 22.328 -53.406 -32.125 1 92.88 191 ALA A CA 1
ATOM 1493 C C . ALA A 1 191 ? 20.938 -53.719 -31.609 1 92.88 191 ALA A C 1
ATOM 1495 O O . ALA A 1 191 ? 20.281 -52.844 -31.016 1 92.88 191 ALA A O 1
ATOM 1496 N N . GLU A 1 192 ? 20.516 -54.875 -31.875 1 95.38 192 GLU A N 1
ATOM 1497 C CA . GLU A 1 192 ? 19.188 -55.312 -31.406 1 95.38 192 GLU A CA 1
ATOM 1498 C C . GLU A 1 192 ? 19.141 -55.375 -29.875 1 95.38 192 GLU A C 1
ATOM 1500 O O . GLU A 1 192 ? 18.141 -55 -29.266 1 95.38 192 GLU A O 1
ATOM 1505 N N . MET A 1 193 ? 20.234 -55.906 -29.312 1 95.81 193 MET A N 1
ATOM 1506 C CA . MET A 1 193 ? 20.297 -55.969 -27.844 1 95.81 193 MET A CA 1
ATOM 1507 C C . MET A 1 193 ? 20.281 -54.562 -27.25 1 95.81 193 MET A C 1
ATOM 1509 O O . MET A 1 193 ? 19.594 -54.312 -26.266 1 95.81 193 MET A O 1
ATOM 1513 N N . GLU A 1 194 ? 21 -53.625 -27.875 1 95.44 194 GLU A N 1
ATOM 1514 C CA . GLU A 1 194 ? 21.031 -52.25 -27.422 1 95.44 194 GLU A CA 1
ATOM 1515 C C . GLU A 1 194 ? 19.641 -51.594 -27.516 1 95.44 194 GLU A C 1
ATOM 1517 O O . GLU A 1 194 ? 19.234 -50.844 -26.641 1 95.44 194 GLU A O 1
ATOM 1522 N N . LEU A 1 195 ? 19 -51.875 -28.562 1 95.81 195 LEU A N 1
ATOM 1523 C CA . LEU A 1 195 ? 17.656 -51.344 -28.781 1 95.81 195 LEU A CA 1
ATOM 1524 C C . LEU A 1 195 ? 16.703 -51.812 -27.688 1 95.81 195 LEU A C 1
ATOM 1526 O O . LEU A 1 195 ? 15.914 -51 -27.172 1 95.81 195 LEU A O 1
ATOM 1530 N N . ARG A 1 196 ? 16.797 -53.062 -27.328 1 97.19 196 ARG A N 1
ATOM 1531 C CA . ARG A 1 196 ? 15.922 -53.625 -26.297 1 97.19 196 ARG A CA 1
ATOM 1532 C C . ARG A 1 196 ? 16.188 -52.969 -24.953 1 97.19 196 ARG A C 1
ATOM 1534 O O . ARG A 1 196 ? 15.258 -52.656 -24.203 1 97.19 196 ARG A O 1
ATOM 1541 N N . ILE A 1 197 ? 17.453 -52.688 -24.703 1 97.5 197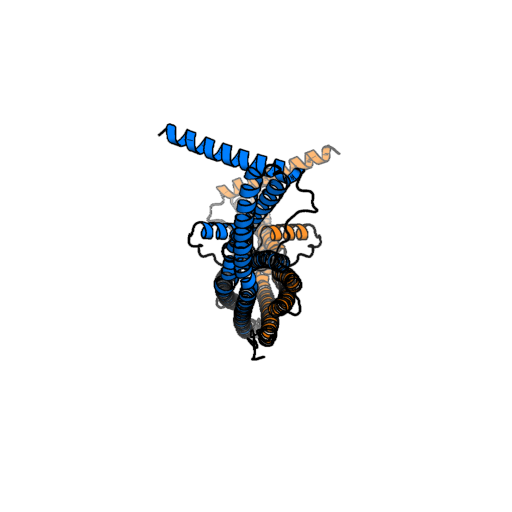 ILE A N 1
ATOM 1542 C CA . ILE A 1 197 ? 17.828 -52.062 -23.453 1 97.5 197 ILE A CA 1
ATOM 1543 C C . ILE A 1 197 ? 17.297 -50.625 -23.422 1 97.5 197 ILE A C 1
ATOM 1545 O O . ILE A 1 197 ? 16.672 -50.188 -22.453 1 97.5 197 ILE A O 1
ATOM 1549 N N . CYS A 1 198 ? 17.516 -49.875 -24.531 1 96.44 198 CYS A N 1
ATOM 1550 C CA . CYS A 1 198 ? 17.094 -48.5 -24.609 1 96.44 198 CYS A CA 1
ATOM 1551 C C . CYS A 1 198 ? 15.57 -48.375 -24.531 1 96.44 198 CYS A C 1
ATOM 1553 O O . CYS A 1 198 ? 15.039 -47.438 -23.938 1 96.44 198 CYS A O 1
ATOM 1555 N N . GLU A 1 199 ? 14.914 -49.312 -25.156 1 96.25 199 GLU A N 1
ATOM 1556 C CA . GLU A 1 199 ? 13.453 -49.344 -25.094 1 96.25 199 GLU A CA 1
ATOM 1557 C C . GLU A 1 199 ? 12.961 -49.531 -23.672 1 96.25 199 GLU A C 1
ATOM 1559 O O . GLU A 1 199 ? 12.016 -48.875 -23.234 1 96.25 199 GLU A O 1
ATOM 1564 N N . SER A 1 200 ? 13.602 -50.469 -22.984 1 97.31 200 SER A N 1
ATOM 1565 C CA . SER A 1 200 ? 13.227 -50.719 -21.609 1 97.31 200 SER A CA 1
ATOM 1566 C C . SER A 1 200 ? 13.469 -49.5 -20.719 1 97.31 200 SER A C 1
ATOM 1568 O O . SER A 1 200 ? 12.633 -49.156 -19.875 1 97.31 200 SER A O 1
ATOM 1570 N N . LEU A 1 201 ? 14.602 -48.812 -20.906 1 97.5 201 LEU A N 1
ATOM 1571 C CA . LEU A 1 201 ? 14.938 -47.656 -20.109 1 97.5 201 LEU A CA 1
ATOM 1572 C C . LEU A 1 201 ? 13.984 -46.5 -20.406 1 97.5 201 LEU A C 1
ATOM 1574 O O . LEU A 1 201 ? 13.57 -45.781 -19.484 1 97.5 201 LEU A O 1
ATOM 1578 N N . PHE A 1 202 ? 13.594 -46.312 -21.656 1 97.06 202 PHE A N 1
ATOM 1579 C CA . PHE A 1 202 ? 12.656 -45.281 -22.062 1 97.06 202 PHE A CA 1
ATOM 1580 C C . PHE A 1 202 ? 11.281 -45.531 -21.453 1 97.06 202 PHE A C 1
ATOM 1582 O O . PHE A 1 202 ? 10.656 -44.594 -20.922 1 97.06 202 PHE A O 1
ATOM 1589 N N . ARG A 1 203 ? 10.859 -46.75 -21.531 1 95.5 203 ARG A N 1
ATOM 1590 C CA . ARG A 1 203 ? 9.555 -47.125 -20.984 1 95.5 203 ARG A CA 1
ATOM 1591 C C . ARG A 1 203 ? 9.516 -46.906 -19.484 1 95.5 203 ARG A C 1
ATOM 1593 O O . ARG A 1 203 ? 8.539 -46.344 -18.953 1 95.5 203 ARG A O 1
ATOM 1600 N N . ARG A 1 204 ? 10.594 -47.312 -18.797 1 97.12 204 ARG A N 1
ATOM 1601 C CA . ARG A 1 204 ? 10.664 -47.125 -17.344 1 97.12 204 ARG A CA 1
ATOM 1602 C C . ARG A 1 204 ? 10.641 -45.656 -16.969 1 97.12 204 ARG A C 1
ATOM 1604 O O . ARG A 1 204 ? 9.906 -45.25 -16.078 1 97.12 204 ARG A O 1
ATOM 1611 N N . GLN A 1 205 ? 11.461 -44.906 -17.734 1 97.12 205 GLN A N 1
ATOM 1612 C CA . GLN A 1 205 ? 11.531 -43.5 -17.438 1 97.12 205 GLN A CA 1
ATOM 1613 C C . GLN A 1 205 ? 10.211 -42.812 -17.75 1 97.12 205 GLN A C 1
ATOM 1615 O O . GLN A 1 205 ? 9.812 -41.875 -17.062 1 97.12 205 GLN A O 1
ATOM 1620 N N . SER A 1 206 ? 9.539 -43.188 -18.766 1 96.12 206 SER A N 1
ATOM 1621 C CA . SER A 1 206 ? 8.234 -42.656 -19.125 1 96.12 206 SER A CA 1
ATOM 1622 C C . SER A 1 206 ? 7.227 -42.844 -18 1 96.12 206 SER A C 1
ATOM 1624 O O . SER A 1 206 ? 6.449 -41.938 -17.688 1 96.12 206 SER A O 1
ATOM 1626 N N . GLU A 1 207 ? 7.273 -44.031 -17.391 1 95.69 207 GLU A N 1
ATOM 1627 C CA . GLU A 1 207 ? 6.375 -44.344 -16.281 1 95.69 207 GLU A CA 1
ATOM 1628 C C . GLU A 1 207 ? 6.691 -43.469 -15.062 1 95.69 207 GLU A C 1
ATOM 1630 O O . GLU A 1 207 ? 5.781 -42.969 -14.391 1 95.69 207 GLU A O 1
ATOM 1635 N N . VAL A 1 208 ? 7.949 -43.344 -14.766 1 97.06 208 VAL A N 1
ATOM 1636 C CA . VAL A 1 208 ? 8.383 -42.531 -13.633 1 97.06 208 VAL A CA 1
ATOM 1637 C C . VAL A 1 208 ? 7.93 -41.094 -13.828 1 97.06 208 VAL A C 1
ATOM 1639 O O . VAL A 1 208 ? 7.375 -40.5 -12.914 1 97.06 208 VAL A O 1
ATOM 1642 N N . THR A 1 209 ? 8.172 -40.562 -15.039 1 97.25 209 THR A N 1
ATOM 1643 C CA . THR A 1 209 ? 7.789 -39.188 -15.344 1 97.25 209 THR A CA 1
ATOM 1644 C C . THR A 1 209 ? 6.277 -39.031 -15.227 1 97.25 209 THR A C 1
ATOM 1646 O O . THR A 1 209 ? 5.801 -38.031 -14.664 1 97.25 209 THR A O 1
ATOM 1649 N N . ARG A 1 210 ? 5.559 -39.969 -15.695 1 95.88 210 ARG A N 1
ATOM 1650 C CA . ARG A 1 210 ? 4.102 -39.906 -15.625 1 95.88 210 ARG A CA 1
ATOM 1651 C C . ARG A 1 210 ? 3.629 -39.875 -14.172 1 95.88 210 ARG A C 1
ATOM 1653 O O . ARG A 1 210 ? 2.754 -39.094 -13.82 1 95.88 210 ARG A O 1
ATOM 1660 N N . GLN A 1 211 ? 4.254 -40.75 -13.414 1 95.5 211 GLN A N 1
ATOM 1661 C CA . GLN A 1 211 ? 3.879 -40.812 -12.008 1 95.5 211 GLN A CA 1
ATOM 1662 C C . GLN A 1 211 ? 4.098 -39.469 -11.312 1 95.5 211 GLN A C 1
ATOM 1664 O O . GLN A 1 211 ? 3.242 -39 -10.555 1 95.5 211 GLN A O 1
ATOM 1669 N N . VAL A 1 212 ? 5.18 -38.844 -11.602 1 95.94 212 VAL A N 1
ATOM 1670 C CA . VAL A 1 212 ? 5.539 -37.594 -10.953 1 95.94 212 VAL A CA 1
ATOM 1671 C C . VAL A 1 212 ? 4.598 -36.5 -11.422 1 95.94 212 VAL A C 1
ATOM 1673 O O . VAL A 1 212 ? 4.098 -35.719 -10.609 1 95.94 212 VAL A O 1
ATOM 1676 N N . VAL A 1 213 ? 4.297 -36.469 -12.711 1 95.94 213 VAL A N 1
ATOM 1677 C CA . VAL A 1 213 ? 3.52 -35.344 -13.273 1 95.94 213 VAL A CA 1
ATOM 1678 C C . VAL A 1 213 ? 2.049 -35.531 -12.898 1 95.94 213 VAL A C 1
ATOM 1680 O O . VAL A 1 213 ? 1.318 -34.531 -12.781 1 95.94 213 VAL A O 1
ATOM 1683 N N . GLU A 1 214 ? 1.592 -36.781 -12.695 1 94.06 214 GLU A N 1
ATOM 1684 C CA . GLU A 1 214 ? 0.217 -37.031 -12.273 1 94.06 214 GLU A CA 1
ATOM 1685 C C . GLU A 1 214 ? -0.066 -36.375 -10.914 1 94.06 214 GLU A C 1
ATOM 1687 O O . GLU A 1 214 ? -1.224 -36.156 -10.555 1 94.06 214 GLU A O 1
ATOM 1692 N N . GLY A 1 215 ? 0.952 -36.094 -10.164 1 94 215 GLY A N 1
ATOM 1693 C CA . GLY A 1 215 ? 0.821 -35.406 -8.883 1 94 215 GLY A CA 1
ATOM 1694 C C . GLY A 1 215 ? 0.315 -34 -9.008 1 94 215 GLY A C 1
ATOM 1695 O O . GLY A 1 215 ? -0.043 -33.344 -8.016 1 94 215 GLY A O 1
ATOM 1696 N N . ILE A 1 216 ? 0.186 -33.469 -10.203 1 94.69 216 ILE A N 1
ATOM 1697 C CA . ILE A 1 216 ? -0.221 -32.094 -10.453 1 94.69 216 ILE A CA 1
ATOM 1698 C C . ILE A 1 216 ? -1.643 -31.891 -9.945 1 94.69 216 ILE A C 1
ATOM 1700 O O . ILE A 1 216 ? -1.979 -30.797 -9.469 1 94.69 216 ILE A O 1
ATOM 1704 N N . SER A 1 217 ? -2.453 -32.938 -10.078 1 91.38 217 SER A N 1
ATOM 1705 C CA . SER A 1 217 ? -3.811 -32.844 -9.547 1 91.38 217 SER A CA 1
ATOM 1706 C C . SER A 1 217 ? -3.803 -32.594 -8.047 1 91.38 217 SER A C 1
ATOM 1708 O O . SER A 1 217 ? -4.574 -31.75 -7.547 1 91.38 217 SER A O 1
ATOM 1710 N N . HIS A 1 218 ? -2.898 -33.281 -7.375 1 94.19 218 HIS A N 1
ATOM 1711 C CA . HIS A 1 218 ? -2.736 -33.094 -5.941 1 94.19 218 HIS A CA 1
ATOM 1712 C C . HIS A 1 218 ? -2.221 -31.688 -5.641 1 94.19 218 HIS A C 1
ATOM 1714 O O . HIS A 1 218 ? -2.688 -31.031 -4.699 1 94.19 218 HIS A O 1
ATOM 1720 N N . THR A 1 219 ? -1.351 -31.234 -6.438 1 95.81 219 THR A N 1
ATOM 1721 C CA . THR A 1 219 ? -0.82 -29.891 -6.309 1 95.81 219 THR A CA 1
ATOM 1722 C C . THR A 1 219 ? -1.936 -28.859 -6.438 1 95.81 219 THR A C 1
ATOM 1724 O O . THR A 1 219 ? -2 -27.906 -5.652 1 95.81 219 THR A O 1
ATOM 1727 N N . HIS A 1 220 ? -2.82 -29.031 -7.367 1 95.62 220 HIS A N 1
ATOM 1728 C CA . HIS A 1 220 ? -3.93 -28.109 -7.57 1 95.62 220 HIS A CA 1
ATOM 1729 C C . HIS A 1 220 ? -4.855 -28.078 -6.355 1 95.62 220 HIS A C 1
ATOM 1731 O O . HIS A 1 220 ? -5.34 -27.016 -5.961 1 95.62 220 HIS A O 1
ATOM 1737 N N . ASN A 1 221 ? -5.043 -29.25 -5.801 1 94.69 221 ASN A N 1
ATOM 1738 C CA . ASN A 1 221 ? -5.844 -29.312 -4.582 1 94.69 221 ASN A CA 1
ATOM 1739 C C . ASN A 1 221 ? -5.191 -28.531 -3.441 1 94.69 221 ASN A C 1
ATOM 1741 O O . ASN A 1 221 ? -5.871 -27.797 -2.719 1 94.69 221 ASN A O 1
ATOM 1745 N N . ASN A 1 222 ? -3.912 -28.688 -3.311 1 96.38 222 ASN A N 1
ATOM 1746 C CA . ASN A 1 222 ? -3.17 -27.953 -2.291 1 96.38 222 ASN A CA 1
ATOM 1747 C C . ASN A 1 222 ? -3.229 -26.453 -2.533 1 96.38 222 ASN A C 1
ATOM 1749 O O . ASN A 1 222 ? -3.387 -25.672 -1.591 1 96.38 222 ASN A O 1
ATOM 1753 N N . HIS A 1 223 ? -3.094 -26.094 -3.773 1 97.25 223 HIS A N 1
ATOM 1754 C CA . HIS A 1 223 ? -3.148 -24.688 -4.141 1 97.25 223 HIS A CA 1
ATOM 1755 C C . HIS A 1 223 ? -4.516 -24.094 -3.826 1 97.25 223 HIS A C 1
ATOM 1757 O O . HIS A 1 223 ? -4.613 -22.938 -3.387 1 97.25 223 HIS A O 1
ATOM 1763 N N . MET A 1 224 ? -5.508 -24.828 -4.039 1 95.25 224 MET A N 1
ATOM 1764 C CA . MET A 1 224 ? -6.855 -24.375 -3.713 1 95.25 224 MET A CA 1
ATOM 1765 C C . MET A 1 224 ? -7 -24.141 -2.215 1 95.25 224 MET A C 1
ATOM 1767 O O . MET A 1 224 ? -7.594 -23.141 -1.798 1 95.25 224 MET A O 1
ATOM 1771 N N . GLN A 1 225 ? -6.43 -25.062 -1.485 1 95.69 225 GLN A N 1
ATOM 1772 C CA . GLN A 1 225 ? -6.48 -24.906 -0.037 1 95.69 225 GLN A CA 1
ATOM 1773 C C . GLN A 1 225 ? -5.719 -23.656 0.404 1 95.69 225 GLN A C 1
ATOM 1775 O O . GLN A 1 225 ? -6.207 -22.891 1.23 1 95.69 225 GLN A O 1
ATOM 1780 N N . THR A 1 226 ? -4.543 -23.484 -0.151 1 97.25 226 THR A N 1
ATOM 1781 C CA . THR A 1 226 ? -3.736 -22.312 0.2 1 97.25 226 THR A CA 1
ATOM 1782 C C . THR A 1 226 ? -4.438 -21.031 -0.216 1 97.25 226 THR A C 1
ATOM 1784 O O . THR A 1 226 ? -4.336 -20.016 0.474 1 97.25 226 THR A O 1
ATOM 1787 N N . LEU A 1 227 ? -5.125 -21.062 -1.306 1 97.94 227 LEU A N 1
ATOM 1788 C CA . LEU A 1 227 ? -5.906 -19.906 -1.763 1 97.94 227 LEU A CA 1
ATOM 1789 C C . LEU A 1 227 ? -7.012 -19.578 -0.769 1 97.94 227 LEU A C 1
ATOM 1791 O O . LEU A 1 227 ? -7.238 -18.406 -0.461 1 97.94 227 LEU A O 1
ATOM 1795 N N . THR A 1 228 ? -7.672 -20.594 -0.315 1 96.81 228 THR A N 1
ATOM 1796 C CA . THR A 1 228 ? -8.719 -20.406 0.68 1 96.81 228 THR A CA 1
ATOM 1797 C C . THR A 1 228 ? -8.156 -19.781 1.953 1 96.81 228 THR A C 1
ATOM 1799 O O . THR A 1 228 ? -8.773 -18.906 2.551 1 96.81 228 THR A O 1
ATOM 1802 N N . ASP A 1 229 ? -6.961 -20.188 2.326 1 97.5 229 ASP A N 1
ATOM 1803 C CA . ASP A 1 229 ? -6.297 -19.609 3.494 1 97.5 229 ASP A CA 1
ATOM 1804 C C . ASP A 1 229 ? -5.98 -18.141 3.283 1 97.5 229 ASP A C 1
ATOM 1806 O O . ASP A 1 229 ? -6.121 -17.328 4.203 1 97.5 229 ASP A O 1
ATOM 1810 N N . PHE A 1 230 ? -5.566 -17.812 2.125 1 98.44 230 PHE A N 1
ATOM 1811 C CA . PHE A 1 230 ? -5.297 -16.422 1.759 1 98.44 230 PHE A CA 1
ATOM 1812 C C . PHE A 1 230 ? -6.555 -15.57 1.89 1 98.44 230 PHE A C 1
ATOM 1814 O O . PHE A 1 230 ? -6.516 -14.484 2.459 1 98.44 230 PHE A O 1
ATOM 1821 N N . VAL A 1 231 ? -7.625 -16.062 1.41 1 98.19 231 VAL A N 1
ATOM 1822 C CA . VAL A 1 231 ? -8.891 -15.352 1.447 1 98.19 231 VAL A CA 1
ATOM 1823 C C . VAL A 1 231 ? -9.352 -15.195 2.895 1 98.19 231 VAL A C 1
ATOM 1825 O O . VAL A 1 231 ? -9.875 -14.141 3.273 1 98.19 231 VAL A O 1
ATOM 1828 N N . GLU A 1 232 ? -9.117 -16.203 3.66 1 97.75 232 GLU A N 1
ATOM 1829 C CA . GLU A 1 232 ? -9.469 -16.125 5.074 1 97.75 232 GLU A CA 1
ATOM 1830 C C . GLU A 1 232 ? -8.625 -15.07 5.793 1 97.75 232 GLU A C 1
ATOM 1832 O O . GLU A 1 232 ? -9.148 -14.312 6.621 1 97.75 232 GLU A O 1
ATOM 1837 N N . ALA A 1 233 ? -7.395 -15.047 5.465 1 98.19 233 ALA A N 1
ATOM 1838 C CA . ALA A 1 233 ? -6.512 -14.031 6.043 1 98.19 233 ALA A CA 1
ATOM 1839 C C . ALA A 1 233 ? -6.945 -12.633 5.629 1 98.19 233 ALA A C 1
ATOM 1841 O O . ALA A 1 233 ? -6.953 -11.711 6.449 1 98.19 233 ALA A O 1
ATOM 1842 N N . GLN A 1 234 ? -7.297 -12.469 4.398 1 97.75 234 GLN A N 1
ATOM 1843 C CA . GLN A 1 234 ? -7.75 -11.18 3.879 1 97.75 234 GLN A CA 1
ATOM 1844 C C . GLN A 1 234 ? -9.062 -10.758 4.535 1 97.75 234 GLN A C 1
ATOM 1846 O O . GLN A 1 234 ? -9.219 -9.602 4.926 1 97.75 234 GLN A O 1
ATOM 1851 N N . ALA A 1 235 ? -9.953 -11.719 4.684 1 98.06 235 ALA A N 1
ATOM 1852 C CA . ALA A 1 235 ? -11.234 -11.438 5.324 1 98.06 235 ALA A CA 1
ATOM 1853 C C . ALA A 1 235 ? -11.047 -11.008 6.777 1 98.06 235 ALA A C 1
ATOM 1855 O O . ALA A 1 235 ? -11.688 -10.07 7.246 1 98.06 235 ALA A O 1
ATOM 1856 N N . SER A 1 236 ? -10.164 -11.695 7.41 1 98.25 236 SER A N 1
ATOM 1857 C CA . SER A 1 236 ? -9.867 -11.359 8.797 1 98.25 236 SER A CA 1
ATOM 1858 C C . SER A 1 236 ? -9.273 -9.961 8.914 1 98.25 236 SER A C 1
ATOM 1860 O O . SER A 1 236 ? -9.641 -9.195 9.805 1 98.25 236 SER A O 1
ATOM 1862 N N . TYR A 1 237 ? -8.414 -9.648 8.039 1 98.44 237 TYR A N 1
ATOM 1863 C CA . TYR A 1 237 ? -7.777 -8.336 8.008 1 98.44 237 TYR A CA 1
ATOM 1864 C C . TYR A 1 237 ? -8.812 -7.23 7.832 1 98.44 237 TYR A C 1
ATOM 1866 O O . TYR A 1 237 ? -8.852 -6.281 8.617 1 98.44 237 TYR A O 1
ATOM 1874 N N . PHE A 1 238 ? -9.664 -7.34 6.863 1 98.44 238 PHE A N 1
ATOM 1875 C CA . PHE A 1 238 ? -10.648 -6.297 6.578 1 98.44 238 PHE A CA 1
ATOM 1876 C C . PHE A 1 238 ? -11.688 -6.219 7.688 1 98.44 238 PHE A C 1
ATOM 1878 O O . PHE A 1 238 ? -12.195 -5.137 7.996 1 98.44 238 PHE A O 1
ATOM 1885 N N . HIS A 1 239 ? -11.938 -7.355 8.234 1 98.25 239 HIS A N 1
ATOM 1886 C CA . HIS A 1 239 ? -12.852 -7.363 9.367 1 98.25 239 HIS A CA 1
ATOM 1887 C C . HIS A 1 239 ? -12.289 -6.547 10.531 1 98.25 239 HIS A C 1
ATOM 1889 O O . HIS A 1 239 ? -12.992 -5.703 11.094 1 98.25 239 HIS A O 1
ATOM 1895 N N . GLN A 1 240 ? -11.047 -6.785 10.844 1 98.38 240 GLN A N 1
ATOM 1896 C CA . GLN A 1 240 ? -10.406 -6.055 11.93 1 98.38 240 GLN A CA 1
ATOM 1897 C C . GLN A 1 240 ? -10.328 -4.562 11.625 1 98.38 240 GLN A C 1
ATOM 1899 O O . GLN A 1 240 ? -10.625 -3.732 12.484 1 98.38 240 GLN A O 1
ATOM 1904 N N . CYS A 1 241 ? -9.984 -4.262 10.438 1 98.56 241 CYS A N 1
ATOM 1905 C CA . CYS A 1 241 ? -9.867 -2.861 10.047 1 98.56 241 CYS A CA 1
ATOM 1906 C C . CYS A 1 241 ? -11.227 -2.17 10.078 1 98.56 241 CYS A C 1
ATOM 1908 O O . CYS A 1 241 ? -11.328 -1.018 10.5 1 98.56 241 CYS A O 1
ATOM 1910 N N . HIS A 1 242 ? -12.219 -2.891 9.656 1 98.19 242 HIS A N 1
ATOM 1911 C CA . HIS A 1 242 ? -13.578 -2.367 9.703 1 98.19 242 HIS A CA 1
ATOM 1912 C C . HIS A 1 242 ? -14 -2.057 11.133 1 98.19 242 HIS A C 1
ATOM 1914 O O . HIS A 1 242 ? -14.562 -0.995 11.406 1 98.19 242 HIS A O 1
ATOM 1920 N N . GLN A 1 243 ? -13.641 -2.902 12.016 1 98.25 243 GLN A N 1
ATOM 1921 C CA . GLN A 1 243 ? -13.977 -2.705 13.422 1 98.25 243 GLN A CA 1
ATOM 1922 C C . GLN A 1 243 ? -13.258 -1.484 13.992 1 98.25 243 GLN A C 1
ATOM 1924 O O . GLN A 1 243 ? -13.875 -0.646 14.656 1 98.25 243 GLN A O 1
ATOM 1929 N N . HIS A 1 244 ? -11.977 -1.408 13.727 1 98.31 244 HIS A N 1
ATOM 1930 C CA . HIS A 1 244 ? -11.195 -0.28 14.227 1 98.31 244 HIS A CA 1
ATOM 1931 C C . HIS A 1 244 ? -11.711 1.038 13.648 1 98.31 244 HIS A C 1
ATOM 1933 O O . HIS A 1 244 ? -11.797 2.037 14.367 1 98.31 244 HIS A O 1
ATOM 1939 N N . ALA A 1 245 ? -12.062 1.011 12.391 1 97.81 245 ALA A N 1
ATOM 1940 C CA . ALA A 1 245 ? -12.547 2.223 11.734 1 97.81 245 ALA A CA 1
ATOM 1941 C C . ALA A 1 245 ? -13.898 2.65 12.305 1 97.81 245 ALA A C 1
ATOM 1943 O O . ALA A 1 245 ? -14.148 3.842 12.5 1 97.81 245 ALA A O 1
ATOM 1944 N N . GLN A 1 246 ? -14.734 1.7 12.578 1 96.81 246 GLN A N 1
ATOM 1945 C CA . GLN A 1 246 ? -16.047 1.997 13.148 1 96.81 246 GLN A CA 1
ATOM 1946 C C . GLN A 1 246 ? -15.922 2.58 14.555 1 96.81 246 GLN A C 1
ATOM 1948 O O . GLN A 1 246 ? -16.609 3.535 14.898 1 96.81 246 GLN A O 1
ATOM 1953 N N . GLU A 1 247 ? -15.086 1.98 15.289 1 97.5 247 GLU A N 1
ATOM 1954 C CA . GLU A 1 247 ? -14.844 2.48 16.641 1 97.5 247 GLU A CA 1
ATOM 1955 C C . GLU A 1 247 ? -14.312 3.91 16.609 1 97.5 247 GLU A C 1
ATOM 1957 O O . GLU A 1 247 ? -14.727 4.75 17.422 1 97.5 247 GLU A O 1
ATOM 1962 N N . LEU A 1 248 ? -13.445 4.145 15.711 1 97.88 248 LEU A N 1
ATOM 1963 C CA . LEU A 1 248 ? -12.883 5.484 15.562 1 97.88 248 LEU A CA 1
ATOM 1964 C C . LEU A 1 248 ? -13.969 6.492 15.188 1 97.88 248 LEU A C 1
ATOM 1966 O O . LEU A 1 248 ? -13.992 7.605 15.719 1 97.88 248 LEU A O 1
ATOM 1970 N N . GLN A 1 249 ? -14.844 6.152 14.305 1 96.38 249 GLN A N 1
ATOM 1971 C CA . GLN A 1 249 ? -15.945 7.023 13.914 1 96.38 249 GLN A CA 1
ATOM 1972 C C . GLN A 1 249 ? -16.797 7.41 15.117 1 96.38 249 GLN A C 1
ATOM 1974 O O . GLN A 1 249 ? -17.172 8.578 15.273 1 96.38 249 GLN A O 1
ATOM 1979 N N . LYS A 1 250 ? -17.078 6.438 15.945 1 95.5 250 LYS A N 1
ATOM 1980 C CA . LYS A 1 250 ? -17.875 6.672 17.141 1 95.5 250 LYS A CA 1
ATOM 1981 C C . LYS A 1 250 ? -17.156 7.613 18.109 1 95.5 250 LYS A C 1
ATOM 1983 O O . LYS A 1 250 ? -17.781 8.508 18.688 1 95.5 250 LYS A O 1
ATOM 1988 N N . HIS A 1 251 ? -15.898 7.414 18.25 1 94.38 251 HIS A N 1
ATOM 1989 C CA . HIS A 1 251 ? -15.109 8.258 19.141 1 94.38 251 HIS A CA 1
ATOM 1990 C C . HIS A 1 251 ? -15.086 9.703 18.656 1 94.38 251 HIS A C 1
ATOM 1992 O O . HIS A 1 251 ? -15.242 10.633 19.453 1 94.38 251 HIS A O 1
ATOM 1998 N N . LEU A 1 252 ? -14.875 9.867 17.359 1 95.12 252 LEU A N 1
ATOM 1999 C CA . LEU A 1 252 ? -14.805 11.219 16.812 1 95.12 252 LEU A CA 1
ATOM 2000 C C . LEU A 1 252 ? -16.141 11.93 16.953 1 95.12 252 LEU A C 1
ATOM 2002 O O . LEU A 1 252 ? -16.188 13.141 17.188 1 95.12 252 LEU A O 1
ATOM 2006 N N . ALA A 1 253 ? -17.203 11.203 16.797 1 90.88 253 ALA A N 1
ATOM 2007 C CA . ALA A 1 253 ? -18.547 11.766 16.922 1 90.88 253 ALA A CA 1
ATOM 2008 C C . ALA A 1 253 ? -18.812 12.219 18.359 1 90.88 253 ALA A C 1
ATOM 2010 O O . ALA A 1 253 ? -19.688 13.055 18.594 1 90.88 253 ALA A O 1
ATOM 2011 N N . SER A 1 254 ? -18.078 11.711 19.328 1 90.06 254 SER A N 1
ATOM 2012 C CA . SER A 1 254 ? -18.297 12.031 20.734 1 90.06 254 SER A CA 1
ATOM 2013 C C . SER A 1 254 ? -17.516 13.273 21.141 1 90.06 254 SER A C 1
ATOM 2015 O O . SER A 1 254 ? -17.719 13.82 22.219 1 90.06 254 SER A O 1
ATOM 2017 N N . ILE A 1 255 ? -16.594 13.719 20.328 1 89 255 ILE A N 1
ATOM 2018 C CA . ILE A 1 255 ? -15.812 14.914 20.641 1 89 255 ILE A CA 1
ATOM 2019 C C . ILE A 1 255 ? -16.656 16.156 20.375 1 89 255 ILE A C 1
ATOM 2021 O O . ILE A 1 255 ? -17.156 16.359 19.266 1 89 255 ILE A O 1
ATOM 2025 N N . PRO A 1 256 ? -17.062 17 21.516 1 75.81 256 PRO A N 1
ATOM 2026 C CA . PRO A 1 256 ? -17.875 18.203 21.359 1 75.81 256 PRO A CA 1
ATOM 2027 C C . PRO A 1 256 ? -17.234 19.234 20.422 1 75.81 256 PRO A C 1
ATOM 2029 O O . PRO A 1 256 ? -16.016 19.359 20.391 1 75.81 256 PRO A O 1
ATOM 2032 N N . ALA A 1 257 ? -17.828 19.578 19.297 1 60 257 ALA A N 1
ATOM 2033 C CA . ALA A 1 257 ? -17.359 20.688 18.469 1 60 257 ALA A CA 1
ATOM 2034 C C . ALA A 1 257 ? -17.25 21.969 19.297 1 60 257 ALA A C 1
ATOM 2036 O O . ALA A 1 257 ? -18.078 22.203 20.188 1 60 257 ALA A O 1
ATOM 2037 N N . VAL A 1 258 ? -16.266 22.547 19.797 1 52.81 258 VAL A N 1
ATOM 2038 C CA . VAL A 1 258 ? -16.203 23.828 20.5 1 52.81 258 VAL A CA 1
ATOM 2039 C C . VAL A 1 258 ? -17.25 24.781 19.922 1 52.81 258 VAL A C 1
ATOM 2041 O O . VAL A 1 258 ? -17.172 25.156 18.75 1 52.81 258 VAL A O 1
ATOM 2044 N N . LEU A 1 259 ? -18.438 24.797 20.203 1 42.06 259 LEU A N 1
ATOM 2045 C CA . LEU A 1 259 ? -19.297 25.953 20.016 1 42.06 259 LEU A CA 1
ATOM 2046 C C . LEU A 1 259 ? -18.688 27.188 20.656 1 42.06 259 LEU A C 1
ATOM 2048 O O . LEU A 1 259 ? -18.281 27.156 21.812 1 42.06 259 LEU A O 1
ATOM 2052 N N . CYS A 1 260 ? -17.859 28 20 1 39.84 260 CYS A N 1
ATOM 2053 C CA . CYS A 1 260 ? -17.656 29.375 20.453 1 39.84 260 CYS A CA 1
ATOM 2054 C C . CYS A 1 260 ? -18.922 29.922 21.109 1 39.84 260 CYS A C 1
ATOM 2056 O O . CYS A 1 260 ? -19.938 30.125 20.438 1 39.84 260 CYS A O 1
ATOM 2058 N N . SER A 1 261 ? -19.359 29.5 22.203 1 33.34 261 SER A N 1
ATOM 2059 C CA . SER A 1 261 ? -20.328 30.266 22.969 1 33.34 261 SER A CA 1
ATOM 2060 C C . SER A 1 261 ? -19.938 31.734 23.062 1 33.34 261 SER A C 1
ATOM 2062 O O . SER A 1 261 ? -18.828 32.062 23.469 1 33.34 261 SER A O 1
ATOM 2064 N N . ASN A 1 262 ? -20.281 32.594 22.141 1 32.81 262 ASN A N 1
ATOM 2065 C CA . ASN A 1 262 ? -20.453 34.062 22.25 1 32.81 262 ASN A CA 1
ATOM 2066 C C . ASN A 1 262 ? -21 34.438 23.625 1 32.81 262 ASN A C 1
ATOM 2068 O O . ASN A 1 262 ? -21.969 35.188 23.734 1 32.81 262 ASN A O 1
ATOM 2072 N N . ASN A 1 263 ? -20.891 33.719 24.672 1 31.48 263 ASN A N 1
ATOM 2073 C CA . ASN A 1 263 ? -21.469 34.281 25.875 1 31.48 263 ASN A CA 1
ATOM 2074 C C . ASN A 1 263 ? -20.734 35.531 26.312 1 31.48 263 ASN A C 1
ATOM 2076 O O . ASN A 1 263 ? -19.797 35.469 27.094 1 31.48 263 ASN A O 1
ATOM 2080 N N . TRP A 1 264 ? -20.297 36.594 25.469 1 30.22 264 TRP A N 1
ATOM 2081 C CA . TRP A 1 264 ? -20.125 37.969 25.922 1 30.22 264 TRP A CA 1
ATOM 2082 C C . TRP A 1 264 ? -21.375 38.469 26.609 1 30.22 264 TRP A C 1
ATOM 2084 O O . TRP A 1 264 ? -22.297 38.969 25.938 1 30.22 264 TRP A O 1
ATOM 2094 N N . GLN A 1 265 ? -22.188 37.781 27.312 1 28.09 265 GLN A N 1
ATOM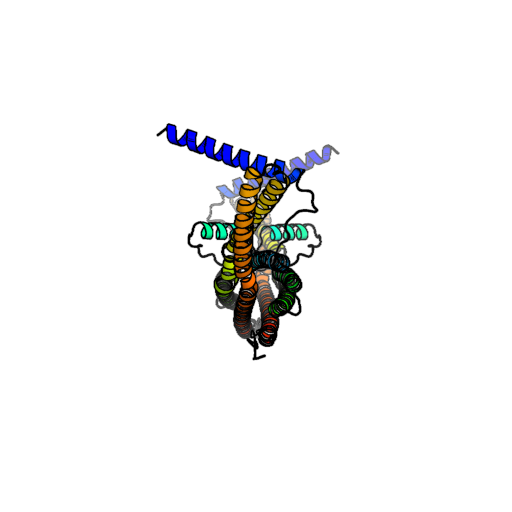 2095 C CA . GLN A 1 265 ? -23.281 38.406 28.047 1 28.09 265 GLN A CA 1
ATOM 2096 C C . GLN A 1 265 ? -22.797 39.688 28.781 1 28.09 265 GLN A C 1
ATOM 2098 O O . GLN A 1 265 ? -21.609 39.812 29.078 1 28.09 265 GLN A O 1
ATOM 2103 N N . SER A 1 266 ? -23.797 40.75 29.297 1 29.56 266 SER A N 1
ATOM 2104 C CA . SER A 1 266 ? -24.234 42.031 29.828 1 29.56 266 SER A CA 1
ATOM 2105 C C . SER A 1 266 ? -23.625 42.281 31.219 1 29.56 266 SER A C 1
ATOM 2107 O O . SER A 1 266 ? -23.906 41.562 32.156 1 29.56 266 SER A O 1
ATOM 2109 N N . ALA A 1 267 ? -22.344 42.531 31.422 1 27.73 267 ALA A N 1
ATOM 2110 C CA . ALA A 1 267 ? -22.312 43.562 32.469 1 27.73 267 ALA A CA 1
ATOM 2111 C C . ALA A 1 267 ? -22.719 44.938 31.922 1 27.73 267 ALA A C 1
ATOM 2113 O O . ALA A 1 267 ? -22.469 45.219 30.75 1 27.73 267 ALA A O 1
ATOM 2114 N N . MET B 1 1 ? 16.625 51.438 -24.641 1 30.41 1 MET B N 1
ATOM 2115 C CA . MET B 1 1 ? 16.047 50.375 -23.797 1 30.41 1 MET B CA 1
ATOM 2116 C C . MET B 1 1 ? 17.062 49.906 -22.766 1 30.41 1 MET B C 1
ATOM 2118 O O . MET B 1 1 ? 16.781 49 -21.984 1 30.41 1 MET B O 1
ATOM 2122 N N . GLN B 1 2 ? 18.391 50.25 -22.969 1 41.38 2 GLN B N 1
ATOM 2123 C CA . GLN B 1 2 ? 19.547 49.938 -22.156 1 41.38 2 GLN B CA 1
ATOM 2124 C C . GLN B 1 2 ? 19.578 50.781 -20.875 1 41.38 2 GLN B C 1
ATOM 2126 O O . GLN B 1 2 ? 20.188 50.375 -19.875 1 41.38 2 GLN B O 1
ATOM 2131 N N . GLY B 1 3 ? 19.047 52 -20.875 1 42.16 3 GLY B N 1
ATOM 2132 C CA . GLY B 1 3 ? 19.156 52.938 -19.766 1 42.16 3 GLY B CA 1
ATOM 2133 C C . GLY B 1 3 ? 18.328 52.531 -18.562 1 42.16 3 GLY B C 1
ATOM 2134 O O . GLY B 1 3 ? 18.641 52.906 -17.438 1 42.16 3 GLY B O 1
ATOM 2135 N N . ALA B 1 4 ? 17.188 51.844 -18.797 1 43.03 4 ALA B N 1
ATOM 2136 C CA . ALA B 1 4 ? 16.281 51.438 -17.719 1 43.03 4 ALA B CA 1
ATOM 2137 C C . ALA B 1 4 ? 16.859 50.281 -16.906 1 43.03 4 ALA B C 1
ATOM 2139 O O . ALA B 1 4 ? 16.438 50.031 -15.773 1 43.03 4 ALA B O 1
ATOM 2140 N N . ALA B 1 5 ? 17.828 49.469 -17.516 1 49.41 5 ALA B N 1
ATOM 2141 C CA . ALA B 1 5 ? 18.359 48.312 -16.797 1 49.41 5 ALA B CA 1
ATOM 2142 C C . ALA B 1 5 ? 19.406 48.75 -15.766 1 49.41 5 ALA B C 1
ATOM 2144 O O . ALA B 1 5 ? 19.516 48.156 -14.695 1 49.41 5 ALA B O 1
ATOM 2145 N N . MET B 1 6 ? 20.156 49.844 -16.188 1 42.44 6 MET B N 1
ATOM 2146 C CA . MET B 1 6 ? 21.203 50.281 -15.273 1 42.44 6 MET B CA 1
ATOM 2147 C C . MET B 1 6 ? 20.609 50.906 -14.016 1 42.44 6 MET B C 1
ATOM 2149 O O . MET B 1 6 ? 21.203 50.812 -12.938 1 42.44 6 MET B O 1
ATOM 2153 N N . ASP B 1 7 ? 19.359 51.5 -14.242 1 42.25 7 ASP B N 1
ATOM 2154 C CA . ASP B 1 7 ? 18.766 52.188 -13.094 1 42.25 7 ASP B CA 1
ATOM 2155 C C . ASP B 1 7 ? 18.141 51.188 -12.125 1 42.25 7 ASP B C 1
ATOM 2157 O O . ASP B 1 7 ? 18.172 51.406 -10.906 1 42.25 7 ASP B O 1
ATOM 2161 N N . VAL B 1 8 ? 17.672 50.062 -12.648 1 49.31 8 VAL B N 1
ATOM 2162 C CA . VAL B 1 8 ? 17.031 49.094 -11.773 1 49.31 8 VAL B CA 1
ATOM 2163 C C . VAL B 1 8 ? 18.094 48.312 -11 1 49.31 8 VAL B C 1
ATOM 2165 O O . VAL B 1 8 ? 17.922 48 -9.828 1 49.31 8 VAL B O 1
ATOM 2168 N N . THR B 1 9 ? 19.328 48 -11.586 1 50.91 9 THR B N 1
ATOM 2169 C CA . THR B 1 9 ? 20.406 47.312 -10.859 1 50.91 9 THR B CA 1
ATOM 2170 C C . THR B 1 9 ? 20.953 48.219 -9.75 1 50.91 9 THR B C 1
ATOM 2172 O O . THR B 1 9 ? 21.281 47.719 -8.664 1 50.91 9 THR B O 1
ATOM 2175 N N . ARG B 1 10 ? 21.031 49.562 -9.922 1 45.22 10 ARG B N 1
ATOM 2176 C CA . ARG B 1 10 ? 21.516 50.5 -8.906 1 45.22 10 ARG B CA 1
ATOM 2177 C C . ARG B 1 10 ? 20.469 50.688 -7.812 1 45.22 10 ARG B C 1
ATOM 2179 O O . ARG B 1 10 ? 20.812 50.812 -6.637 1 45.22 10 ARG B O 1
ATOM 2186 N N . LEU B 1 11 ? 19.203 50.656 -8.188 1 38.31 11 LEU B N 1
ATOM 2187 C CA . LEU B 1 11 ? 18.156 50.719 -7.164 1 38.31 11 LEU B CA 1
ATOM 2188 C C . LEU B 1 11 ? 18.125 49.469 -6.324 1 38.31 11 LEU B C 1
ATOM 2190 O O . LEU B 1 11 ? 17.938 49.5 -5.105 1 38.31 11 LEU B O 1
ATOM 2194 N N . ALA B 1 12 ? 18.281 48.25 -6.914 1 46.34 12 ALA B N 1
ATOM 2195 C CA . ALA B 1 12 ? 18.359 47 -6.152 1 46.34 12 ALA B CA 1
ATOM 2196 C C . ALA B 1 12 ? 19.641 46.938 -5.324 1 46.34 12 ALA B C 1
ATOM 2198 O O . ALA B 1 12 ? 19.641 46.438 -4.195 1 46.34 12 ALA B O 1
ATOM 2199 N N . ALA B 1 13 ? 20.734 47.438 -5.758 1 47.62 13 ALA B N 1
ATOM 2200 C CA . ALA B 1 13 ? 21.984 47.469 -5.008 1 47.62 13 ALA B CA 1
ATOM 2201 C C . ALA B 1 13 ? 21.906 48.531 -3.891 1 47.62 13 ALA B C 1
ATOM 2203 O O . ALA B 1 13 ? 22.375 48.281 -2.773 1 47.62 13 ALA B O 1
ATOM 2204 N N . ASP B 1 14 ? 21.297 49.625 -4.25 1 36.44 14 ASP B N 1
ATOM 2205 C CA . ASP B 1 14 ? 21.109 50.625 -3.186 1 36.44 14 ASP B CA 1
ATOM 2206 C C . ASP B 1 14 ? 20.109 50.156 -2.146 1 36.44 14 ASP B C 1
ATOM 2208 O O . ASP B 1 14 ? 20.281 50.375 -0.949 1 36.44 14 ASP B O 1
ATOM 2212 N N . ALA B 1 15 ? 18.969 49.375 -2.541 1 45.22 15 ALA B N 1
ATOM 2213 C CA . ALA B 1 15 ? 18.078 48.719 -1.58 1 45.22 15 ALA B CA 1
ATOM 2214 C C . ALA B 1 15 ? 18.766 47.562 -0.873 1 45.22 15 ALA B C 1
ATOM 2216 O O . ALA B 1 15 ? 18.562 47.344 0.324 1 45.22 15 ALA B O 1
ATOM 2217 N N . GLY B 1 16 ? 19.562 46.781 -1.54 1 45.16 16 GLY B N 1
ATOM 2218 C CA . GLY B 1 16 ? 20.391 45.781 -0.882 1 45.16 16 GLY B CA 1
ATOM 2219 C C . GLY B 1 16 ? 21.391 46.375 0.086 1 45.16 16 GLY B C 1
ATOM 2220 O O . GLY B 1 16 ? 21.625 45.844 1.168 1 45.16 16 GLY B O 1
ATOM 2221 N N . GLN B 1 17 ? 22.125 47.438 -0.374 1 43.53 17 GLN B N 1
ATOM 2222 C CA . GLN B 1 17 ? 23.078 48.094 0.51 1 43.53 17 GLN B CA 1
ATOM 2223 C C . GLN B 1 17 ? 22.359 48.812 1.659 1 43.53 17 GLN B C 1
ATOM 2225 O O . GLN B 1 17 ? 22.844 48.812 2.791 1 43.53 17 GLN B O 1
ATOM 2230 N N . PHE B 1 18 ? 21.125 49.344 1.398 1 37.91 18 PHE B N 1
ATOM 2231 C CA . PHE B 1 18 ? 20.359 49.875 2.518 1 37.91 18 PHE B CA 1
ATOM 2232 C C . PHE B 1 18 ? 19.875 48.781 3.439 1 37.91 18 PHE B C 1
ATOM 2234 O O . PHE B 1 18 ? 19.891 48.938 4.664 1 37.91 18 PHE B O 1
ATOM 2241 N N . LEU B 1 19 ? 19.438 47.625 2.93 1 44.44 19 LEU B N 1
ATOM 2242 C CA . LEU B 1 19 ? 19.094 46.5 3.793 1 44.44 19 LEU B CA 1
ATOM 2243 C C . LEU B 1 19 ? 20.328 45.969 4.52 1 44.44 19 LEU B C 1
ATOM 2245 O O . LEU B 1 19 ? 20.266 45.656 5.711 1 44.44 19 LEU B O 1
ATOM 2249 N N . ASN B 1 20 ? 21.5 45.812 3.891 1 44.31 20 ASN B N 1
ATOM 2250 C CA . ASN B 1 20 ? 22.703 45.406 4.605 1 44.31 20 ASN B CA 1
ATOM 2251 C C . ASN B 1 20 ? 23.156 46.469 5.602 1 44.31 20 ASN B C 1
ATOM 2253 O O . ASN B 1 20 ? 23.578 46.156 6.715 1 44.31 20 ASN B O 1
ATOM 2257 N N . ARG B 1 21 ? 23.125 47.844 5.316 1 43.38 21 ARG B N 1
ATOM 2258 C CA . ARG B 1 21 ? 23.516 48.844 6.273 1 43.38 21 ARG B CA 1
ATOM 2259 C C . ARG B 1 21 ? 22.5 48.969 7.402 1 43.38 21 ARG B C 1
ATOM 2261 O O . ARG B 1 21 ? 22.875 49.156 8.562 1 43.38 21 ARG B O 1
ATOM 2268 N N . ALA B 1 22 ? 21.125 48.875 7.148 1 41.19 22 ALA B N 1
ATOM 2269 C CA . ALA B 1 22 ? 20.125 48.875 8.219 1 41.19 22 ALA B CA 1
ATOM 2270 C C . ALA B 1 22 ? 20.281 47.625 9.094 1 41.19 22 ALA B C 1
ATOM 2272 O O . ALA B 1 22 ? 20.156 47.688 10.312 1 41.19 22 ALA B O 1
ATOM 2273 N N . VAL B 1 23 ? 20.656 46.438 8.523 1 46.41 23 VAL B N 1
ATOM 2274 C CA . VAL B 1 23 ? 20.938 45.25 9.328 1 46.41 23 VAL B CA 1
ATOM 2275 C C . VAL B 1 23 ? 22.234 45.469 10.109 1 46.41 23 VAL B C 1
ATOM 2277 O O . VAL B 1 23 ? 22.328 45.125 11.281 1 46.41 23 VAL B O 1
ATOM 2280 N N . GLN B 1 24 ? 23.234 46.094 9.555 1 42.66 24 GLN B N 1
ATOM 2281 C CA . GLN B 1 24 ? 24.484 46.312 10.281 1 42.66 24 GLN B CA 1
ATOM 2282 C C . GLN B 1 24 ? 24.312 47.344 11.391 1 42.66 24 GLN B C 1
ATOM 2284 O O . GLN B 1 24 ? 24.781 47.156 12.508 1 42.66 24 GLN B O 1
ATOM 2289 N N . TYR B 1 25 ? 23.828 48.594 11.086 1 38.34 25 TYR B N 1
ATOM 2290 C CA . TYR B 1 25 ? 23.734 49.594 12.133 1 38.34 25 TYR B CA 1
ATOM 2291 C C . TYR B 1 25 ? 22.719 49.188 13.195 1 38.34 25 TYR B C 1
ATOM 2293 O O . TYR B 1 25 ? 22.922 49.438 14.383 1 38.34 25 TYR B O 1
ATOM 2301 N N . THR B 1 26 ? 21.516 48.688 12.781 1 45.19 26 THR B N 1
ATOM 2302 C CA . THR B 1 26 ? 20.531 48.312 13.797 1 45.19 26 THR B CA 1
ATOM 2303 C C . THR B 1 26 ? 20.984 47.094 14.586 1 45.19 26 THR B C 1
ATOM 2305 O O . THR B 1 26 ? 20.672 46.969 15.766 1 45.19 26 THR B O 1
ATOM 2308 N N . GLY B 1 27 ? 21.656 46.125 14.062 1 44.44 27 GLY B N 1
ATOM 2309 C CA . GLY B 1 27 ? 22.156 45 14.844 1 44.44 27 GLY B CA 1
ATOM 2310 C C . GLY B 1 27 ? 23.125 45.438 15.93 1 44.44 27 GLY B C 1
ATOM 2311 O O . GLY B 1 27 ? 23.109 44.844 17.031 1 44.44 27 GLY B O 1
ATOM 2312 N N . GLU B 1 28 ? 24.234 46.188 15.641 1 43.72 28 GLU B N 1
ATOM 2313 C CA . GLU B 1 28 ? 25.312 46.469 16.594 1 43.72 28 GLU B CA 1
ATOM 2314 C C . GLU B 1 28 ? 24.812 47.312 17.766 1 43.72 28 GLU B C 1
ATOM 2316 O O . GLU B 1 28 ? 25.203 47.062 18.906 1 43.72 28 GLU B O 1
ATOM 2321 N N . THR B 1 29 ? 24.234 48.562 17.547 1 45.25 29 THR B N 1
ATOM 2322 C CA . THR B 1 29 ? 24 49.469 18.656 1 45.25 29 THR B CA 1
ATOM 2323 C C . THR B 1 29 ? 22.688 49.125 19.375 1 45.25 29 THR B C 1
ATOM 2325 O O . THR B 1 29 ? 22.359 49.75 20.391 1 45.25 29 THR B O 1
ATOM 2328 N N . LEU B 1 30 ? 21.656 48.719 18.688 1 47.41 30 LEU B N 1
ATOM 2329 C CA . LEU B 1 30 ? 20.438 48.469 19.469 1 47.41 30 LEU B CA 1
ATOM 2330 C C . LEU B 1 30 ? 20.625 47.281 20.406 1 47.41 30 LEU B C 1
ATOM 2332 O O . LEU B 1 30 ? 20.766 46.156 19.969 1 47.41 30 LEU B O 1
ATOM 2336 N N . GLY B 1 31 ? 21.312 47.312 21.406 1 45.41 31 GLY B N 1
ATOM 2337 C CA . GLY B 1 31 ? 21.406 46.344 22.453 1 45.41 31 GLY B CA 1
ATOM 2338 C C . GLY B 1 31 ? 20.109 45.594 22.688 1 45.41 31 GLY B C 1
ATOM 2339 O O . GLY B 1 31 ? 19.031 46.031 22.281 1 45.41 31 GLY B O 1
ATOM 2340 N N . GLN B 1 32 ? 20.109 44.219 22.922 1 53.22 32 GLN B N 1
ATOM 2341 C CA . GLN B 1 32 ? 19.047 43.281 23.266 1 53.22 32 GLN B CA 1
ATOM 2342 C C . GLN B 1 32 ? 17.953 43.969 24.078 1 53.22 32 GLN B C 1
ATOM 2344 O O . GLN B 1 32 ? 16.766 43.656 23.906 1 53.22 32 GLN B O 1
ATOM 2349 N N . ALA B 1 33 ? 18.312 44.969 24.938 1 52.62 33 ALA B N 1
ATOM 2350 C CA . ALA B 1 33 ? 17.469 45.562 25.969 1 52.62 33 ALA B CA 1
ATOM 2351 C C . ALA B 1 33 ? 16.484 46.562 25.391 1 52.62 33 ALA B C 1
ATOM 2353 O O . ALA B 1 33 ? 15.406 46.781 25.953 1 52.62 33 ALA B O 1
ATOM 2354 N N . ASP B 1 34 ? 16.656 47.031 24.125 1 59.41 34 ASP B N 1
ATOM 2355 C CA . ASP B 1 34 ? 15.797 48.125 23.688 1 59.41 34 ASP B CA 1
ATOM 2356 C C . ASP B 1 34 ? 14.859 47.688 22.578 1 59.41 34 ASP B C 1
ATOM 2358 O O . ASP B 1 34 ? 14.188 48.531 21.953 1 59.41 34 ASP B O 1
ATOM 2362 N N . ARG B 1 35 ? 14.672 46.406 22.375 1 74.06 35 ARG B N 1
ATOM 2363 C CA . ARG B 1 35 ? 13.828 45.969 21.281 1 74.06 35 ARG B CA 1
ATOM 2364 C C . ARG B 1 35 ? 12.352 46.031 21.656 1 74.06 35 ARG B C 1
ATOM 2366 O O . ARG B 1 35 ? 11.977 45.625 22.766 1 74.06 35 ARG B O 1
ATOM 2373 N N . THR B 1 36 ? 11.562 46.688 20.75 1 84.19 36 THR B N 1
ATOM 2374 C CA . THR B 1 36 ? 10.125 46.781 20.969 1 84.19 36 THR B CA 1
ATOM 2375 C C . THR B 1 36 ? 9.477 45.406 21.031 1 84.19 36 THR B C 1
ATOM 2377 O O . THR B 1 36 ? 9.758 44.562 20.203 1 84.19 36 THR B O 1
ATOM 2380 N N . GLU B 1 37 ? 8.836 45.219 22.094 1 83.06 37 GLU B N 1
ATOM 2381 C CA . GLU B 1 37 ? 8.172 43.938 22.297 1 83.06 37 GLU B CA 1
ATOM 2382 C C . GLU B 1 37 ? 6.867 43.844 21.516 1 83.06 37 GLU B C 1
ATOM 2384 O O . GLU B 1 37 ? 6.211 44.875 21.281 1 83.06 37 GLU B O 1
ATOM 2389 N N . LEU B 1 38 ? 6.586 42.719 21.062 1 85.25 38 LEU B N 1
ATOM 2390 C CA . LEU B 1 38 ? 5.301 42.5 20.422 1 85.25 38 LEU B CA 1
ATOM 2391 C C . LEU B 1 38 ? 4.172 42.469 21.438 1 85.25 38 LEU B C 1
ATOM 2393 O O . LEU B 1 38 ? 4.418 42.375 22.641 1 85.25 38 LEU B O 1
ATOM 2397 N N . GLU B 1 39 ? 2.977 42.625 20.953 1 85.06 39 GLU B N 1
ATOM 2398 C CA . GLU B 1 39 ? 1.794 42.562 21.797 1 85.06 39 GLU B CA 1
ATOM 2399 C C . GLU B 1 39 ? 1.707 41.219 22.516 1 85.06 39 GLU B C 1
ATOM 2401 O O . GLU B 1 39 ? 2.055 40.188 21.953 1 85.06 39 GLU B O 1
ATOM 2406 N N . PRO B 1 40 ? 1.188 41.281 23.734 1 84.44 40 PRO B N 1
ATOM 2407 C CA . PRO B 1 40 ? 1.046 40.062 24.516 1 84.44 40 PRO B CA 1
ATOM 2408 C C . PRO B 1 40 ? 0.18 39 23.797 1 84.44 40 PRO B C 1
ATOM 2410 O O . PRO B 1 40 ? -0.884 39.344 23.266 1 84.44 40 PRO B O 1
ATOM 2413 N N . GLY B 1 41 ? 0.633 37.844 23.672 1 89.88 41 GLY B N 1
ATOM 2414 C CA . GLY B 1 41 ? -0.152 36.75 23.109 1 89.88 41 GLY B CA 1
ATOM 2415 C C . GLY B 1 41 ? 0.097 36.531 21.625 1 89.88 41 GLY B C 1
ATOM 2416 O O . GLY B 1 41 ? -0.207 35.469 21.094 1 89.88 41 GLY B O 1
ATOM 2417 N N . LEU B 1 42 ? 0.442 37.656 20.984 1 93.62 42 LEU B N 1
ATOM 2418 C CA . LEU B 1 42 ? 0.644 37.531 19.531 1 93.62 42 LEU B CA 1
ATOM 2419 C C . LEU B 1 42 ? 1.735 36.531 19.219 1 93.62 42 LEU B C 1
ATOM 2421 O O . LEU B 1 42 ? 1.595 35.719 18.281 1 93.62 42 LEU B O 1
ATOM 2425 N N . GLU B 1 43 ? 2.809 36.531 20.016 1 91.81 43 GLU B N 1
ATOM 2426 C CA . GLU B 1 43 ? 3.902 35.594 19.812 1 91.81 43 GLU B CA 1
ATOM 2427 C C . GLU B 1 43 ? 3.434 34.156 20 1 91.81 43 GLU B C 1
ATOM 2429 O O . GLU B 1 43 ? 3.846 33.25 19.25 1 91.81 43 GLU B O 1
ATOM 2434 N N . GLU B 1 44 ? 2.656 33.969 20.953 1 92.56 44 GLU B N 1
ATOM 2435 C CA . GLU B 1 44 ? 2.121 32.625 21.219 1 92.56 44 GLU B CA 1
ATOM 2436 C C . GLU B 1 44 ? 1.23 32.156 20.078 1 92.56 44 GLU B C 1
ATOM 2438 O O . GLU B 1 44 ? 1.278 30.984 19.688 1 92.56 44 GLU B O 1
ATOM 2443 N N . LEU B 1 45 ? 0.377 33.062 19.578 1 94.25 45 LEU B N 1
ATOM 2444 C CA . LEU B 1 45 ? -0.492 32.719 18.453 1 94.25 45 LEU B CA 1
ATOM 2445 C C . LEU B 1 45 ? 0.328 32.406 17.219 1 94.25 45 LEU B C 1
ATOM 2447 O O . LEU B 1 45 ? 0.002 31.453 16.484 1 94.25 45 LEU B O 1
ATOM 2451 N N . LEU B 1 46 ? 1.342 33.156 17.016 1 95.5 46 LEU B N 1
ATOM 2452 C CA . LEU B 1 46 ? 2.213 32.906 15.875 1 95.5 46 LEU B CA 1
ATOM 2453 C C . LEU B 1 46 ? 2.936 31.578 16.016 1 95.5 46 LEU B C 1
ATOM 2455 O O . LEU B 1 46 ? 3.086 30.844 15.023 1 95.5 46 LEU B O 1
ATOM 2459 N N . ALA B 1 47 ? 3.346 31.266 17.188 1 94.88 47 ALA B N 1
ATOM 2460 C CA . ALA B 1 47 ? 3.99 29.984 17.453 1 94.88 47 ALA B CA 1
ATOM 2461 C C . ALA B 1 47 ? 3.031 28.828 17.188 1 94.88 47 ALA B C 1
ATOM 2463 O O . ALA B 1 47 ? 3.434 27.781 16.656 1 94.88 47 ALA B O 1
ATOM 2464 N N . LEU B 1 48 ? 1.808 28.969 17.547 1 95 48 LEU B N 1
ATOM 2465 C CA . LEU B 1 48 ? 0.792 27.953 17.297 1 95 48 LEU B CA 1
ATOM 2466 C C . LEU B 1 48 ? 0.585 27.75 15.805 1 95 48 LEU B C 1
ATOM 2468 O O . LEU B 1 48 ? 0.438 26.625 15.336 1 95 48 LEU B O 1
ATOM 2472 N N . ALA B 1 49 ? 0.543 28.844 15.094 1 96.69 49 ALA B N 1
ATOM 2473 C CA . ALA B 1 49 ? 0.414 28.75 13.641 1 96.69 49 ALA B CA 1
ATOM 2474 C C . ALA B 1 49 ? 1.572 27.969 13.031 1 96.69 49 ALA B C 1
ATOM 2476 O O . ALA B 1 49 ? 1.369 27.125 12.148 1 96.69 49 ALA B O 1
ATOM 2477 N N . ASP B 1 50 ? 2.781 28.219 13.539 1 97.31 50 ASP B N 1
ATOM 2478 C CA . ASP B 1 50 ? 3.955 27.484 13.07 1 97.31 50 ASP B CA 1
ATOM 2479 C C . ASP B 1 50 ? 3.842 26 13.391 1 97.31 50 ASP B C 1
ATOM 2481 O O . ASP B 1 50 ? 4.137 25.156 12.547 1 97.31 50 ASP B O 1
ATOM 2485 N N . ALA B 1 51 ? 3.463 25.734 14.578 1 97.06 51 ALA B N 1
ATOM 2486 C CA . ALA B 1 51 ? 3.291 24.344 14.992 1 97.06 51 ALA B CA 1
ATOM 2487 C C . ALA B 1 51 ? 2.23 23.641 14.148 1 97.06 51 ALA B C 1
ATOM 2489 O O . ALA B 1 51 ? 2.4 22.484 13.758 1 97.06 51 ALA B O 1
ATOM 2490 N N . THR B 1 52 ? 1.132 24.312 13.898 1 97.75 52 THR B N 1
ATOM 2491 C CA . THR B 1 52 ? 0.057 23.766 13.078 1 97.75 52 THR B CA 1
ATOM 2492 C C . THR B 1 52 ? 0.559 23.438 11.68 1 97.75 52 THR B C 1
ATOM 2494 O O . THR B 1 52 ? 0.26 22.375 11.133 1 97.75 52 THR B O 1
ATOM 2497 N N . LYS B 1 53 ? 1.303 24.359 11.156 1 98.19 53 LYS B N 1
ATOM 2498 C CA . LYS B 1 53 ? 1.865 24.156 9.82 1 98.19 53 LYS B CA 1
ATOM 2499 C C . LYS B 1 53 ? 2.781 22.938 9.797 1 98.19 53 LYS B C 1
ATOM 2501 O O . LYS B 1 53 ? 2.648 22.078 8.922 1 98.19 53 LYS B O 1
ATOM 2506 N N . THR B 1 54 ? 3.674 22.828 10.711 1 98.06 54 THR B N 1
ATOM 2507 C CA . THR B 1 54 ? 4.633 21.734 10.773 1 98.06 54 THR B CA 1
ATOM 2508 C C . THR B 1 54 ? 3.912 20.391 10.914 1 98.06 54 THR B C 1
ATOM 2510 O O . THR B 1 54 ? 4.215 19.438 10.195 1 98.06 54 THR B O 1
ATOM 2513 N N . SER B 1 55 ? 2.984 20.391 11.828 1 98.12 55 SER B N 1
ATOM 2514 C CA . SER B 1 55 ? 2.211 19.172 12.047 1 98.12 55 SER B CA 1
ATOM 2515 C C . SER B 1 55 ? 1.41 18.797 10.805 1 98.12 55 SER B C 1
ATOM 2517 O O . SER B 1 55 ? 1.359 17.625 10.422 1 98.12 55 SER B O 1
ATOM 2519 N N . THR B 1 56 ? 0.785 19.766 10.211 1 98.44 56 THR B N 1
ATOM 2520 C CA . THR B 1 56 ? -0.024 19.531 9.016 1 98.44 56 THR B CA 1
ATOM 2521 C C . THR B 1 56 ? 0.833 18.969 7.883 1 98.44 56 THR B C 1
ATOM 2523 O O . THR B 1 56 ? 0.427 18.047 7.188 1 98.44 56 THR B O 1
ATOM 2526 N N . ASP B 1 57 ? 2.037 19.516 7.766 1 98.12 57 ASP B N 1
ATOM 2527 C CA . ASP B 1 57 ? 2.945 19.031 6.727 1 98.12 57 ASP B CA 1
ATOM 2528 C C . ASP B 1 57 ? 3.297 17.562 6.934 1 98.12 57 ASP B C 1
ATOM 2530 O O . ASP B 1 57 ? 3.352 16.797 5.973 1 98.12 57 ASP B O 1
ATOM 2534 N N . LYS B 1 58 ? 3.562 17.203 8.094 1 98.25 58 LYS B N 1
ATOM 2535 C CA . LYS B 1 58 ? 3.922 15.828 8.414 1 98.25 58 LYS B CA 1
ATOM 2536 C C . LYS B 1 58 ? 2.754 14.883 8.148 1 98.25 58 LYS B C 1
ATOM 2538 O O . LYS B 1 58 ? 2.938 13.805 7.574 1 98.25 58 LYS B O 1
ATOM 2543 N N . ILE B 1 59 ? 1.583 15.281 8.562 1 98.62 59 ILE B N 1
ATOM 2544 C CA . ILE B 1 59 ? 0.385 14.469 8.352 1 98.62 59 ILE B CA 1
ATOM 2545 C C . ILE B 1 59 ? 0.128 14.312 6.855 1 98.62 59 ILE B C 1
ATOM 2547 O O . ILE B 1 59 ? -0.189 13.211 6.391 1 98.62 59 ILE B O 1
ATOM 2551 N N . LEU B 1 60 ? 0.312 15.414 6.152 1 97.69 60 LEU B N 1
ATOM 2552 C CA . LEU B 1 60 ? 0.141 15.391 4.703 1 97.69 60 LEU B CA 1
ATOM 2553 C C . LEU B 1 60 ? 1.1 14.391 4.062 1 97.69 60 LEU B C 1
ATOM 2555 O O . LEU B 1 60 ? 0.679 13.539 3.281 1 97.69 60 LEU B O 1
ATOM 2559 N N . SER B 1 61 ? 2.318 14.484 4.434 1 96.94 61 SER B N 1
ATOM 2560 C CA . SER B 1 61 ? 3.357 13.641 3.85 1 96.94 61 SER B CA 1
ATOM 2561 C C . SER B 1 61 ? 3.096 12.164 4.133 1 96.94 61 SER B C 1
ATOM 2563 O O . SER B 1 61 ? 3.164 11.336 3.225 1 96.94 61 SER B O 1
ATOM 2565 N N . GLN B 1 62 ? 2.789 11.844 5.324 1 97.81 62 GLN B N 1
ATOM 2566 C CA . GLN B 1 62 ? 2.576 10.445 5.691 1 97.81 62 GLN B CA 1
ATOM 2567 C C . GLN B 1 62 ? 1.297 9.898 5.062 1 97.81 62 GLN B C 1
ATOM 2569 O O . GLN B 1 62 ? 1.225 8.719 4.715 1 97.81 62 GLN B O 1
ATOM 2574 N N . THR B 1 63 ? 0.281 10.758 4.926 1 98.25 63 THR B N 1
ATOM 2575 C CA . THR B 1 63 ? -0.947 10.32 4.273 1 98.25 63 THR B CA 1
ATOM 2576 C C . THR B 1 63 ? -0.693 10 2.803 1 98.25 63 THR B C 1
ATOM 2578 O O . THR B 1 63 ? -1.239 9.039 2.266 1 98.25 63 THR B O 1
ATOM 2581 N N . GLU B 1 64 ? 0.125 10.773 2.197 1 95.81 64 GLU B N 1
ATOM 2582 C CA . GLU B 1 64 ? 0.483 10.508 0.807 1 95.81 64 GLU B CA 1
ATOM 2583 C C . GLU B 1 64 ? 1.192 9.172 0.663 1 95.81 64 GLU B C 1
ATOM 2585 O O . GLU B 1 64 ? 0.943 8.43 -0.29 1 95.81 64 GLU B O 1
ATOM 2590 N N . VAL B 1 65 ? 2.074 8.875 1.579 1 95.06 65 VAL B N 1
ATOM 2591 C CA . VAL B 1 65 ? 2.785 7.605 1.577 1 95.06 65 VAL B CA 1
ATOM 2592 C C . VAL B 1 65 ? 1.79 6.457 1.732 1 95.06 65 VAL B C 1
ATOM 2594 O O . VAL B 1 65 ? 1.933 5.41 1.092 1 95.06 65 VAL B O 1
ATOM 2597 N N . LEU B 1 66 ? 0.804 6.641 2.568 1 96.56 66 LEU B N 1
ATOM 2598 C CA . LEU B 1 66 ? -0.224 5.629 2.793 1 96.56 66 LEU B CA 1
ATOM 2599 C C . LEU B 1 66 ? -1.005 5.355 1.512 1 96.56 66 LEU B C 1
ATOM 2601 O O . LEU B 1 66 ? -1.254 4.199 1.166 1 96.56 66 LEU B O 1
ATOM 2605 N N . LEU B 1 67 ? -1.355 6.465 0.787 1 95.12 67 LEU B N 1
ATOM 2606 C CA . LEU B 1 67 ? -2.197 6.348 -0.398 1 95.12 67 LEU B CA 1
ATOM 2607 C C . LEU B 1 67 ? -1.399 5.809 -1.581 1 95.12 67 LEU B C 1
ATOM 2609 O O . LEU B 1 67 ? -1.942 5.098 -2.432 1 95.12 67 LEU B O 1
ATOM 2613 N N . GLN B 1 68 ? -0.115 6.238 -1.603 1 93 68 GLN B N 1
ATOM 2614 C CA . GLN B 1 68 ? 0.795 5.816 -2.662 1 93 68 GLN B CA 1
ATOM 2615 C C . GLN B 1 68 ? 2.178 5.492 -2.102 1 93 68 GLN B C 1
ATOM 2617 O O . GLN B 1 68 ? 3.072 6.34 -2.115 1 93 68 GLN B O 1
ATOM 2622 N N . PRO B 1 69 ? 2.348 4.215 -1.783 1 91.12 69 PRO B N 1
ATOM 2623 C CA . PRO B 1 69 ? 3.566 3.82 -1.072 1 91.12 69 PRO B CA 1
ATOM 2624 C C . PRO B 1 69 ? 4.797 3.801 -1.976 1 91.12 69 PRO B C 1
ATOM 2626 O O . PRO B 1 69 ? 5.93 3.789 -1.484 1 91.12 69 PRO B O 1
ATOM 2629 N N . ASN B 1 70 ? 4.641 3.74 -3.26 1 89.69 70 ASN B N 1
ATOM 2630 C CA . ASN B 1 70 ? 5.762 3.77 -4.191 1 89.69 70 ASN B CA 1
ATOM 2631 C C . ASN B 1 70 ? 6.305 5.184 -4.371 1 89.69 70 ASN B C 1
ATOM 2633 O O . ASN B 1 70 ? 5.625 6.047 -4.93 1 89.69 70 ASN B O 1
ATOM 2637 N N . PRO B 1 71 ? 7.492 5.375 -3.961 1 90.31 71 PRO B N 1
ATOM 2638 C CA . PRO B 1 71 ? 8.039 6.73 -4.016 1 90.31 71 PRO B CA 1
ATOM 2639 C C . PRO B 1 71 ? 8.188 7.25 -5.445 1 90.31 71 PRO B C 1
ATOM 2641 O O . PRO B 1 71 ? 8 8.445 -5.691 1 90.31 71 PRO B O 1
ATOM 2644 N N . GLY B 1 72 ? 8.508 6.348 -6.344 1 88.31 72 GLY B N 1
ATOM 2645 C CA . GLY B 1 72 ? 8.602 6.758 -7.734 1 88.31 72 GLY B CA 1
ATOM 2646 C C . GLY B 1 72 ? 7.285 7.246 -8.305 1 88.31 72 GLY B C 1
ATOM 2647 O O . GLY B 1 72 ? 7.23 8.297 -8.953 1 88.31 72 GLY B O 1
ATOM 2648 N N . THR B 1 73 ? 6.301 6.566 -7.992 1 90.12 73 THR B N 1
ATOM 2649 C CA . THR B 1 73 ? 4.973 6.926 -8.477 1 90.12 73 THR B CA 1
ATOM 2650 C C . THR B 1 73 ? 4.488 8.211 -7.809 1 90.12 73 THR B C 1
ATOM 2652 O O . THR B 1 73 ? 3.842 9.047 -8.453 1 90.12 73 THR B O 1
ATOM 2655 N N . ARG B 1 74 ? 4.785 8.359 -6.562 1 89.25 74 ARG B N 1
ATOM 2656 C CA . ARG B 1 74 ? 4.395 9.57 -5.84 1 89.25 74 ARG B CA 1
ATOM 2657 C C . ARG B 1 74 ? 5.043 10.805 -6.449 1 89.25 74 ARG B C 1
ATOM 2659 O O . ARG B 1 74 ? 4.402 11.852 -6.574 1 89.25 74 ARG B O 1
ATOM 2666 N N . LEU B 1 75 ? 6.289 10.664 -6.797 1 89.88 75 LEU B N 1
ATOM 2667 C CA . LEU B 1 75 ? 7.008 11.766 -7.438 1 89.88 75 LEU B CA 1
ATOM 2668 C C . LEU B 1 75 ? 6.398 12.094 -8.797 1 89.88 75 LEU B C 1
ATOM 2670 O O . LEU B 1 75 ? 6.215 13.273 -9.125 1 89.88 75 LEU B O 1
ATOM 2674 N N . GLU B 1 76 ? 6.133 11.094 -9.492 1 90.44 76 GLU B N 1
ATOM 2675 C CA . GLU B 1 76 ? 5.484 11.281 -10.789 1 90.44 76 GLU B CA 1
ATOM 2676 C C . GLU B 1 76 ? 4.148 11.992 -10.641 1 90.44 76 GLU B C 1
ATOM 2678 O O . GLU B 1 76 ? 3.855 12.938 -11.375 1 90.44 76 GLU B O 1
ATOM 2683 N N . ASP B 1 77 ? 3.391 11.57 -9.719 1 88.5 77 ASP B N 1
ATOM 2684 C CA . ASP B 1 77 ? 2.084 12.172 -9.469 1 88.5 77 ASP B CA 1
ATOM 2685 C C . ASP B 1 77 ? 2.215 13.648 -9.102 1 88.5 77 ASP B C 1
ATOM 2687 O O . ASP B 1 77 ? 1.429 14.477 -9.562 1 88.5 77 ASP B O 1
ATOM 2691 N N . ARG B 1 78 ? 3.154 13.906 -8.305 1 85.25 78 ARG B N 1
ATOM 2692 C CA . ARG B 1 78 ? 3.389 15.289 -7.898 1 85.25 78 ARG B CA 1
ATOM 2693 C C . ARG B 1 78 ? 3.764 16.156 -9.094 1 85.25 78 ARG B C 1
ATOM 2695 O O . ARG B 1 78 ? 3.332 17.297 -9.195 1 85.25 78 ARG B O 1
ATOM 2702 N N . LEU B 1 79 ? 4.5 15.578 -9.953 1 89.19 79 LEU B N 1
ATOM 2703 C CA . LEU B 1 79 ? 4.891 16.281 -11.164 1 89.19 79 LEU B CA 1
ATOM 2704 C C . LEU B 1 79 ? 3.678 16.578 -12.047 1 89.19 79 LEU B C 1
ATOM 2706 O O . LEU B 1 79 ? 3.527 17.688 -12.562 1 89.19 79 LEU B O 1
ATOM 2710 N N . TYR B 1 80 ? 2.863 15.625 -12.18 1 88.38 80 TYR B N 1
ATOM 2711 C CA . TYR B 1 80 ? 1.646 15.805 -12.961 1 88.38 80 TYR B CA 1
ATOM 2712 C C . TYR B 1 80 ? 0.767 16.891 -12.359 1 88.38 80 TYR B C 1
ATOM 2714 O O . TYR B 1 80 ? 0.226 17.734 -13.078 1 88.38 80 TYR B O 1
ATOM 2722 N N . GLU B 1 81 ? 0.66 16.906 -11.086 1 83.12 81 GLU B N 1
ATOM 2723 C CA . GLU B 1 81 ? -0.157 17.891 -10.383 1 83.12 81 GLU B CA 1
ATOM 2724 C C . GLU B 1 81 ? 0.411 19.297 -10.547 1 83.12 81 GLU B C 1
ATOM 2726 O O . GLU B 1 81 ? -0.335 20.25 -10.789 1 83.12 81 GLU B O 1
ATOM 2731 N N . GLN B 1 82 ? 1.68 19.391 -10.43 1 85.12 82 GLN B N 1
ATOM 2732 C CA . GLN B 1 82 ? 2.342 20.688 -10.539 1 85.12 82 GLN B CA 1
ATOM 2733 C C . GLN B 1 82 ? 2.184 21.266 -11.945 1 85.12 82 GLN B C 1
ATOM 2735 O O . GLN B 1 82 ? 2.105 22.484 -12.109 1 85.12 82 GLN B O 1
ATOM 2740 N N . LEU B 1 83 ? 2.082 20.375 -12.898 1 89.56 83 LEU B N 1
ATOM 2741 C CA . LEU B 1 83 ? 1.97 20.797 -14.297 1 89.56 83 LEU B CA 1
ATOM 2742 C C . LEU B 1 83 ? 0.509 20.859 -14.727 1 89.56 83 LEU B C 1
ATOM 2744 O O . LEU B 1 83 ? 0.215 21.125 -15.898 1 89.56 83 LEU B O 1
ATOM 2748 N N . ASP B 1 84 ? -0.375 20.469 -13.859 1 87.5 84 ASP B N 1
ATOM 2749 C CA . ASP B 1 84 ? -1.816 20.453 -14.086 1 87.5 84 ASP B CA 1
ATOM 2750 C C . ASP B 1 84 ? -2.188 19.469 -15.18 1 87.5 84 ASP B C 1
ATOM 2752 O O . ASP B 1 84 ? -3.023 19.75 -16.047 1 87.5 84 ASP B O 1
ATOM 2756 N N . TRP B 1 85 ? -1.404 18.438 -15.305 1 85.56 85 TRP B N 1
ATOM 2757 C CA . TRP B 1 85 ? -1.735 17.312 -16.188 1 85.56 85 TRP B CA 1
ATOM 2758 C C . TRP B 1 85 ? -2.58 16.281 -15.445 1 85.56 85 TRP B C 1
ATOM 2760 O O . TRP B 1 85 ? -2.555 16.219 -14.211 1 85.56 85 TRP B O 1
ATOM 2770 N N . ARG B 1 86 ? -3.271 15.586 -16.25 1 85.62 86 ARG B N 1
ATOM 2771 C CA . ARG B 1 86 ? -4.059 14.523 -15.648 1 85.62 86 ARG B CA 1
ATOM 2772 C C . ARG B 1 86 ? -3.191 13.305 -15.344 1 85.62 86 ARG B C 1
ATOM 2774 O O . ARG B 1 86 ? -2.379 12.898 -16.172 1 85.62 86 ARG B O 1
ATOM 2781 N N . ILE B 1 87 ? -3.342 12.758 -14.164 1 84.88 87 ILE B N 1
ATOM 2782 C CA . ILE B 1 87 ? -2.615 11.555 -13.773 1 84.88 87 ILE B CA 1
ATOM 2783 C C . ILE B 1 87 ? -3.176 10.352 -14.531 1 84.88 87 ILE B C 1
ATOM 2785 O O . ILE B 1 87 ? -4.379 10.078 -14.477 1 84.88 87 ILE B O 1
ATOM 2789 N N . PRO B 1 88 ? -2.391 9.703 -15.242 1 85.12 88 PRO B N 1
ATOM 2790 C CA . PRO B 1 88 ? -2.879 8.516 -15.953 1 85.12 88 PRO B CA 1
ATOM 2791 C C . PRO B 1 88 ? -3.359 7.418 -15.008 1 85.12 88 PRO B C 1
ATOM 2793 O O . P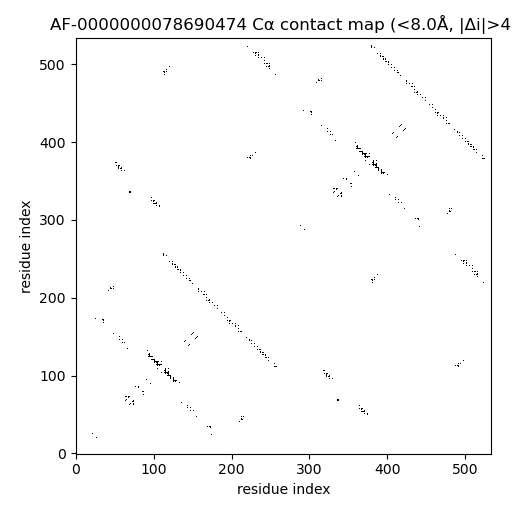RO B 1 88 ? -2.777 7.219 -13.938 1 85.12 88 PRO B O 1
ATOM 2796 N N . PRO B 1 89 ? -4.434 6.793 -15.484 1 85.25 89 PRO B N 1
ATOM 2797 C CA . PRO B 1 89 ? -4.906 5.688 -14.641 1 85.25 89 PRO B CA 1
ATOM 2798 C C . PRO B 1 89 ? -3.914 4.527 -14.586 1 85.25 89 PRO B C 1
ATOM 2800 O O . PRO B 1 89 ? -3.352 4.141 -15.609 1 85.25 89 PRO B O 1
ATOM 2803 N N . ARG B 1 90 ? -3.561 4.09 -13.406 1 87.62 90 ARG B N 1
ATOM 2804 C CA . ARG B 1 90 ? -2.701 2.934 -13.18 1 87.62 90 ARG B CA 1
ATOM 2805 C C . ARG B 1 90 ? -3.42 1.871 -12.352 1 87.62 90 ARG B C 1
ATOM 2807 O O . ARG B 1 90 ? -4.031 2.182 -11.328 1 87.62 90 ARG B O 1
ATOM 2814 N N . PRO B 1 91 ? -3.312 0.658 -12.914 1 90.44 91 PRO B N 1
ATOM 2815 C CA . PRO B 1 91 ? -3.965 -0.377 -12.109 1 90.44 91 PRO B CA 1
ATOM 2816 C C . PRO B 1 91 ? -3.273 -0.601 -10.766 1 90.44 91 PRO B C 1
ATOM 2818 O O . PRO B 1 91 ? -2.043 -0.556 -10.688 1 90.44 91 PRO B O 1
ATOM 2821 N N . GLY B 1 92 ? -4.043 -0.816 -9.773 1 92.12 92 GLY B N 1
ATOM 2822 C CA . GLY B 1 92 ? -3.516 -1.085 -8.445 1 92.12 92 GLY B CA 1
ATOM 2823 C C . GLY B 1 92 ? -3.096 -2.529 -8.25 1 92.12 92 GLY B C 1
ATOM 2824 O O . GLY B 1 92 ? -3.342 -3.375 -9.117 1 92.12 92 GLY B O 1
ATOM 2825 N N . ALA B 1 93 ? -2.473 -2.727 -7.137 1 94.81 93 ALA B N 1
ATOM 2826 C CA . ALA B 1 93 ? -1.935 -4.051 -6.832 1 94.81 93 ALA B CA 1
ATOM 2827 C C . ALA B 1 93 ? -3.041 -5.102 -6.809 1 94.81 93 ALA B C 1
ATOM 2829 O O . ALA B 1 93 ? -2.871 -6.203 -7.336 1 94.81 93 ALA B O 1
ATOM 2830 N N . HIS B 1 94 ? -4.176 -4.742 -6.238 1 97.38 94 HIS B N 1
ATOM 2831 C CA . HIS B 1 94 ? -5.305 -5.668 -6.195 1 97.38 94 HIS B CA 1
ATOM 2832 C C . HIS B 1 94 ? -5.805 -5.992 -7.598 1 97.38 94 HIS B C 1
ATOM 2834 O O . HIS B 1 94 ? -6.109 -7.145 -7.902 1 97.38 94 HIS B O 1
ATOM 2840 N N . GLU B 1 95 ? -5.863 -4.992 -8.406 1 97.12 95 GLU B N 1
ATOM 2841 C CA . GLU B 1 95 ? -6.359 -5.188 -9.766 1 97.12 95 GLU B CA 1
ATOM 2842 C C . GLU B 1 95 ? -5.41 -6.062 -10.578 1 97.12 95 GLU B C 1
ATOM 2844 O O . GLU B 1 95 ? -5.848 -6.953 -11.312 1 97.12 95 GLU B O 1
ATOM 2849 N N . LEU B 1 96 ? -4.184 -5.852 -10.406 1 97.38 96 LEU B N 1
ATOM 2850 C CA . LEU B 1 96 ? -3.184 -6.641 -11.117 1 97.38 96 LEU B CA 1
ATOM 2851 C C . LEU B 1 96 ? -3.205 -8.094 -10.656 1 97.38 96 LEU B C 1
ATOM 2853 O O . LEU B 1 96 ? -3.129 -9.008 -11.477 1 97.38 96 LEU B O 1
ATOM 2857 N N . LEU B 1 97 ? -3.293 -8.273 -9.391 1 98.5 97 LEU B N 1
ATOM 2858 C CA . LEU B 1 97 ? -3.408 -9.625 -8.852 1 98.5 97 LEU B CA 1
ATOM 2859 C C . LEU B 1 97 ? -4.668 -10.312 -9.375 1 98.5 97 LEU B C 1
ATOM 2861 O O . LEU B 1 97 ? -4.625 -11.477 -9.781 1 98.5 97 LEU B O 1
ATOM 2865 N N . GLY B 1 98 ? -5.727 -9.516 -9.359 1 98.69 98 GLY B N 1
ATOM 2866 C CA . GLY B 1 98 ? -6.973 -10.055 -9.891 1 98.69 98 GLY B CA 1
ATOM 2867 C C . GLY B 1 98 ? -6.859 -10.5 -11.336 1 98.69 98 GLY B C 1
ATOM 2868 O O . GLY B 1 98 ? -7.336 -11.57 -11.703 1 98.69 98 GLY B O 1
ATOM 2869 N N . ASP B 1 99 ? -6.191 -9.719 -12.148 1 98.44 99 ASP B N 1
ATOM 2870 C CA . ASP B 1 99 ? -6.004 -10.047 -13.555 1 98.44 99 ASP B CA 1
ATOM 2871 C C . ASP B 1 99 ? -5.238 -11.359 -13.719 1 98.44 99 ASP B C 1
ATOM 2873 O O . ASP B 1 99 ? -5.609 -12.203 -14.531 1 98.44 99 ASP B O 1
ATOM 2877 N N . GLN B 1 100 ? -4.211 -11.523 -12.93 1 98.62 100 GLN B N 1
ATOM 2878 C CA . GLN B 1 100 ? -3.4 -12.734 -13.023 1 98.62 100 GLN B CA 1
ATOM 2879 C C . GLN B 1 100 ? -4.176 -13.953 -12.547 1 98.62 100 GLN B C 1
ATOM 2881 O O . GLN B 1 100 ? -4.047 -15.039 -13.109 1 98.62 100 GLN B O 1
ATOM 2886 N N . MET B 1 101 ? -4.973 -13.828 -11.547 1 98.69 101 MET B N 1
ATOM 2887 C CA . MET B 1 101 ? -5.77 -14.938 -11.031 1 98.69 101 MET B CA 1
ATOM 2888 C C . MET B 1 101 ? -6.816 -15.375 -12.055 1 98.69 101 MET B C 1
ATOM 2890 O O . MET B 1 101 ? -7.031 -16.562 -12.258 1 98.69 101 MET B O 1
ATOM 2894 N N . ILE B 1 102 ? -7.41 -14.383 -12.672 1 98.81 102 ILE B N 1
ATOM 2895 C CA . ILE B 1 102 ? -8.414 -14.688 -13.688 1 98.81 102 ILE B CA 1
ATOM 2896 C C . ILE B 1 102 ? -7.758 -15.422 -14.852 1 98.81 102 ILE B C 1
ATOM 2898 O O . ILE B 1 102 ? -8.266 -16.453 -15.312 1 98.81 102 ILE B O 1
ATOM 2902 N N . GLN B 1 103 ? -6.613 -14.93 -15.258 1 98.56 103 GLN B N 1
ATOM 2903 C CA . GLN B 1 103 ? -5.895 -15.594 -16.328 1 98.56 103 GLN B CA 1
ATOM 2904 C C . GLN B 1 103 ? -5.5 -17.016 -15.938 1 98.56 103 GLN B C 1
ATOM 2906 O O . GLN B 1 103 ? -5.645 -17.953 -16.734 1 98.56 103 GLN B O 1
ATOM 2911 N N . ALA B 1 104 ? -5.043 -17.188 -14.773 1 98.5 104 ALA B N 1
ATOM 2912 C CA . ALA B 1 104 ? -4.668 -18.5 -14.258 1 98.5 104 ALA B CA 1
ATOM 2913 C C . ALA B 1 104 ? -5.875 -19.438 -14.203 1 98.5 104 ALA B C 1
ATOM 2915 O O . ALA B 1 104 ? -5.77 -20.609 -14.547 1 98.5 104 ALA B O 1
ATOM 2916 N N . GLY B 1 105 ? -6.977 -18.891 -13.742 1 97.88 105 GLY B N 1
ATOM 2917 C CA . GLY B 1 105 ? -8.188 -19.703 -13.688 1 97.88 105 GLY B CA 1
ATOM 2918 C C . GLY B 1 105 ? -8.617 -20.234 -15.039 1 97.88 105 GLY B C 1
ATOM 2919 O O . GLY B 1 105 ? -9.062 -21.375 -15.148 1 97.88 105 GLY B O 1
ATOM 2920 N N . LEU B 1 106 ? -8.422 -19.391 -16.031 1 97.38 106 LEU B N 1
ATOM 2921 C CA . LEU B 1 106 ? -8.742 -19.812 -17.391 1 97.38 106 LEU B CA 1
ATOM 2922 C C . LEU B 1 106 ? -7.77 -20.891 -17.875 1 97.38 106 LEU B C 1
ATOM 2924 O O . LEU B 1 106 ? -8.18 -21.859 -18.5 1 97.38 106 LEU B O 1
ATOM 2928 N N . GLU B 1 107 ? -6.555 -20.766 -17.469 1 96 107 GLU B N 1
ATOM 2929 C CA . GLU B 1 107 ? -5.52 -21.703 -17.891 1 96 107 GLU B CA 1
ATOM 2930 C C . GLU B 1 107 ? -5.684 -23.047 -17.203 1 96 107 GLU B C 1
ATOM 2932 O O . GLU B 1 107 ? -5.414 -24.094 -17.797 1 96 107 GLU B O 1
ATOM 2937 N N . MET B 1 108 ? -6.133 -23.062 -15.961 1 94.81 108 MET B N 1
ATOM 2938 C CA . MET B 1 108 ? -6.305 -24.297 -15.188 1 94.81 108 MET B CA 1
ATOM 2939 C C . MET B 1 108 ? -7.605 -25 -15.57 1 94.81 108 MET B C 1
ATOM 2941 O O . MET B 1 108 ? -7.793 -26.172 -15.258 1 94.81 108 MET B O 1
ATOM 2945 N N . GLY B 1 109 ? -8.469 -24.312 -16.281 1 93.88 109 GLY B N 1
ATOM 2946 C CA . GLY B 1 109 ? -9.789 -24.828 -16.625 1 93.88 109 GLY B CA 1
ATOM 2947 C C . GLY B 1 109 ? -10.898 -24.219 -15.789 1 93.88 109 GLY B C 1
ATOM 2948 O O . GLY B 1 109 ? -11.062 -24.562 -14.617 1 93.88 109 GLY B O 1
ATOM 2949 N N . PRO B 1 110 ? -11.695 -23.375 -16.375 1 93.25 110 PRO B N 1
ATOM 2950 C CA . PRO B 1 110 ? -12.727 -22.641 -15.633 1 93.25 110 PRO B CA 1
ATOM 2951 C C . PRO B 1 110 ? -13.75 -23.562 -14.969 1 93.25 110 PRO B C 1
ATOM 2953 O O . PRO B 1 110 ? -14.484 -23.141 -14.078 1 93.25 110 PRO B O 1
ATOM 2956 N N . ASN B 1 111 ? -13.719 -24.812 -15.406 1 93.06 111 ASN B N 1
ATOM 2957 C CA . ASN B 1 111 ? -14.703 -25.75 -14.852 1 93.06 111 ASN B CA 1
ATOM 2958 C C . ASN B 1 111 ? -14.094 -26.625 -13.766 1 93.06 111 ASN B C 1
ATOM 2960 O O . ASN B 1 111 ? -14.797 -27.422 -13.141 1 93.06 111 ASN B O 1
ATOM 2964 N N . THR B 1 112 ? -12.75 -26.531 -13.523 1 93.5 112 THR B N 1
ATOM 2965 C CA . THR B 1 112 ? -12.117 -27.234 -12.414 1 93.5 112 THR B CA 1
ATOM 2966 C C . THR B 1 112 ? -12.328 -26.469 -11.109 1 93.5 112 THR B C 1
ATOM 2968 O O . THR B 1 112 ? -12.539 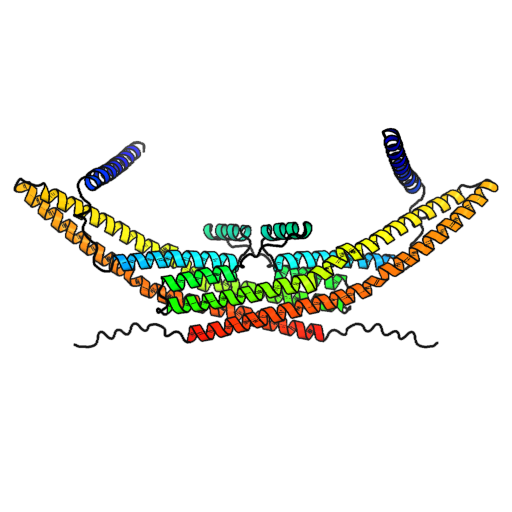-25.25 -11.117 1 93.5 112 THR B O 1
ATOM 2971 N N . PRO B 1 113 ? -12.312 -27.156 -10.008 1 94.12 113 PRO B N 1
ATOM 2972 C CA . PRO B 1 113 ? -12.477 -26.453 -8.727 1 94.12 113 PRO B CA 1
ATOM 2973 C C . PRO B 1 113 ? -11.422 -25.375 -8.508 1 94.12 113 PRO B C 1
ATOM 2975 O O . PRO B 1 113 ? -11.758 -24.25 -8.094 1 94.12 113 PRO B O 1
ATOM 2978 N N . TYR B 1 114 ? -10.203 -25.688 -8.812 1 95.94 114 TYR B N 1
ATOM 2979 C CA . TYR B 1 114 ? -9.133 -24.719 -8.641 1 95.94 114 TYR B CA 1
ATOM 2980 C C . TYR B 1 114 ? -9.312 -23.531 -9.586 1 95.94 114 TYR B C 1
ATOM 2982 O O . TYR B 1 114 ? -9.172 -22.375 -9.188 1 95.94 114 TYR B O 1
ATOM 2990 N N . GLY B 1 115 ? -9.625 -23.828 -10.828 1 96.75 115 GLY B N 1
ATOM 2991 C CA . GLY B 1 115 ? -9.883 -22.766 -11.789 1 96.75 115 GLY B CA 1
ATOM 2992 C C . GLY B 1 115 ? -11.023 -21.844 -11.383 1 96.75 115 GLY B C 1
ATOM 2993 O O . GLY B 1 115 ? -10.898 -20.625 -11.445 1 96.75 115 GLY B O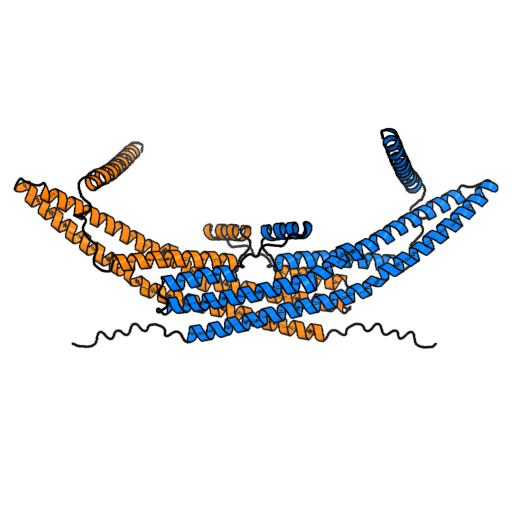 1
ATOM 2994 N N . LYS B 1 116 ? -12.086 -22.406 -10.914 1 96.56 116 LYS B N 1
ATOM 2995 C CA . LYS B 1 116 ? -13.242 -21.641 -10.453 1 96.56 116 LYS B CA 1
ATOM 2996 C C . LYS B 1 116 ? -12.875 -20.75 -9.273 1 96.56 116 LYS B C 1
ATOM 2998 O O . LYS B 1 116 ? -13.289 -19.594 -9.219 1 96.56 116 LYS B O 1
ATOM 3003 N N . ALA B 1 117 ? -12.102 -21.344 -8.383 1 97.44 117 ALA B N 1
ATOM 3004 C CA . ALA B 1 117 ? -11.68 -20.594 -7.207 1 97.44 117 ALA B CA 1
ATOM 3005 C C . ALA B 1 117 ? -10.828 -19.391 -7.605 1 97.44 117 ALA B C 1
ATOM 3007 O O . ALA B 1 117 ? -11.023 -18.281 -7.086 1 97.44 117 ALA B O 1
ATOM 3008 N N . LEU B 1 118 ? -9.969 -19.562 -8.547 1 98.31 118 LEU B N 1
ATOM 3009 C CA . LEU B 1 118 ? -9.094 -18.5 -9.023 1 98.31 118 LEU B CA 1
ATOM 3010 C C . LEU B 1 118 ? -9.906 -17.406 -9.711 1 98.31 118 LEU B C 1
ATOM 3012 O O . LEU B 1 118 ? -9.656 -16.203 -9.5 1 98.31 118 LEU B O 1
ATOM 3016 N N . LEU B 1 119 ? -10.852 -17.797 -10.492 1 98.25 119 LEU B N 1
ATOM 3017 C CA . LEU B 1 119 ? -11.695 -16.844 -11.18 1 98.25 119 LEU B CA 1
ATOM 3018 C C . LEU B 1 119 ? -12.461 -15.977 -10.188 1 98.25 119 LEU B C 1
ATOM 3020 O O . LEU B 1 119 ? -12.492 -14.75 -10.32 1 98.25 119 LEU B O 1
ATOM 3024 N N . ARG B 1 120 ? -12.984 -16.609 -9.195 1 98 120 ARG B N 1
ATOM 3025 C CA . ARG B 1 120 ? -13.758 -15.883 -8.195 1 98 120 ARG B CA 1
ATOM 3026 C C . ARG B 1 120 ? -12.859 -14.969 -7.367 1 98 120 ARG B C 1
ATOM 3028 O O . ARG B 1 120 ? -13.234 -13.828 -7.078 1 98 120 ARG B O 1
ATOM 3035 N N . CYS B 1 121 ? -11.758 -15.477 -7.016 1 98.56 121 CYS B N 1
ATOM 3036 C CA . CYS B 1 121 ? -10.812 -14.672 -6.25 1 98.56 121 CYS B CA 1
ATOM 3037 C C . CYS B 1 121 ? -10.344 -13.469 -7.055 1 98.5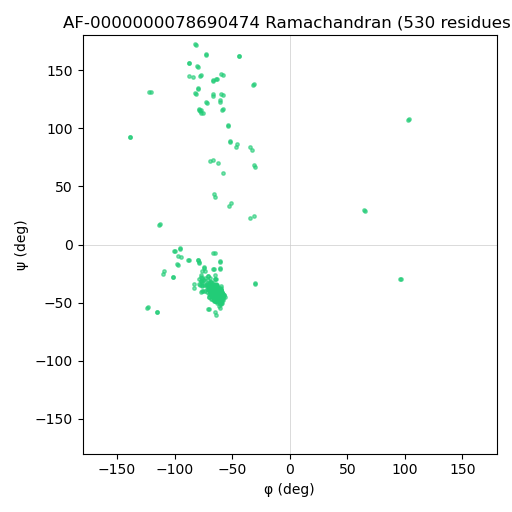6 121 CYS B C 1
ATOM 3039 O O . CYS B 1 121 ? -10.234 -12.359 -6.523 1 98.56 121 CYS B O 1
ATOM 3041 N N . GLY B 1 122 ? -10.062 -13.734 -8.305 1 98.75 122 GLY B N 1
ATOM 3042 C CA . GLY B 1 122 ? -9.641 -12.641 -9.164 1 98.75 122 GLY B CA 1
ATOM 3043 C C . GLY B 1 122 ? -10.664 -11.531 -9.273 1 98.75 122 GLY B C 1
ATOM 3044 O O . GLY B 1 122 ? -10.32 -10.352 -9.195 1 98.75 122 GLY B O 1
ATOM 3045 N N . GLU B 1 123 ? -11.875 -11.891 -9.438 1 98.38 123 GLU B N 1
ATOM 3046 C CA . GLU B 1 123 ? -12.953 -10.906 -9.508 1 98.38 123 GLU B CA 1
ATOM 3047 C C . GLU B 1 123 ? -13.07 -10.117 -8.211 1 98.38 123 GLU B C 1
ATOM 3049 O O . GLU B 1 123 ? -13.227 -8.891 -8.234 1 98.38 123 GLU B O 1
ATOM 3054 N N . ALA B 1 124 ? -12.961 -10.82 -7.156 1 98.62 124 ALA B N 1
ATOM 3055 C CA . ALA B 1 124 ? -13.039 -10.164 -5.852 1 98.62 124 ALA B CA 1
ATOM 3056 C C . ALA B 1 124 ? -11.883 -9.195 -5.648 1 98.62 124 ALA B C 1
ATOM 3058 O O . ALA B 1 124 ? -12.07 -8.094 -5.125 1 98.62 124 ALA B O 1
ATOM 3059 N N . GLN B 1 125 ? -10.688 -9.609 -6.078 1 98.56 125 GLN B N 1
ATOM 3060 C CA . GLN B 1 125 ? -9.531 -8.727 -5.957 1 98.56 125 GLN B CA 1
ATOM 3061 C C . GLN B 1 125 ? -9.727 -7.453 -6.77 1 98.56 125 GLN B C 1
ATOM 3063 O O . GLN B 1 125 ? -9.328 -6.367 -6.336 1 98.56 125 GLN B O 1
ATOM 3068 N N . LYS B 1 126 ? -10.312 -7.586 -7.887 1 98.31 126 LYS B N 1
ATOM 3069 C CA . LYS B 1 126 ? -10.586 -6.41 -8.711 1 98.31 126 LYS B CA 1
ATOM 3070 C C . LYS B 1 126 ? -11.578 -5.473 -8.023 1 98.31 126 LYS B C 1
ATOM 3072 O O . LYS B 1 126 ? -11.438 -4.25 -8.102 1 98.31 126 LYS B O 1
ATOM 3077 N N . GLN B 1 127 ? -12.523 -6.012 -7.34 1 98.38 127 GLN B N 1
ATOM 3078 C CA . GLN B 1 127 ? -13.477 -5.207 -6.586 1 98.38 127 GLN B CA 1
ATOM 3079 C C . GLN B 1 127 ? -12.797 -4.488 -5.426 1 98.38 127 GLN B C 1
ATOM 3081 O O . GLN B 1 127 ? -13.094 -3.322 -5.148 1 98.38 127 GLN B O 1
ATOM 3086 N N . LEU B 1 128 ? -11.914 -5.227 -4.785 1 98.25 128 LEU B N 1
ATOM 3087 C CA . LEU B 1 128 ? -11.141 -4.609 -3.715 1 98.25 128 LEU B CA 1
ATOM 3088 C C . LEU B 1 128 ? -10.312 -3.445 -4.25 1 98.25 128 LEU B C 1
ATOM 3090 O O . LEU B 1 128 ? -10.195 -2.406 -3.594 1 98.25 128 LEU B O 1
ATOM 3094 N N . GLY B 1 129 ? -9.758 -3.637 -5.453 1 97.5 129 GLY B N 1
ATOM 3095 C CA . GLY B 1 129 ? -9 -2.57 -6.094 1 97.5 129 GLY B CA 1
ATOM 3096 C C . GLY B 1 129 ? -9.836 -1.342 -6.391 1 97.5 129 GLY B C 1
ATOM 3097 O O . GLY B 1 129 ? -9.383 -0.212 -6.203 1 97.5 129 GLY B O 1
ATOM 3098 N N . GLU B 1 130 ? -11.016 -1.524 -6.84 1 97.06 130 GLU B N 1
ATOM 3099 C CA . GLU B 1 130 ? -11.93 -0.421 -7.133 1 97.06 130 GLU B CA 1
ATOM 3100 C C . GLU B 1 130 ? -12.281 0.354 -5.863 1 97.06 130 GLU B C 1
ATOM 3102 O O . GLU B 1 130 ? -12.305 1.586 -5.871 1 97.06 130 GLU B O 1
ATOM 3107 N N . ALA B 1 131 ? -12.531 -0.374 -4.801 1 97.81 131 ALA B N 1
ATOM 3108 C CA . ALA B 1 131 ? -12.805 0.265 -3.516 1 97.81 131 ALA B CA 1
ATOM 3109 C C . ALA B 1 131 ? -11.609 1.094 -3.049 1 97.81 131 ALA B C 1
ATOM 3111 O O . ALA B 1 131 ? -11.781 2.205 -2.543 1 97.81 131 ALA B O 1
ATOM 3112 N N . GLY B 1 132 ? -10.461 0.524 -3.246 1 96.31 132 GLY B N 1
ATOM 3113 C CA . GLY B 1 132 ? -9.25 1.252 -2.885 1 96.31 132 GLY B CA 1
ATOM 3114 C C . GLY B 1 132 ? -9.07 2.533 -3.678 1 96.31 132 GLY B C 1
ATOM 3115 O O . GLY B 1 132 ? -8.641 3.553 -3.129 1 96.31 132 GLY B O 1
ATOM 3116 N N . ARG B 1 133 ? -9.406 2.484 -4.906 1 95 133 ARG B N 1
ATOM 3117 C CA . ARG B 1 133 ? -9.305 3.662 -5.762 1 95 133 ARG B CA 1
ATOM 3118 C C . ARG B 1 133 ? -10.242 4.766 -5.289 1 95 133 ARG B C 1
ATOM 3120 O O . ARG B 1 133 ? -9.867 5.941 -5.273 1 95 133 ARG B O 1
ATOM 3127 N N . LYS B 1 134 ? -11.391 4.441 -4.953 1 96.75 134 LYS B N 1
ATOM 3128 C CA . LYS B 1 134 ? -12.352 5.406 -4.438 1 96.75 134 LYS B CA 1
ATOM 3129 C C . LYS B 1 134 ? -11.867 6.031 -3.135 1 96.75 134 LYS B C 1
ATOM 3131 O O . LYS B 1 134 ? -12.031 7.234 -2.916 1 96.75 134 LYS B O 1
ATOM 3136 N N . PHE B 1 135 ? -11.305 5.199 -2.305 1 97.75 135 PHE B N 1
ATOM 3137 C CA . PHE B 1 135 ? -10.734 5.684 -1.051 1 97.75 135 PHE B CA 1
ATOM 3138 C C . PHE B 1 135 ? -9.656 6.73 -1.311 1 97.75 135 PHE B C 1
ATOM 3140 O O . PHE B 1 135 ? -9.648 7.789 -0.678 1 97.75 135 PHE B O 1
ATOM 3147 N N . VAL B 1 136 ? -8.742 6.418 -2.242 1 96 136 VAL B N 1
ATOM 3148 C CA . VAL B 1 136 ? -7.652 7.328 -2.582 1 96 136 VAL B CA 1
ATOM 3149 C C . VAL B 1 136 ? -8.219 8.656 -3.082 1 96 136 VAL B C 1
ATOM 3151 O O . VAL B 1 136 ? -7.781 9.727 -2.652 1 96 136 VAL B O 1
ATOM 3154 N N . GLN B 1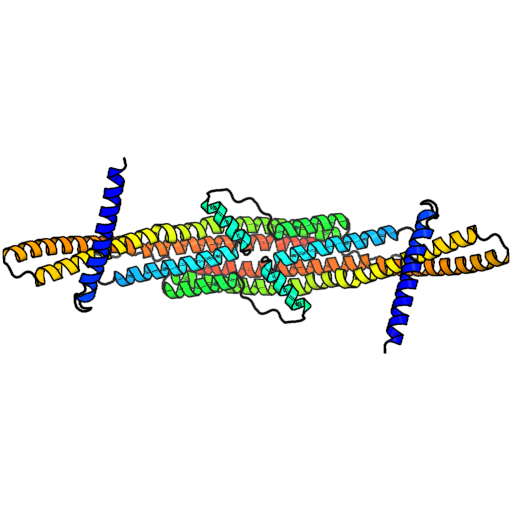 137 ? -9.18 8.602 -3.902 1 94.38 137 GLN B N 1
ATOM 3155 C CA . GLN B 1 137 ? -9.789 9.805 -4.469 1 94.38 137 GLN B CA 1
ATOM 3156 C C . GLN B 1 137 ? -10.469 10.641 -3.385 1 94.38 137 GLN B C 1
ATOM 3158 O O . GLN B 1 137 ? -10.242 11.844 -3.291 1 94.38 137 GLN B O 1
ATOM 3163 N N . SER B 1 138 ? -11.266 10 -2.57 1 97.81 138 SER B N 1
ATOM 3164 C CA . SER B 1 138 ? -11.984 10.695 -1.508 1 97.81 138 SER B CA 1
ATOM 3165 C C . SER B 1 138 ? -11.023 11.336 -0.512 1 97.81 138 SER B C 1
ATOM 3167 O O . SER B 1 138 ? -11.219 12.484 -0.111 1 97.81 138 SER B O 1
ATOM 3169 N N . THR B 1 139 ? -9.992 10.594 -0.124 1 98.12 139 THR B N 1
ATOM 3170 C CA . THR B 1 139 ? -9.016 11.102 0.833 1 98.12 139 THR B CA 1
ATOM 3171 C C . THR B 1 139 ? -8.266 12.297 0.26 1 98.12 139 THR B C 1
ATOM 3173 O O . THR B 1 139 ? -8.008 13.273 0.97 1 98.12 139 THR B O 1
ATOM 3176 N N . THR B 1 140 ? -7.949 12.203 -1.021 1 95 140 THR B N 1
ATOM 3177 C CA . THR B 1 140 ? -7.246 13.305 -1.671 1 95 140 THR B CA 1
ATOM 3178 C C . THR B 1 140 ? -8.102 14.57 -1.676 1 95 140 THR B C 1
ATOM 3180 O O . THR B 1 140 ? -7.645 15.641 -1.277 1 95 140 THR B O 1
ATOM 3183 N N . ILE B 1 141 ? -9.336 14.461 -1.984 1 96.12 141 ILE B N 1
ATOM 3184 C CA . ILE B 1 141 ? -10.242 15.594 -2.162 1 96.12 141 ILE B CA 1
ATOM 3185 C C . ILE B 1 141 ? -10.648 16.141 -0.798 1 96.12 141 ILE B C 1
ATOM 3187 O O . ILE B 1 141 ? -10.641 17.359 -0.583 1 96.12 141 ILE B O 1
ATOM 3191 N N . LEU B 1 142 ? -10.906 15.281 0.152 1 96.94 142 LEU B N 1
ATOM 3192 C CA . LEU B 1 142 ? -11.57 15.703 1.382 1 96.94 142 LEU B CA 1
ATOM 3193 C C . LEU B 1 142 ? -10.555 15.961 2.488 1 96.94 142 LEU B C 1
ATOM 3195 O O . LEU B 1 142 ? -10.859 16.641 3.469 1 96.94 142 LEU B O 1
ATOM 3199 N N . PHE B 1 143 ? -9.367 15.445 2.316 1 98.25 143 PHE B N 1
ATOM 3200 C CA . PHE B 1 143 ? -8.414 15.539 3.414 1 98.25 143 PHE B CA 1
ATOM 3201 C C . PHE B 1 143 ? -7.133 16.234 2.959 1 98.25 143 PHE B C 1
ATOM 3203 O O . PHE B 1 143 ? -6.758 17.281 3.502 1 98.25 143 PHE B O 1
ATOM 3210 N N . LEU B 1 144 ? -6.516 15.75 1.896 1 96.94 144 LEU B N 1
ATOM 3211 C CA . LEU B 1 144 ? -5.219 16.266 1.479 1 96.94 144 LEU B CA 1
ATOM 3212 C C . LEU B 1 144 ? -5.352 17.688 0.914 1 96.94 144 LEU B C 1
ATOM 3214 O O . LEU B 1 144 ? -4.594 18.578 1.286 1 96.94 144 LEU B O 1
ATOM 3218 N N . ASN B 1 145 ? -6.332 17.891 0.085 1 95.56 145 ASN B N 1
ATOM 3219 C CA . ASN B 1 145 ? -6.469 19.188 -0.579 1 95.56 145 ASN B CA 1
ATOM 3220 C C . ASN B 1 145 ? -6.711 20.312 0.425 1 95.56 145 ASN B C 1
ATOM 3222 O O . ASN B 1 145 ? -6.023 21.328 0.397 1 95.56 145 ASN B O 1
ATOM 3226 N N . PRO B 1 146 ? -7.648 20.141 1.317 1 97.19 146 PRO B N 1
ATOM 3227 C CA . PRO B 1 146 ? -7.859 21.203 2.311 1 97.19 146 PRO B CA 1
ATOM 3228 C C . PRO B 1 146 ? -6.617 21.469 3.162 1 97.19 146 PRO B C 1
ATOM 3230 O O . PRO B 1 146 ? -6.312 22.625 3.471 1 97.19 146 PRO B O 1
ATOM 3233 N N . LEU B 1 147 ? -5.902 20.438 3.543 1 97.88 147 LEU B N 1
ATOM 3234 C CA . LEU B 1 147 ? -4.695 20.609 4.34 1 97.88 147 LEU B CA 1
ATOM 3235 C C . LEU B 1 147 ? -3.611 21.328 3.537 1 97.88 147 LEU B C 1
ATOM 3237 O O . LEU B 1 147 ? -2.9 22.188 4.07 1 97.88 147 LEU B O 1
ATOM 3241 N N . ARG B 1 148 ? -3.543 20.984 2.271 1 95.56 148 ARG B N 1
ATOM 3242 C CA . ARG B 1 148 ? -2.59 21.672 1.396 1 95.56 148 ARG B CA 1
ATOM 3243 C C . ARG B 1 148 ? -2.924 23.156 1.266 1 95.56 148 ARG B C 1
ATOM 3245 O O . ARG B 1 148 ? -2.023 24 1.222 1 95.56 148 ARG B O 1
ATOM 3252 N N . ASN B 1 149 ? -4.137 23.453 1.16 1 95.69 149 ASN B N 1
ATOM 3253 C CA . ASN B 1 149 ? -4.566 24.844 1.069 1 95.69 149 ASN B CA 1
ATOM 3254 C C . ASN B 1 149 ? -4.105 25.656 2.279 1 95.69 149 ASN B C 1
ATOM 3256 O O . ASN B 1 149 ? -3.684 26.812 2.139 1 95.69 149 ASN B O 1
ATOM 3260 N N . PHE B 1 150 ? -4.246 25.078 3.451 1 97.19 150 PHE B N 1
ATOM 3261 C CA . PHE B 1 150 ? -3.758 25.75 4.645 1 97.19 150 PHE B CA 1
ATOM 3262 C C . PHE B 1 150 ? -2.262 26.016 4.543 1 97.19 150 PHE B C 1
ATOM 3264 O O . PHE B 1 150 ? -1.813 27.156 4.738 1 97.19 150 PHE B O 1
ATOM 3271 N N . THR B 1 151 ? -1.446 25 4.195 1 95.88 151 THR B N 1
ATOM 3272 C CA . THR B 1 151 ? 0.008 25.109 4.234 1 95.88 151 THR B CA 1
ATOM 3273 C C . THR B 1 151 ? 0.515 26.016 3.121 1 95.88 151 THR B C 1
ATOM 3275 O O . THR B 1 151 ? 1.511 26.719 3.295 1 95.88 151 THR B O 1
ATOM 3278 N N . GLU B 1 152 ? -0.244 26.094 2.049 1 92.56 152 GLU B N 1
ATOM 3279 C CA . GLU B 1 152 ? 0.269 26.797 0.874 1 92.56 152 GLU B CA 1
ATOM 3280 C C . GLU B 1 152 ? -0.315 28.188 0.77 1 92.56 152 GLU B C 1
ATOM 3282 O O . GLU B 1 152 ? 0.3 29.094 0.18 1 92.56 152 GLU B O 1
ATOM 3287 N N . ALA B 1 153 ? -1.496 28.375 1.292 1 94.75 153 ALA B N 1
ATOM 3288 C CA . ALA B 1 153 ? -2.143 29.656 1.097 1 94.75 153 ALA B CA 1
A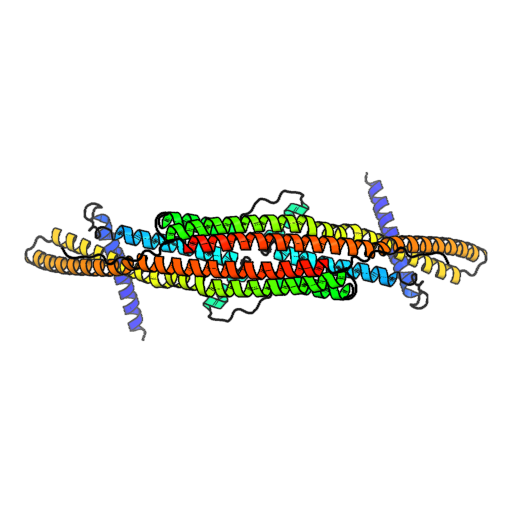TOM 3289 C C . ALA B 1 153 ? -2.324 30.391 2.424 1 94.75 153 ALA B C 1
ATOM 3291 O O . ALA B 1 153 ? -1.726 31.453 2.646 1 94.75 153 ALA B O 1
ATOM 3292 N N . GLU B 1 154 ? -3.016 29.781 3.375 1 95.31 154 GLU B N 1
ATOM 3293 C CA . GLU B 1 154 ? -3.348 30.453 4.629 1 95.31 154 GLU B CA 1
ATOM 3294 C C . GLU B 1 154 ? -2.09 30.75 5.438 1 95.31 154 GLU B C 1
ATOM 3296 O O . GLU B 1 154 ? -1.919 31.875 5.934 1 95.31 154 GLU B O 1
ATOM 3301 N N . TYR B 1 155 ? -1.281 29.781 5.57 1 97.38 155 TYR B N 1
ATOM 3302 C CA . TYR B 1 155 ? -0.065 29.969 6.352 1 97.38 155 TYR B CA 1
ATOM 3303 C C . TYR B 1 155 ? 0.847 31 5.691 1 97.38 155 TYR B C 1
ATOM 3305 O O . TYR B 1 155 ? 1.503 31.797 6.371 1 97.38 155 TYR B O 1
ATOM 3313 N N . ARG B 1 156 ? 0.875 31.047 4.398 1 96.19 156 ARG B N 1
ATOM 3314 C CA . ARG B 1 156 ? 1.69 32 3.678 1 96.19 156 ARG B CA 1
ATOM 3315 C C . ARG B 1 156 ? 1.217 33.438 3.951 1 96.19 156 ARG B C 1
ATOM 3317 O O . ARG B 1 156 ? 2.031 34.344 4.121 1 96.19 156 ARG B O 1
ATOM 3324 N N . SER B 1 157 ? -0.073 33.562 3.967 1 96.25 157 SER B N 1
ATOM 3325 C CA . SER B 1 157 ? -0.635 34.875 4.293 1 96.25 157 SER B CA 1
ATOM 3326 C C . SER B 1 157 ? -0.211 35.312 5.684 1 96.25 157 SER B C 1
ATOM 3328 O O . SER B 1 157 ? 0.133 36.469 5.887 1 96.25 157 SER B O 1
ATOM 3330 N N . ILE B 1 158 ? -0.234 34.375 6.629 1 96.88 158 ILE B N 1
ATOM 3331 C CA . ILE B 1 158 ? 0.193 34.688 7.992 1 96.88 158 ILE B CA 1
ATOM 3332 C C . ILE B 1 158 ? 1.665 35.094 7.996 1 96.88 158 ILE B C 1
ATOM 3334 O O . ILE B 1 158 ? 2.043 36.062 8.641 1 96.88 158 ILE B O 1
ATOM 3338 N N . GLN B 1 159 ? 2.408 34.406 7.262 1 96.62 159 GLN B N 1
ATOM 3339 C CA . GLN B 1 159 ? 3.842 34.656 7.199 1 96.62 159 GLN B CA 1
ATOM 3340 C C . GLN B 1 159 ? 4.125 36.031 6.578 1 96.62 159 GLN B C 1
ATOM 3342 O O . GLN B 1 159 ? 5.027 36.75 7.02 1 96.62 159 GLN B O 1
ATOM 3347 N N . ASP B 1 160 ? 3.375 36.375 5.566 1 97.56 160 ASP B N 1
ATOM 3348 C CA . ASP B 1 160 ? 3.545 37.688 4.922 1 97.56 160 ASP B CA 1
ATOM 3349 C C . ASP B 1 160 ? 3.266 38.812 5.898 1 97.56 160 ASP B C 1
ATOM 3351 O O . ASP B 1 160 ? 4.023 39.781 5.965 1 97.56 160 ASP B O 1
ATOM 3355 N N . GLU B 1 161 ? 2.154 38.688 6.633 1 97.5 161 GLU B N 1
ATOM 3356 C CA . GLU B 1 161 ? 1.822 39.688 7.633 1 97.5 161 GLU B CA 1
ATOM 3357 C C . GLU B 1 161 ? 2.875 39.75 8.734 1 97.5 161 GLU B C 1
ATOM 3359 O O . GLU B 1 161 ? 3.203 40.812 9.234 1 97.5 161 GLU B O 1
ATOM 3364 N N . ARG B 1 162 ? 3.316 38.594 9.141 1 96.62 162 ARG B N 1
ATOM 3365 C CA . ARG B 1 162 ? 4.352 38.531 10.164 1 96.62 162 ARG B CA 1
ATOM 3366 C C . ARG B 1 162 ? 5.625 39.219 9.703 1 96.62 162 ARG B C 1
ATOM 3368 O O . ARG B 1 162 ? 6.234 40 10.461 1 96.62 162 ARG B O 1
ATOM 3375 N N . ARG B 1 163 ? 6.004 39 8.492 1 97.19 163 ARG B N 1
ATOM 3376 C CA . ARG B 1 163 ? 7.188 39.656 7.93 1 97.19 163 ARG B CA 1
ATOM 3377 C C . ARG B 1 163 ? 7.023 41.156 7.906 1 97.19 163 ARG B C 1
ATOM 3379 O O . ARG B 1 163 ? 7.949 41.906 8.266 1 97.19 163 ARG B O 1
ATOM 3386 N N . THR B 1 164 ? 5.871 41.594 7.469 1 97.88 164 THR B N 1
ATOM 3387 C CA . THR B 1 164 ? 5.586 43.031 7.441 1 97.88 164 THR B CA 1
ATOM 3388 C C . THR B 1 164 ? 5.652 43.625 8.844 1 97.88 164 THR B C 1
ATOM 3390 O O . THR B 1 164 ? 6.176 44.719 9.039 1 97.88 164 THR B O 1
ATOM 3393 N N . LEU B 1 165 ? 5.109 42.875 9.781 1 97 165 LEU B N 1
ATOM 3394 C CA . LEU B 1 165 ? 5.129 43.281 11.18 1 97 165 LEU B CA 1
ATOM 3395 C C . LEU B 1 165 ? 6.559 43.438 11.68 1 97 165 LEU B C 1
ATOM 3397 O O . LEU B 1 165 ? 6.891 44.438 12.336 1 97 165 LEU B O 1
ATOM 3401 N N . LEU B 1 166 ? 7.363 42.5 11.367 1 94.81 166 LEU B N 1
ATOM 3402 C CA . LEU B 1 166 ? 8.75 42.531 11.805 1 94.81 166 LEU B CA 1
ATOM 3403 C C . LEU B 1 166 ? 9.484 43.719 11.18 1 94.81 166 LEU B C 1
ATOM 3405 O O . LEU B 1 166 ? 10.32 44.375 11.828 1 94.81 166 LEU B O 1
ATOM 3409 N N . ASN B 1 167 ? 9.156 44.031 9.961 1 96.31 167 ASN B N 1
ATOM 3410 C CA . ASN B 1 167 ? 9.742 45.188 9.297 1 96.31 167 ASN B CA 1
ATOM 3411 C C . ASN B 1 167 ? 9.328 46.5 9.977 1 96.31 167 ASN B C 1
ATOM 3413 O O . ASN B 1 167 ? 10.156 47.375 10.172 1 96.31 167 ASN B O 1
ATOM 3417 N N . LYS B 1 168 ? 8.039 46.562 10.289 1 96.38 168 LYS B N 1
ATOM 3418 C CA . LYS B 1 168 ? 7.555 47.781 10.984 1 96.38 168 LYS B CA 1
ATOM 3419 C C . LYS B 1 168 ? 8.195 47.906 12.359 1 96.38 168 LYS B C 1
ATOM 3421 O O . LYS B 1 168 ? 8.438 49 12.836 1 96.38 168 LYS B O 1
ATOM 3426 N N . ARG B 1 169 ? 8.375 46.719 12.953 1 95.06 169 ARG B N 1
ATOM 3427 C CA . ARG B 1 169 ? 9.055 46.719 14.25 1 95.06 169 ARG B CA 1
ATOM 3428 C C . ARG B 1 169 ? 10.469 47.281 14.125 1 95.06 169 ARG B C 1
ATOM 3430 O O . ARG B 1 169 ? 10.906 48.062 14.961 1 95.06 169 ARG B O 1
ATOM 3437 N N . LEU B 1 170 ? 11.18 46.906 13.148 1 94.5 170 LEU B N 1
ATOM 3438 C CA . LEU B 1 170 ? 12.531 47.375 12.891 1 94.5 170 LEU B CA 1
ATOM 3439 C C . LEU B 1 170 ? 12.531 48.875 12.633 1 94.5 170 LEU B C 1
ATOM 3441 O O . LEU B 1 170 ? 13.406 49.594 13.133 1 94.5 170 LEU B O 1
ATOM 3445 N N . ASP B 1 171 ? 11.578 49.375 11.867 1 95.31 171 ASP B N 1
ATOM 3446 C CA . ASP B 1 171 ? 11.453 50.781 11.594 1 95.31 171 ASP B CA 1
ATOM 3447 C C . ASP B 1 171 ? 11.242 51.594 12.883 1 95.31 171 ASP B C 1
ATOM 3449 O O . ASP B 1 171 ? 11.812 52.656 13.062 1 95.31 171 ASP B O 1
ATOM 3453 N N . LEU B 1 172 ? 10.414 51.031 13.68 1 95.31 172 LEU B N 1
ATOM 3454 C CA . LEU B 1 172 ? 10.133 51.656 14.961 1 95.31 172 LEU B CA 1
ATOM 3455 C C . LEU B 1 172 ? 11.383 51.719 15.828 1 95.31 172 LEU B C 1
ATOM 3457 O O . LEU B 1 172 ? 11.672 52.75 16.438 1 95.31 172 LEU B O 1
ATOM 3461 N N . ASP B 1 173 ? 12.133 50.688 15.867 1 94.44 173 ASP B N 1
ATOM 3462 C CA . ASP B 1 173 ? 13.359 50.656 16.656 1 94.44 173 ASP B CA 1
ATOM 3463 C C . ASP B 1 173 ? 14.383 51.656 16.125 1 94.44 173 ASP B C 1
ATOM 3465 O O . ASP B 1 173 ? 15.078 52.312 16.906 1 94.44 173 ASP B O 1
ATOM 3469 N N . VAL B 1 174 ? 14.492 51.781 14.836 1 93.19 174 VAL B N 1
ATOM 3470 C CA . VAL B 1 174 ? 15.406 52.719 14.203 1 93.19 174 VAL B CA 1
ATOM 3471 C C . VAL B 1 174 ? 14.992 54.156 14.547 1 93.19 174 VAL B C 1
ATOM 3473 O O . VAL B 1 174 ? 15.836 55 14.852 1 93.19 174 VAL B O 1
ATOM 3476 N N . ALA B 1 175 ? 13.609 54.406 14.5 1 94.12 175 ALA B N 1
ATOM 3477 C CA . ALA B 1 175 ? 13.086 55.719 14.828 1 94.12 175 ALA B CA 1
ATOM 3478 C C . ALA B 1 175 ? 13.375 56.094 16.281 1 94.12 175 ALA B C 1
ATOM 3480 O O . ALA B 1 175 ? 13.703 57.219 16.594 1 94.12 175 ALA B O 1
ATOM 3481 N N . LYS B 1 176 ? 13.242 55.125 17.188 1 93.31 176 LYS B N 1
ATOM 3482 C CA . LYS B 1 176 ? 13.562 55.344 18.609 1 93.31 176 LYS B CA 1
ATOM 3483 C C . LYS B 1 176 ? 15.031 55.719 18.781 1 93.31 176 LYS B C 1
ATOM 3485 O O . LYS B 1 176 ? 15.352 56.625 19.562 1 93.31 176 LYS B O 1
ATOM 3490 N N . ALA B 1 177 ? 15.891 55.062 18.078 1 91.69 177 ALA B N 1
ATOM 3491 C CA . ALA B 1 177 ? 17.328 55.312 18.156 1 91.69 177 ALA B CA 1
ATOM 3492 C C . ALA B 1 177 ? 17.672 56.688 17.625 1 91.69 177 ALA B C 1
ATOM 3494 O O . ALA B 1 177 ? 18.531 57.375 18.156 1 91.69 177 ALA B O 1
ATOM 3495 N N . ARG B 1 178 ? 16.969 57.125 16.547 1 92.44 178 ARG B N 1
ATOM 3496 C CA . ARG B 1 178 ? 17.203 58.406 15.922 1 92.44 178 ARG B CA 1
ATOM 3497 C C . ARG B 1 178 ? 16.797 59.562 16.859 1 92.44 178 ARG B C 1
ATOM 3499 O O . ARG B 1 178 ? 17.484 60.562 16.938 1 92.44 178 ARG B O 1
ATOM 3506 N N . LEU B 1 179 ? 15.688 59.375 17.516 1 92.88 179 LEU B N 1
ATOM 3507 C CA . LEU B 1 179 ? 15.242 60.375 18.469 1 92.88 179 LEU B CA 1
ATOM 3508 C C . LEU B 1 179 ? 16.234 60.531 19.625 1 92.88 179 LEU B C 1
ATOM 3510 O O . LEU B 1 179 ? 16.5 61.656 20.078 1 92.88 179 LEU B O 1
ATOM 3514 N N . LYS B 1 180 ? 16.781 59.406 20.094 1 91.19 180 LYS B N 1
ATOM 3515 C CA . LYS B 1 180 ? 17.734 59.406 21.203 1 91.19 180 LYS B CA 1
ATOM 3516 C C . LYS B 1 180 ? 19.016 60.125 20.828 1 91.19 180 LYS B C 1
ATOM 3518 O O . LYS B 1 180 ? 19.672 60.719 21.688 1 91.19 180 LYS B O 1
ATOM 3523 N N . ARG B 1 181 ? 19.312 60.156 19.562 1 90.75 181 ARG B N 1
ATOM 3524 C CA . ARG B 1 181 ? 20.562 60.75 19.094 1 90.75 181 ARG B CA 1
ATOM 3525 C C . ARG B 1 181 ? 20.344 62.188 18.641 1 90.75 181 ARG B C 1
ATOM 3527 O O . ARG B 1 181 ? 21.312 62.906 18.359 1 90.75 181 ARG B O 1
ATOM 3534 N N . ALA B 1 182 ? 19.109 62.531 18.562 1 88.88 182 ALA B N 1
ATOM 3535 C CA . ALA B 1 182 ? 18.828 63.875 18.109 1 88.88 182 ALA B CA 1
ATOM 3536 C C . ALA B 1 182 ? 19.031 64.875 19.234 1 88.88 182 ALA B C 1
ATOM 3538 O O . ALA B 1 182 ? 18.375 64.812 20.281 1 88.88 182 ALA B O 1
ATOM 3539 N N . HIS B 1 183 ? 19.984 65.812 19.109 1 89.81 183 HIS B N 1
ATOM 3540 C CA . HIS B 1 183 ? 20.312 66.75 20.172 1 89.81 183 HIS B CA 1
ATOM 3541 C C . HIS B 1 183 ? 19.875 68.188 19.812 1 89.81 183 HIS B C 1
ATOM 3543 O O . HIS B 1 183 ? 19.609 69 20.703 1 89.81 183 HIS B O 1
ATOM 3549 N N . GLU B 1 184 ? 19.766 68.5 18.562 1 92.5 184 GLU B N 1
ATOM 3550 C CA . GLU B 1 184 ? 19.297 69.812 18.094 1 92.5 184 GLU B CA 1
ATOM 3551 C C . GLU B 1 184 ? 17.766 69.875 18.047 1 92.5 184 GLU B C 1
ATOM 3553 O O . GLU B 1 184 ? 17.125 68.875 17.672 1 92.5 184 GLU B O 1
ATOM 3558 N N . ALA B 1 185 ? 17.172 71 18.359 1 90.94 185 ALA B N 1
ATOM 3559 C CA . ALA B 1 185 ? 15.734 71.188 18.516 1 90.94 185 ALA B CA 1
ATOM 3560 C C . ALA B 1 185 ? 15.008 70.812 17.219 1 90.94 185 ALA B C 1
ATOM 3562 O O . ALA B 1 185 ? 13.977 70.125 17.25 1 90.94 185 ALA B O 1
ATOM 3563 N N . GLU B 1 186 ? 15.547 71.25 16.094 1 90.81 186 GLU B N 1
ATOM 3564 C CA . GLU B 1 186 ? 14.914 71 14.805 1 90.81 186 GLU B CA 1
ATOM 3565 C C . GLU B 1 186 ? 14.953 69.5 14.469 1 90.81 186 GLU B C 1
ATOM 3567 O O . GLU B 1 186 ? 13.969 68.938 13.992 1 90.81 186 GLU B O 1
ATOM 3572 N N . ARG B 1 187 ? 16.047 68.875 14.789 1 90.81 187 ARG B N 1
ATOM 3573 C CA . ARG B 1 187 ? 16.234 67.438 14.523 1 90.81 187 ARG B CA 1
ATOM 3574 C C . ARG B 1 187 ? 15.367 66.625 15.469 1 90.81 187 ARG B C 1
ATOM 3576 O O . ARG B 1 187 ? 14.836 65.562 15.07 1 90.81 187 ARG B O 1
ATOM 3583 N N . GLU B 1 188 ? 15.188 67.062 16.625 1 92.69 188 GLU B N 1
ATOM 3584 C CA . GLU B 1 188 ? 14.375 66.312 17.609 1 92.69 188 GLU B CA 1
ATOM 3585 C C . GLU B 1 188 ? 12.898 66.375 17.234 1 92.69 188 GLU B C 1
ATOM 3587 O O . GLU B 1 188 ? 12.203 65.375 17.375 1 92.69 188 GLU B O 1
ATOM 3592 N N . ALA B 1 189 ? 12.398 67.5 16.734 1 92.88 189 ALA B N 1
ATOM 3593 C CA . ALA B 1 189 ? 11 67.625 16.328 1 92.88 189 ALA B CA 1
ATOM 3594 C C . ALA B 1 189 ? 10.688 66.688 15.156 1 92.88 189 ALA B C 1
ATOM 3596 O O . ALA B 1 189 ? 9.625 66.062 15.117 1 92.88 189 ALA B O 1
ATOM 3597 N N . THR B 1 190 ? 11.641 66.625 14.211 1 93.5 190 THR B N 1
ATOM 3598 C CA . THR B 1 190 ? 11.469 65.75 13.062 1 93.5 190 THR B CA 1
ATOM 3599 C C . THR B 1 190 ? 11.492 64.25 13.492 1 93.5 190 THR B C 1
ATOM 3601 O O . THR B 1 190 ? 10.695 63.438 13.016 1 93.5 190 THR B O 1
ATOM 3604 N N . ALA B 1 191 ? 12.375 64 14.359 1 92.75 191 ALA B N 1
ATOM 3605 C CA . ALA B 1 191 ? 12.516 62.625 14.844 1 92.75 191 ALA B CA 1
ATOM 3606 C C . ALA B 1 191 ? 11.281 62.188 15.633 1 92.75 191 ALA B C 1
ATOM 3608 O O . ALA B 1 191 ? 10.875 61.031 15.57 1 92.75 191 ALA B O 1
ATOM 3609 N N . GLU B 1 192 ? 10.766 63.094 16.375 1 95.56 192 GLU B N 1
ATOM 3610 C CA . GLU B 1 192 ? 9.562 62.812 17.141 1 95.56 192 GLU B CA 1
ATOM 3611 C C . GLU B 1 192 ? 8.375 62.5 16.234 1 95.56 192 GLU B C 1
ATOM 3613 O O . GLU B 1 192 ? 7.559 61.625 16.531 1 95.56 192 GLU B O 1
ATOM 3618 N N . MET B 1 193 ? 8.266 63.312 15.18 1 95.88 193 MET B N 1
ATOM 3619 C CA . MET B 1 193 ? 7.191 63.094 14.211 1 95.88 193 MET B CA 1
ATOM 3620 C C . MET B 1 193 ? 7.332 61.75 13.547 1 95.88 193 MET B C 1
ATOM 3622 O O . MET B 1 193 ? 6.348 61 13.391 1 95.88 193 MET B O 1
ATOM 3626 N N . GLU B 1 194 ? 8.57 61.344 13.227 1 95.31 194 GLU B N 1
ATOM 3627 C CA . GLU B 1 194 ? 8.844 60.062 12.617 1 95.31 194 GLU B CA 1
ATOM 3628 C C . GLU B 1 194 ? 8.492 58.906 13.578 1 95.31 194 GLU B C 1
ATOM 3630 O O . GLU B 1 194 ? 7.949 57.906 13.156 1 95.31 194 GLU B O 1
ATOM 3635 N N . LEU B 1 195 ? 8.82 59.094 14.773 1 95.75 195 LEU B N 1
ATOM 3636 C CA . LEU B 1 195 ? 8.539 58.094 15.789 1 95.75 195 LEU B CA 1
ATOM 3637 C C . LEU B 1 195 ? 7.035 57.844 15.914 1 95.75 195 LEU B C 1
ATOM 3639 O O . LEU B 1 195 ? 6.586 56.719 16 1 95.75 195 LEU B O 1
ATOM 3643 N N . ARG B 1 196 ? 6.262 58.938 15.898 1 97.19 196 ARG B N 1
ATOM 3644 C CA . ARG B 1 196 ? 4.812 58.844 16 1 97.19 196 ARG B CA 1
ATOM 3645 C C . ARG B 1 196 ? 4.23 58.094 14.812 1 97.19 196 ARG B C 1
ATOM 3647 O O . ARG B 1 196 ? 3.32 57.25 14.977 1 97.19 196 ARG B O 1
ATOM 3654 N N . ILE B 1 197 ? 4.801 58.344 13.664 1 97.5 197 ILE B N 1
ATOM 3655 C CA . ILE B 1 197 ? 4.34 57.656 12.453 1 97.5 197 ILE B CA 1
ATOM 3656 C C . ILE B 1 197 ? 4.668 56.188 12.531 1 97.5 197 ILE B C 1
ATOM 3658 O O . ILE B 1 197 ? 3.803 55.344 12.281 1 97.5 197 ILE B O 1
ATOM 3662 N N . CYS B 1 198 ? 5.914 55.875 12.914 1 96.38 198 CYS B N 1
ATOM 3663 C CA . CYS B 1 198 ? 6.348 54.469 12.984 1 96.38 198 CYS B CA 1
ATOM 3664 C C . CYS B 1 198 ? 5.566 53.719 14.047 1 96.38 198 CYS B C 1
ATOM 3666 O O . CYS B 1 198 ? 5.242 52.531 13.859 1 96.38 198 CYS B O 1
ATOM 3668 N N . GLU B 1 199 ? 5.297 54.375 15.133 1 96.19 199 GLU B N 1
ATOM 3669 C CA . GLU B 1 199 ? 4.5 53.75 16.188 1 96.19 199 GLU B CA 1
ATOM 3670 C C . GLU B 1 199 ? 3.098 53.406 15.695 1 96.19 199 GLU B C 1
ATOM 3672 O O . GLU B 1 199 ? 2.572 52.344 15.984 1 96.19 199 GLU B O 1
ATOM 3677 N N . SER B 1 200 ? 2.512 54.375 14.984 1 97.31 200 SER B N 1
ATOM 3678 C CA . SER B 1 200 ? 1.173 54.156 14.445 1 97.31 200 SER B CA 1
ATOM 3679 C C . SER B 1 200 ? 1.16 53 13.445 1 97.31 200 SER B C 1
ATOM 3681 O O . SER B 1 200 ? 0.253 52.156 13.461 1 97.31 200 SER B O 1
ATOM 3683 N N . LEU B 1 201 ? 2.172 52.906 12.578 1 97.5 201 LEU B N 1
ATOM 3684 C CA . LEU B 1 201 ? 2.256 51.844 11.57 1 97.5 201 LEU B CA 1
ATOM 3685 C C . LEU B 1 201 ? 2.48 50.5 12.227 1 97.5 201 LEU B C 1
ATOM 3687 O O . LEU B 1 201 ? 1.901 49.5 11.797 1 97.5 201 LEU B O 1
ATOM 3691 N N . PHE B 1 202 ? 3.295 50.438 13.273 1 97.06 202 PHE B N 1
ATOM 3692 C CA . PHE B 1 202 ? 3.562 49.219 14 1 97.06 202 PHE B CA 1
ATOM 3693 C C . PHE B 1 202 ? 2.301 48.719 14.688 1 97.06 202 PHE B C 1
ATOM 3695 O O . PHE B 1 202 ? 1.983 47.531 14.625 1 97.06 202 PHE B O 1
ATOM 3702 N N . ARG B 1 203 ? 1.613 49.625 15.32 1 95.5 203 ARG B N 1
ATOM 3703 C CA . ARG B 1 203 ? 0.386 49.281 16.016 1 95.5 203 ARG B CA 1
ATOM 3704 C C . ARG B 1 203 ? -0.66 48.719 15.047 1 95.5 203 ARG B C 1
ATOM 3706 O O . ARG B 1 203 ? -1.315 47.719 15.328 1 95.5 203 ARG B O 1
ATOM 3713 N N . ARG B 1 204 ? -0.809 49.406 13.906 1 97.12 204 ARG B N 1
ATOM 3714 C CA . ARG B 1 204 ? -1.774 48.969 12.898 1 97.12 204 ARG B CA 1
ATOM 3715 C C . ARG B 1 204 ? -1.428 47.594 12.367 1 97.12 204 ARG B C 1
ATOM 3717 O O . ARG B 1 204 ? -2.299 46.719 12.258 1 97.12 204 ARG B O 1
ATOM 3724 N N . GLN B 1 205 ? -0.128 47.469 12.07 1 97.12 205 GLN B N 1
ATOM 3725 C CA . GLN B 1 205 ? 0.298 46.188 11.531 1 97.12 205 GLN B CA 1
ATOM 3726 C C . GLN B 1 205 ? 0.152 45.062 12.57 1 97.12 205 GLN B C 1
ATOM 3728 O O . GLN B 1 205 ? -0.157 43.938 12.234 1 97.12 205 GLN B O 1
ATOM 3733 N N . SER B 1 206 ? 0.405 45.344 13.797 1 96.12 206 SER B N 1
ATOM 3734 C CA . SER B 1 206 ? 0.238 44.375 14.875 1 96.12 206 SER B CA 1
ATOM 3735 C C . SER B 1 206 ? -1.204 43.875 14.961 1 96.12 206 SER B C 1
ATOM 3737 O O . SER B 1 206 ? -1.449 42.688 15.156 1 96.12 206 SER B O 1
ATOM 3739 N N . GLU B 1 207 ? -2.141 44.812 14.789 1 95.69 207 GLU B N 1
ATOM 3740 C CA . GLU B 1 207 ? -3.557 44.469 14.82 1 95.69 207 GLU B CA 1
ATOM 3741 C C . GLU B 1 207 ? -3.941 43.594 13.625 1 95.69 207 GLU B C 1
ATOM 3743 O O . GLU B 1 207 ? -4.695 42.625 13.773 1 95.69 207 GLU B O 1
ATOM 3748 N N . VAL B 1 208 ? -3.477 43.938 12.477 1 97 208 VAL B N 1
ATOM 3749 C CA . VAL B 1 208 ? -3.75 43.188 11.266 1 97 208 VAL B CA 1
ATOM 3750 C C . VAL B 1 208 ? -3.215 41.75 11.422 1 97 208 VAL B C 1
ATOM 3752 O O . VAL B 1 208 ? -3.914 40.781 11.125 1 97 208 VAL B O 1
ATOM 3755 N N . THR B 1 209 ? -1.958 41.656 11.898 1 97.19 209 THR B N 1
ATOM 3756 C CA . THR B 1 209 ? -1.337 40.344 12.086 1 97.19 209 THR B CA 1
ATOM 3757 C C . THR B 1 209 ? -2.115 39.531 13.102 1 97.19 209 THR B C 1
ATOM 3759 O O . THR B 1 209 ? -2.352 38.344 12.891 1 97.19 209 THR B O 1
ATOM 3762 N N . ARG B 1 210 ? -2.531 40.156 14.141 1 95.81 210 ARG B N 1
ATOM 3763 C CA . ARG B 1 210 ? -3.305 39.469 15.164 1 95.81 210 ARG B CA 1
ATOM 3764 C C . ARG B 1 210 ? -4.613 38.938 14.594 1 95.81 210 ARG B C 1
ATOM 3766 O O . ARG B 1 210 ? -4.984 37.781 14.852 1 95.81 210 ARG B O 1
ATOM 3773 N N . GLN B 1 211 ? -5.242 39.781 13.82 1 95.44 211 GLN B N 1
ATOM 3774 C CA . GLN B 1 211 ? -6.512 39.375 13.227 1 95.44 211 GLN B CA 1
ATOM 3775 C C . GLN B 1 211 ? -6.336 38.156 12.336 1 95.44 211 GLN B C 1
ATOM 3777 O O . GLN B 1 211 ? -7.141 37.219 12.391 1 95.44 211 GLN B O 1
ATOM 3782 N N . VAL B 1 212 ? -5.309 38.156 11.578 1 95.88 212 VAL B N 1
ATOM 3783 C CA . VAL B 1 212 ? -5.062 37.062 10.633 1 95.88 212 VAL B CA 1
ATOM 3784 C C . VAL B 1 212 ? -4.719 35.781 11.398 1 95.88 212 VAL B C 1
ATOM 3786 O O . VAL B 1 212 ? -5.238 34.719 11.086 1 95.88 212 VAL B O 1
ATOM 3789 N N . VAL B 1 213 ? -3.898 35.906 12.438 1 95.88 213 VAL B N 1
ATOM 3790 C CA . VAL B 1 213 ? -3.406 34.719 13.141 1 95.88 213 VAL B CA 1
ATOM 3791 C C . VAL B 1 213 ? -4.508 34.156 14.031 1 95.88 213 VAL B C 1
ATOM 3793 O O . VAL B 1 213 ? -4.547 32.938 14.289 1 95.88 213 VAL B O 1
ATOM 3796 N N . GLU B 1 214 ? -5.426 35 14.516 1 94 214 GLU B N 1
ATOM 3797 C CA . GLU B 1 214 ? -6.551 34.562 15.32 1 94 214 GLU B CA 1
ATOM 3798 C C . GLU B 1 214 ? -7.434 33.594 14.539 1 94 214 GLU B C 1
ATOM 3800 O O . GLU B 1 214 ? -8.195 32.812 15.125 1 94 214 GLU B O 1
ATOM 3805 N N . GLY B 1 215 ? -7.348 33.594 13.234 1 93.94 215 GLY B N 1
ATOM 3806 C CA . GLY B 1 215 ? -8.07 32.688 12.383 1 93.94 215 GLY B CA 1
ATOM 3807 C C . GLY B 1 215 ? -7.625 31.234 12.539 1 93.94 215 GLY B C 1
ATOM 3808 O O . GLY B 1 215 ? -8.273 30.312 12.039 1 93.94 215 GLY B O 1
ATOM 3809 N N . ILE B 1 216 ? -6.586 31 13.289 1 94.56 216 ILE B N 1
ATOM 3810 C CA . ILE B 1 216 ? -6.016 29.656 13.461 1 94.56 216 ILE B CA 1
ATOM 3811 C C . ILE B 1 216 ? -7.027 28.75 14.148 1 94.56 216 ILE B C 1
ATOM 3813 O O . ILE B 1 216 ? -7.082 27.547 13.867 1 94.56 216 ILE B O 1
ATOM 3817 N N . SER B 1 217 ? -7.793 29.359 15.062 1 91.38 217 SER B N 1
ATOM 3818 C CA . SER B 1 217 ? -8.836 28.578 15.719 1 91.38 217 SER B CA 1
ATOM 3819 C C . SER B 1 217 ? -9.836 28.031 14.703 1 91.38 217 SER B C 1
ATOM 3821 O O . SER B 1 217 ? -10.25 26.875 14.781 1 91.38 217 SER B O 1
ATOM 3823 N N . HIS B 1 218 ? -10.195 28.906 13.75 1 94.12 218 HIS B N 1
ATOM 3824 C CA . HIS B 1 218 ? -11.094 28.484 12.68 1 94.12 218 HIS B CA 1
ATOM 3825 C C . HIS B 1 218 ? -10.445 27.406 11.805 1 94.12 218 HIS B C 1
ATOM 3827 O O . HIS B 1 218 ? -11.102 26.438 11.422 1 94.12 218 HIS B O 1
ATOM 3833 N N . THR B 1 219 ? -9.219 27.578 11.578 1 95.81 219 THR B N 1
ATOM 3834 C CA . THR B 1 219 ? -8.461 26.594 10.812 1 95.81 219 THR B CA 1
ATOM 3835 C C . THR B 1 219 ? -8.492 25.234 11.5 1 95.81 219 THR B C 1
ATOM 3837 O O . THR B 1 219 ? -8.703 24.203 10.852 1 95.81 219 THR B O 1
ATOM 3840 N N . HIS B 1 220 ? -8.32 25.203 12.789 1 95.56 220 HIS B N 1
ATOM 3841 C CA . HIS B 1 220 ? -8.344 23.953 13.547 1 95.56 220 HIS B CA 1
ATOM 3842 C C . HIS B 1 220 ? -9.703 23.281 13.461 1 95.56 220 HIS B C 1
ATOM 3844 O O . HIS B 1 220 ? -9.789 22.047 13.352 1 95.56 220 HIS B O 1
ATOM 3850 N N . ASN B 1 221 ? -10.719 24.094 13.5 1 94.62 221 ASN B N 1
ATOM 3851 C CA . ASN B 1 221 ? -12.062 23.547 13.336 1 94.62 221 ASN B CA 1
ATOM 3852 C C . ASN B 1 221 ? -12.25 22.906 11.969 1 94.62 221 ASN B C 1
ATOM 3854 O O . ASN B 1 221 ? -12.82 21.828 11.852 1 94.62 221 ASN B O 1
ATOM 3858 N N . ASN B 1 222 ? -11.758 23.578 10.961 1 96.25 222 ASN B N 1
ATOM 3859 C CA . ASN B 1 222 ? -11.828 23.031 9.602 1 96.25 222 ASN B CA 1
ATOM 3860 C C . ASN B 1 222 ? -11.031 21.734 9.484 1 96.25 222 ASN B C 1
ATOM 3862 O O . ASN B 1 222 ? -11.477 20.781 8.836 1 96.25 222 ASN B O 1
ATOM 3866 N N . HIS B 1 223 ? -9.883 21.75 10.094 1 97.25 223 HIS B N 1
ATOM 3867 C CA . HIS B 1 223 ? -9.031 20.562 10.07 1 97.25 223 HIS B CA 1
ATOM 3868 C C . HIS B 1 223 ? -9.711 19.375 10.766 1 97.25 223 HIS B C 1
ATOM 3870 O O . HIS B 1 223 ? -9.594 18.234 10.312 1 97.25 223 HIS B O 1
ATOM 3876 N N . MET B 1 224 ? -10.375 19.656 11.797 1 95.25 224 MET B N 1
ATOM 3877 C CA . MET B 1 224 ? -11.109 18.609 12.492 1 95.25 224 MET B CA 1
ATOM 3878 C C . MET B 1 224 ? -12.195 18.016 11.602 1 95.25 224 MET B C 1
ATOM 3880 O O . MET B 1 224 ? -12.375 16.797 11.562 1 95.25 224 MET B O 1
ATOM 3884 N N . GLN B 1 225 ? -12.844 18.922 10.906 1 95.56 225 GLN B N 1
ATOM 3885 C CA . GLN B 1 225 ? -13.883 18.453 9.992 1 95.56 225 GLN B CA 1
ATOM 3886 C C . GLN B 1 225 ? -13.281 17.594 8.883 1 95.56 225 GLN B C 1
ATOM 3888 O O . GLN B 1 225 ? -13.812 16.531 8.555 1 95.56 225 GLN B O 1
ATOM 3893 N N . THR B 1 226 ? -12.195 18.062 8.305 1 97.19 226 THR B N 1
ATOM 3894 C CA . THR B 1 226 ? -11.547 17.312 7.238 1 97.19 226 THR B CA 1
ATOM 3895 C C . THR B 1 226 ? -11.031 15.969 7.75 1 97.19 226 THR B C 1
ATOM 3897 O O . THR B 1 226 ? -11.062 14.969 7.023 1 97.19 226 THR B O 1
ATOM 3900 N N . LEU B 1 227 ? -10.586 15.93 8.969 1 97.88 227 LEU B N 1
ATOM 3901 C CA . LEU B 1 227 ? -10.148 14.68 9.594 1 97.88 227 LEU B CA 1
ATOM 3902 C C . LEU B 1 227 ? -11.305 13.703 9.719 1 97.88 227 LEU B C 1
ATOM 3904 O O . LEU B 1 227 ? -11.148 12.508 9.445 1 97.88 227 LEU B O 1
ATOM 3908 N N . THR B 1 228 ? -12.422 14.219 10.141 1 96.75 228 THR B N 1
ATOM 3909 C CA . THR B 1 228 ? -13.617 13.391 10.25 1 96.75 228 THR B CA 1
ATOM 3910 C C . THR B 1 228 ? -14.008 12.82 8.891 1 96.75 228 THR B C 1
ATOM 3912 O O . THR B 1 228 ? -14.391 11.648 8.789 1 96.75 228 THR B O 1
ATOM 3915 N N . ASP B 1 229 ? -13.852 13.609 7.848 1 97.44 229 ASP B N 1
ATOM 3916 C CA . ASP B 1 229 ? -14.141 13.141 6.492 1 97.44 229 ASP B CA 1
ATOM 3917 C C . ASP B 1 229 ? -13.18 12.023 6.082 1 97.44 229 ASP B C 1
ATOM 3919 O O . ASP B 1 229 ? -13.594 11.062 5.43 1 97.44 229 ASP B O 1
ATOM 3923 N N . PHE B 1 230 ? -11.961 12.156 6.438 1 98.38 230 PHE B N 1
ATOM 3924 C CA . PHE B 1 230 ? -10.961 11.133 6.176 1 98.38 230 PHE B CA 1
ATOM 3925 C C . PHE B 1 230 ? -11.328 9.82 6.852 1 98.38 230 PHE B C 1
ATOM 3927 O O . PHE B 1 230 ? -11.266 8.758 6.23 1 98.38 230 PHE B O 1
ATOM 3934 N N . VAL B 1 231 ? -11.727 9.891 8.062 1 98.19 231 VAL B N 1
ATOM 3935 C CA . VAL B 1 231 ? -12.102 8.711 8.828 1 98.19 231 VAL B CA 1
ATOM 3936 C C . VAL B 1 231 ? -13.344 8.062 8.219 1 98.19 231 VAL B C 1
ATOM 3938 O O . VAL B 1 231 ? -13.438 6.836 8.148 1 98.19 231 VAL B O 1
ATOM 3941 N N . GLU B 1 232 ? -14.234 8.898 7.773 1 97.69 232 GLU B N 1
ATOM 3942 C CA . GLU B 1 232 ? -15.43 8.375 7.121 1 97.69 232 GLU B CA 1
ATOM 3943 C C . GLU B 1 232 ? -15.086 7.656 5.82 1 97.69 232 GLU B C 1
ATOM 3945 O O . GLU B 1 232 ? -15.641 6.598 5.52 1 97.69 232 GLU B O 1
ATOM 3950 N N . ALA B 1 233 ? -14.203 8.234 5.094 1 98.19 233 ALA B N 1
ATOM 3951 C CA . ALA B 1 233 ? -13.75 7.605 3.859 1 98.19 233 ALA B CA 1
ATOM 3952 C C . ALA B 1 233 ? -13.062 6.273 4.145 1 98.19 233 ALA B C 1
ATOM 3954 O O . ALA B 1 233 ? -13.281 5.289 3.439 1 98.19 233 ALA B O 1
ATOM 3955 N N . GLN B 1 234 ? -12.242 6.238 5.152 1 97.75 234 GLN B N 1
ATOM 3956 C CA . GLN B 1 234 ? -11.539 5.023 5.547 1 97.75 234 GLN B CA 1
ATOM 3957 C C . GLN B 1 234 ? -12.516 3.949 6.016 1 97.75 234 GLN B C 1
ATOM 3959 O O . GLN B 1 234 ? -12.383 2.781 5.641 1 97.75 234 GLN B O 1
ATOM 3964 N N . ALA B 1 235 ? -13.5 4.371 6.797 1 98 235 ALA B N 1
ATOM 3965 C CA . ALA B 1 235 ? -14.508 3.436 7.285 1 98 235 ALA B CA 1
ATOM 3966 C C . ALA B 1 235 ? -15.305 2.838 6.129 1 98 235 ALA B C 1
ATOM 3968 O O . ALA B 1 235 ? -15.586 1.636 6.113 1 98 235 ALA B O 1
ATOM 3969 N N . SER B 1 236 ? -15.625 3.691 5.215 1 98.25 236 SER B N 1
ATOM 3970 C CA . SER B 1 236 ? -16.359 3.227 4.043 1 98.25 236 SER B CA 1
ATOM 3971 C C . SER B 1 236 ? -15.539 2.23 3.234 1 98.25 236 SER B C 1
ATOM 3973 O O . SER B 1 236 ? -16.062 1.209 2.781 1 98.25 236 SER B O 1
ATOM 3975 N N . TYR B 1 237 ? -14.328 2.51 3.072 1 98.44 237 TYR B N 1
ATOM 3976 C CA . TYR B 1 237 ? -13.414 1.642 2.338 1 98.44 237 TYR B CA 1
ATOM 3977 C C . TYR B 1 237 ? -13.328 0.264 2.984 1 98.44 237 TYR B C 1
ATOM 3979 O O . TYR B 1 237 ? -13.523 -0.754 2.318 1 98.44 237 TYR B O 1
ATOM 3987 N N . PHE B 1 238 ? -13.086 0.198 4.27 1 98.44 238 PHE B N 1
ATOM 3988 C CA . PHE B 1 238 ? -12.922 -1.078 4.957 1 98.44 238 PHE B CA 1
ATOM 3989 C C . PHE B 1 238 ? -14.25 -1.831 5.016 1 98.44 238 PHE B C 1
ATOM 3991 O O . PHE B 1 238 ? -14.273 -3.062 4.961 1 98.44 238 PHE B O 1
ATOM 3998 N N . HIS B 1 239 ? -15.273 -1.05 5.102 1 98.25 239 HIS B N 1
ATOM 3999 C CA . HIS B 1 239 ? -16.594 -1.683 5.07 1 98.25 239 HIS B CA 1
ATOM 4000 C C . HIS B 1 239 ? -16.812 -2.402 3.744 1 98.25 239 HIS B C 1
ATOM 4002 O O . HIS B 1 239 ? -17.234 -3.566 3.729 1 98.25 239 HIS B O 1
ATOM 4008 N N . GLN B 1 240 ? -16.531 -1.729 2.664 1 98.38 240 GLN B N 1
ATOM 4009 C CA . GLN B 1 240 ? -16.703 -2.322 1.341 1 98.38 240 GLN B CA 1
ATOM 4010 C C . GLN B 1 240 ? -15.789 -3.535 1.161 1 98.38 240 GLN B C 1
ATOM 4012 O O . GLN B 1 240 ? -16.219 -4.574 0.661 1 98.38 240 GLN B O 1
ATOM 4017 N N . CYS B 1 241 ? -14.602 -3.4 1.594 1 98.56 241 CYS B N 1
ATOM 4018 C CA . CYS B 1 241 ? -13.648 -4.496 1.454 1 98.56 241 CYS B CA 1
ATOM 4019 C C . CYS B 1 241 ? -14.07 -5.695 2.295 1 98.56 241 CYS B C 1
ATOM 4021 O O . CYS B 1 241 ? -13.938 -6.84 1.859 1 98.56 241 CYS B O 1
ATOM 4023 N N . HIS B 1 242 ? -14.555 -5.398 3.463 1 98.19 242 HIS B N 1
ATOM 4024 C CA . HIS B 1 242 ? -15.055 -6.457 4.332 1 98.19 242 HIS B CA 1
ATOM 4025 C C . HIS B 1 242 ? -16.203 -7.211 3.674 1 98.19 242 HIS B C 1
ATOM 4027 O O . HIS B 1 242 ? -16.234 -8.445 3.699 1 98.19 242 HIS B O 1
ATOM 4033 N N . GLN B 1 243 ? -17.047 -6.5 3.029 1 98.25 243 GLN B N 1
ATOM 4034 C CA . GLN B 1 243 ? -18.188 -7.117 2.348 1 98.25 243 GLN B CA 1
ATOM 4035 C C . GLN B 1 243 ? -17.719 -8 1.193 1 98.25 243 GLN B C 1
ATOM 4037 O O . GLN B 1 243 ? -18.172 -9.141 1.056 1 98.25 243 GLN B O 1
ATOM 4042 N N . HIS B 1 244 ? -16.844 -7.465 0.391 1 98.31 244 HIS B N 1
ATOM 4043 C CA . HIS B 1 244 ? -16.328 -8.227 -0.744 1 98.31 244 HIS B CA 1
ATOM 4044 C C . HIS B 1 244 ? -15.594 -9.477 -0.281 1 98.31 244 HIS B C 1
ATOM 4046 O O . HIS B 1 244 ? -15.742 -10.547 -0.881 1 98.31 244 HIS B O 1
ATOM 4052 N N . ALA B 1 245 ? -14.836 -9.336 0.787 1 97.81 245 ALA B N 1
ATOM 4053 C CA . ALA B 1 245 ? -14.078 -10.469 1.304 1 97.81 245 ALA B CA 1
ATOM 4054 C C . ALA B 1 245 ? -15.008 -11.547 1.857 1 97.81 245 ALA B C 1
ATOM 4056 O O . ALA B 1 245 ? -14.766 -12.742 1.662 1 97.81 245 ALA B O 1
ATOM 4057 N N . GLN B 1 246 ? -16.047 -11.133 2.512 1 96.88 246 GLN B N 1
ATOM 4058 C CA . GLN B 1 246 ? -17.016 -12.078 3.062 1 96.88 246 GLN B CA 1
ATOM 4059 C C . GLN B 1 246 ? -17.75 -12.836 1.952 1 96.88 246 GLN B C 1
ATOM 4061 O O . GLN B 1 246 ? -17.938 -14.047 2.045 1 96.88 246 GLN B O 1
ATOM 4066 N N . GLU B 1 247 ? -18.141 -12.102 0.999 1 97.56 247 GLU B N 1
ATOM 4067 C CA . GLU B 1 247 ? -18.797 -12.727 -0.141 1 97.56 247 GLU B CA 1
ATOM 4068 C C . GLU B 1 247 ? -17.891 -13.742 -0.821 1 97.56 247 GLU B C 1
ATOM 4070 O O . GLU B 1 247 ? -18.344 -14.828 -1.199 1 97.56 247 GLU B O 1
ATOM 4075 N N . LEU B 1 248 ? -16.672 -13.391 -0.948 1 97.94 248 LEU B N 1
ATOM 4076 C CA . LEU B 1 248 ? -15.703 -14.297 -1.557 1 97.94 248 LEU B CA 1
ATOM 4077 C C . LEU B 1 248 ? -15.547 -15.562 -0.727 1 97.94 248 LEU B C 1
ATOM 4079 O O . LEU B 1 248 ? -15.477 -16.672 -1.276 1 97.94 248 LEU B O 1
ATOM 4083 N N . GLN B 1 249 ? -15.477 -15.453 0.559 1 96.44 249 GLN B N 1
ATOM 4084 C CA . GLN B 1 249 ? -15.367 -16.609 1.444 1 96.44 249 GLN B CA 1
ATOM 4085 C C . GLN B 1 249 ? -16.531 -17.578 1.234 1 96.44 249 GLN B C 1
ATOM 4087 O O . GLN B 1 249 ? -16.344 -18.781 1.159 1 96.44 249 GLN B O 1
ATOM 4092 N N . LYS B 1 250 ? -17.719 -17 1.113 1 95.56 250 LYS B N 1
ATOM 4093 C CA . LYS B 1 250 ? -18.922 -17.812 0.904 1 95.56 250 LYS B CA 1
ATOM 4094 C C . LYS B 1 250 ? -18.859 -18.531 -0.438 1 95.56 250 LYS B C 1
ATOM 4096 O O . LYS B 1 250 ? -19.219 -19.719 -0.529 1 95.56 250 LYS B O 1
ATOM 4101 N N . HIS B 1 251 ? -18.406 -17.844 -1.432 1 94.44 251 HIS B N 1
ATOM 4102 C CA . HIS B 1 251 ? -18.312 -18.438 -2.762 1 94.44 251 HIS B CA 1
ATOM 4103 C C . HIS B 1 251 ? -17.312 -19.594 -2.775 1 94.44 251 HIS B C 1
ATOM 4105 O O . HIS B 1 251 ? -17.594 -20.641 -3.359 1 94.44 251 HIS B O 1
ATOM 4111 N N . LEU B 1 252 ? -16.172 -19.375 -2.139 1 95.31 252 LEU B N 1
ATOM 4112 C CA . LEU B 1 252 ? -15.141 -20.406 -2.133 1 95.31 252 LEU B CA 1
ATOM 4113 C C . LEU B 1 252 ? -15.625 -21.641 -1.374 1 95.31 252 LEU B C 1
ATOM 4115 O O . LEU B 1 252 ? -15.305 -22.766 -1.75 1 95.31 252 LEU B O 1
ATOM 4119 N N . ALA B 1 253 ? -16.359 -21.422 -0.339 1 91.06 253 ALA B N 1
ATOM 4120 C CA . ALA B 1 253 ? -16.891 -22.516 0.461 1 91.06 253 ALA B CA 1
ATOM 4121 C C . ALA B 1 253 ? -17.906 -23.328 -0.336 1 91.06 253 ALA B C 1
ATOM 4123 O O . ALA B 1 253 ? -18.172 -24.5 -0.011 1 91.06 253 ALA B O 1
ATOM 4124 N N . SER B 1 254 ? -18.484 -22.781 -1.38 1 90.19 254 SER B N 1
ATOM 4125 C CA . SER B 1 254 ? -19.5 -23.453 -2.182 1 90.19 254 SER B CA 1
ATOM 4126 C C . SER B 1 254 ? -18.875 -24.297 -3.285 1 90.19 254 SER B C 1
ATOM 4128 O O . SER B 1 254 ? -19.547 -25.094 -3.934 1 90.19 254 SER B O 1
ATOM 4130 N N . ILE B 1 255 ? -17.609 -24.109 -3.545 1 89.25 255 ILE B N 1
ATOM 4131 C CA . ILE B 1 255 ? -16.922 -24.891 -4.57 1 89.25 255 ILE B CA 1
ATOM 4132 C C . ILE B 1 255 ? -16.641 -26.297 -4.043 1 89.25 255 ILE B C 1
ATOM 4134 O O . ILE B 1 255 ? -15.969 -26.453 -3.014 1 89.25 255 ILE B O 1
ATOM 4138 N N . PRO B 1 256 ? -17.312 -27.453 -4.629 1 75.69 256 PRO B N 1
ATOM 4139 C CA . PRO B 1 256 ? -17.109 -28.828 -4.172 1 75.69 256 PRO B CA 1
ATOM 4140 C C . PRO B 1 256 ? -15.641 -29.25 -4.277 1 75.69 256 PRO B C 1
ATOM 4142 O O . PRO B 1 256 ? -14.938 -28.844 -5.207 1 75.69 256 PRO B O 1
ATOM 4145 N N . ALA B 1 257 ? -14.922 -29.547 -3.203 1 59.97 257 ALA B N 1
ATOM 4146 C CA . ALA B 1 257 ? -13.586 -30.141 -3.275 1 59.97 257 ALA B CA 1
ATOM 4147 C C . ALA B 1 257 ? -13.594 -31.406 -4.129 1 59.97 257 ALA B C 1
ATOM 4149 O O . ALA B 1 257 ? -14.57 -32.156 -4.113 1 59.97 257 ALA B O 1
ATOM 4150 N N . VAL B 1 258 ? -13.195 -31.578 -5.309 1 53.19 258 VAL B N 1
ATOM 4151 C CA . VAL B 1 258 ? -13.133 -32.844 -6.059 1 53.19 258 VAL B CA 1
ATOM 4152 C C . VAL B 1 258 ? -12.789 -33.969 -5.117 1 53.19 258 VAL B C 1
ATOM 4154 O O . VAL B 1 258 ? -11.703 -34 -4.527 1 53.19 258 VAL B O 1
ATOM 4157 N N . LEU B 1 259 ? -13.57 -34.594 -4.402 1 42.44 259 LEU B N 1
ATOM 4158 C CA . LEU B 1 259 ? -13.359 -35.938 -3.891 1 42.44 259 LEU B CA 1
ATOM 4159 C C . LEU B 1 259 ? -13 -36.875 -5.023 1 42.44 259 LEU B C 1
ATOM 4161 O O . LEU B 1 259 ? -13.695 -36.938 -6.039 1 42.44 259 LEU B O 1
ATOM 4165 N N . CYS B 1 260 ? -11.727 -37.062 -5.434 1 40.38 260 CYS B N 1
ATOM 4166 C CA . CYS B 1 260 ? -11.375 -38.281 -6.148 1 40.38 260 CYS B CA 1
ATOM 4167 C C . CYS B 1 260 ? -12.25 -39.438 -5.715 1 40.38 260 CYS B C 1
ATOM 4169 O O . CYS B 1 260 ? -12.141 -39.906 -4.586 1 40.38 260 CYS B O 1
ATOM 4171 N N . SER B 1 261 ? -13.461 -39.469 -5.961 1 33.31 261 SER B N 1
ATOM 4172 C CA . SER B 1 261 ? -14.188 -40.75 -5.871 1 33.31 261 SER B CA 1
ATOM 4173 C C . SER B 1 261 ? -13.438 -41.875 -6.578 1 33.31 261 SER B C 1
ATOM 4175 O O . SER B 1 261 ? -13.086 -41.75 -7.754 1 33.31 261 SER B O 1
ATOM 4177 N N . ASN B 1 262 ? -12.477 -42.531 -5.977 1 33 262 ASN B N 1
ATOM 4178 C CA . ASN B 1 262 ? -12.062 -43.906 -6.25 1 33 262 ASN B CA 1
ATOM 4179 C C . ASN B 1 262 ? -13.234 -44.781 -6.719 1 33 262 ASN B C 1
ATOM 4181 O O . ASN B 1 262 ? -13.695 -45.656 -5.988 1 33 262 ASN B O 1
ATOM 4185 N N . ASN B 1 263 ? -14.266 -44.281 -7.266 1 31.17 263 ASN B N 1
ATOM 4186 C CA . ASN B 1 263 ? -15.242 -45.281 -7.668 1 31.17 263 ASN B CA 1
ATOM 4187 C C . ASN B 1 263 ? -14.695 -46.188 -8.766 1 31.17 263 ASN B C 1
ATOM 4189 O O . ASN B 1 263 ? -14.867 -45.906 -9.953 1 31.17 263 ASN B O 1
ATOM 4193 N N . TRP B 1 264 ? -13.383 -46.719 -8.828 1 30.42 264 TRP B N 1
ATOM 4194 C CA . TRP B 1 264 ? -13.086 -47.969 -9.508 1 30.42 264 TRP B CA 1
ATOM 4195 C C . TRP B 1 264 ? -14.023 -49.094 -9.039 1 30.42 264 TRP B C 1
ATOM 4197 O O . TRP B 1 264 ? -13.781 -49.688 -8 1 30.42 264 TRP B O 1
ATOM 4207 N N . GLN B 1 265 ? -15.25 -48.969 -8.727 1 28.08 265 GLN B N 1
ATOM 4208 C CA . GLN B 1 265 ? -16.094 -50.125 -8.43 1 28.08 265 GLN B CA 1
ATOM 4209 C C . GLN B 1 265 ? -15.867 -51.25 -9.445 1 28.08 265 GLN B C 1
ATOM 4211 O O . GLN B 1 265 ? -15.438 -50.969 -10.578 1 28.08 265 GLN B O 1
ATOM 4216 N N . SER B 1 266 ? -16.297 -52.688 -9.148 1 30.42 266 SER B N 1
ATOM 4217 C CA . SER B 1 266 ? -16.391 -54.125 -9.406 1 30.42 266 SER B CA 1
ATOM 4218 C C . SER B 1 266 ? -17.047 -54.406 -10.75 1 30.42 266 SER B C 1
ATOM 4220 O O . SER B 1 266 ? -18.219 -54.062 -10.953 1 30.42 266 SER B O 1
ATOM 4222 N N . ALA B 1 267 ? -16.531 -54 -11.906 1 27.62 267 ALA B N 1
ATOM 4223 C CA . ALA B 1 267 ? -16.969 -55.031 -12.852 1 27.62 267 ALA B CA 1
ATOM 4224 C C . ALA B 1 267 ? -16.188 -56.312 -12.664 1 27.62 267 ALA B C 1
ATOM 4226 O O . ALA B 1 267 ? -15.008 -56.312 -12.305 1 27.62 267 ALA B O 1
#

Organism: Tetraodon nigroviridis (NCBI:txid99883)

Sequence (534 aa):
MQGAAMDVTRLAADAGQFLNRAVQYTGETLGQADRTELEPGLEELLALADATKTSTDKILSQTEVLLQPNPGTRLEDRLYEQLDWRIPPRPGAHELLGDQMIQAGLEMGPNTPYGKALLRCGEAQKQLGEAGRKFVQSTTILFLNPLRNFTEAEYRSIQDERRTLLNKRLDLDVAKARLKRAHEAEREATAEMELRICESLFRRQSEVTRQVVEGISHTHNNHMQTLTDFVEAQASYFHQCHQHAQELQKHLASIPAVLCSNNWQSAMQGAAMDVTRLAADAGQFLNRAVQYTGETLGQADRTELEPGLEELLALADATKTSTDKILSQTEVLLQPNPGTRLEDRLYEQLDWRIPPRPGAHELLGDQMIQAGLEMGPNTPYGKALLRCGEAQKQLGEAGRKFVQSTTILFLNPLRNFTEAEYRSIQDERRTLLNKRLDLDVAKARLKRAHEAEREATAEMELRICESLFRRQSEVTRQVVEGISHTHNNHMQTLTDFVEAQASYFHQCHQHAQELQKHLASIPAVLCSNNWQSA

Secondary structure (DSSP, 8-state):
--HHHHHHHHHHHHHHHHHHHHHHHHHHHS-GGGPPPPPTTHHHHHHHHHHHHHHHHHHHHHHHHHH---HHHHHHHHHHHHTTPPPPP---HHHHHHHHHHHHHHHH-TTSHHHHHHHHHHHHHHHHHHHHHHHHHHHIIIIIHHHHHIIIIIHHHHHHHHHHHHHHHHHHHHHHHHHHH--SHHHHHHHHHHHHHHHHHHHHHHHHHHHHHHTHHHHHHHHHHHHHHHHHHHHHHHHHHHHHHHHHHHHHHHS------------/--HHHHHHHHHHHHHHHHHHHHHHHHHHHS-GGGPPPPPTTHHHHHHHHHHHHHHHHHHHHHHHHHH---HHHHHHHHHHHHTTPPPPP---HHHHHHHHHHHHHHHH-TTSHHHHHHHHHHHHHHHHHHHHHHHHHHHIIIIIHHHHHIIIIIHHHHHHHHHHHHHHHHHHHHHHHHHHH--SHHHHHHHHHHHHHHHHHHHHHHHHHHHHHHTHHHHHHHHHHHHHHHHHHHHHHHHHHHHHHHHHHHHHHHS------------

Foldseek 3Di:
DVVVVVVVVVVVVVVVVVVVVLCVVCVPPVPPVQFDDADPPLVVLLVVLVVLLVVLVVVLVVVLCVLPVDPVLSVVVVVCVVVVHDDDDDFDPLQVQLVVLQVVLVVVPCPDLSSVLSNLSSVLSNQLRVLSVQLSVQLCVLANVLSCCCNPPLSVVLVVLVVVLVVLSSQLSVLVVQLVPDDDPVSNVVSVVSNVVSVVSNVVSSVVSSVSSVCVVVVVVSNVRSVVSSVVSVVSSVVSSVVSVVVSVVVSVPRDPPPPPPPPDDD/DVVVVVVVVVVVVVVVVVVVVLCVVCVPPVPPPQFDDADPPLVVLLVVLVVLLVVLVVVLVVVLCVLPVDPVLSVVVVVCVVVVHDDDDDFDPLQVQLVVLQVVLVVVPCPDLSSVLSNLSSVLSNQLRVLSVQLSVQLCVLANVLSCCCNPPLSVVLVVLVVVLVVLSSQLSVLVVQLVPDDDPVSNVVSVVSNVVSVVSNVVSSVVSSVSSVCVVVVVVSNVVSVVSSVVSVVSSVVSSVVSVVVSVVVSVPRDPPPPPPPPDDD

pLDDT: mean 85.95, std 20.07, range [27.62, 98.81]

InterPro domains:
  IPR004148 BAR domain [PF03114] (19-253)
  IPR004148 BAR domain [PS51021] (27-261)
  IPR004148 BAR domain [SM00721] (10-254)
  IPR027267 AH/BAR domain superfamily [G3DSA:1.20.1270.60] (27-257)
  IPR027267 AH/BAR domain superfamily [SSF103657] (20-253)

=== Feature glossary ===
Feature key, reading from the visual/contextual features back to the raw sequence:

Rendered structure images. Six rendered views show the 3D structure from the faces of a cube — i.e. along ±x, ±y, ±z. Rendering representation is drawn randomly per protein from cartoon (secondary-structure ribbons), sticks (backbone bonds), or molecular surface; coloring is either N→C rainbow (blue at the N-terminus through red at the C-terminus) or one color per chain.

Contact-map, Ramachandran, and PAE plots. The contact map is a binary N×N matrix image: pixel (i, j) is dark where Cα_i and Cα_j are within 8 Å and |i−j|>4. Because the |i−j|>4 filter removes local helical contacts, off-diagonal stripes parallel to the main diagonal indicate parallel β-sheets; stripes perpendicular to it indicate antiparallel β-sheets. The Ramachandran plot scatters every residue's (φ, ψ) pair against the sterically allowed regions. The PAE heatmap renders the predicted-aligned-error matrix.

InterPro / GO / CATH / organism. Database cross-references. InterPro integrates a dozen domain/family signature databases into unified entries with residue-range hits. GO terms attach function/process/location labels with evidence codes. CATH codes position the fold in a four-level structural taxonomy. Organism is the NCBI-taxonomy species name.

Nearest PDB structures. The Foldseek neighbor list gives the closest experimentally determined structures in the PDB, ranked by structural alignment. TM-score near 1 means near-identical fold; near 0.3 means only rough topology match. This is how one finds what a novel AlphaFold prediction most resembles in the solved-structure universe.

Predicted aligned error. PAE(i, j) answers: if I align the predicted and true structures on residue i, how far off (in Å) do I expect residue j to be? A block-diagonal PAE matrix with low values on the blocks and high values off-diagonal is the signature of a multi-domain protein with confidently predicted domains but uncertain inter-domain orientation.

Solvent-accessible surface area. Accessible surface area quantifies burial. A residue with SASA near zero is packed into the hydrophobic core; one with SASA >100 Å² sits on the surface. Computed here via the Shrake–Rupley numerical algorithm with a 1.4 Å probe.

B-factor. B-factor (Debye–Waller factor) reflects atomic displacement in the crystal lattice. It is an experimental observable (units Å²), not a prediction; low values mean the atom is pinned down, high values mean it moves or is heterogeneous across the crystal.

pLDDT. For AlphaFold models, the B-factor field carries pLDDT — the model's own estimate of local accuracy on a 0–100 scale. Regions with pLDDT<50 should be treated as essentially unmodeled; they often correspond to intrinsically disordered segments.

Backbone torsions (φ/ψ). φ (phi) and ψ (psi) are the two rotatable backbone dihedrals per residue: φ is the C(i-1)–N–Cα–C torsion, ψ is the N–Cα–C–N(i+1) torsion, both in degrees on (−180°, 180°]. α-helical residues cluster near (−60°, −45°); β-strand residues near (−120°, +130°). A Ramachandran plot is simply a scatter of (φ, ψ) for every residue.

Radius of gyration, Cα contacts, bounding box. Radius of gyration (Rg) is the root-mean-square distance of Cα atoms from their centroid — a single number for overall size and compactness. A globular domain of N residues has Rg ≈ 2.2·N^0.38 Å; an extended or disordered chain has a much larger Rg. The Cα contact count is the number of residue pairs whose Cα atoms are within 8 Å and are more than four positions apart in sequence — a standard proxy for tertiary packing density. The bounding box is the smallest axis-aligned box enclosing all Cα atoms.

Secondary structure (3-state, P-SEA). Three-state secondary structure (P-SEA) collapses the eight DSSP classes into helix (a), strand (b), and coil (c). P-SEA assigns these from Cα geometry alone — distances and angles — without requiring backbone oxygens, so it works on any Cα trace.

Secondary structure (8-state, DSSP). DSSP 8-state secondary structure assigns each residue one of H (α-helix), G (3₁₀-helix), I (π-helix), E (extended β-strand), B (isolated β-bridge), T (hydrogen-bonded turn), S (bend), or '-' (coil). The assignment is computed from backbone hydrogen-bond geometry via the Kabsch–Sander algorithm.

Foldseek 3Di. A 3Di character summarizes, for each residue, the relative orientation of the Cα frame of its nearest spatial neighbor. Because it encodes fold topology rather than chemistry, 3Di alignments detect remote structural similarity that sequence alignment misses.

mmCIF coordinates. The mmCIF block holds the 3D Cartesian coordinates of each backbone atom (N, Cα, C, O) in ångströms. mmCIF is the PDB's canonical archive format — a tagged-loop text representation of the atomic model.

Sequence. Sequence gives the chain of amino acids in standard one-letter code (A=alanine, C=cysteine, …, Y=tyrosine), read N→C. It is the only feature that is directly encoded by the gene; all structural features are derived from the folded form of this sequence.